Protein AF-0000000080408671 (afdb_homodimer)

Secondary structure (DSSP, 8-state):
--EEEEHHHHHHHHHHHHTTSS-EEEE-HHHHHHT-HHHHHHHHHHTT--EEEESSHHHHHHHHHHSTTSEEEE-SPP---HHHHHHT-EEEE--HHHHHHTGGG-TT-EEEEEB-SS--SSSBSSHHHHHHHHHHHHHHT-EEEEEE---SSTT-TT-HHHHHHHHHHHHHHHHHHHTTS--SEEE---HHHHHHT-GGGTT-SBEEESGGGGT--SSS--TT----EEEEEEEEEEEEE-TT-B-SSTTS-B-SS-EEEEEES--GGGT--GGGGGS-EEETTEEE-EES---SS-EEEEE-TT--TT-EEEEESSSS-THHHHHTTS--HHHHHHH--TTS-EEEES-S-------TT-/--EEEEHHHHHHHHHHHHTTSS-EEEE-HHHHHHT-HHHHHHHHHHTT--EEEESSHHHHHHHHHHSTTSEEEE-SPP---HHHHHHT-EEEE--HHHHHHTGGG-TT-EEEEEE-SS--SSSBSSHHHHHHHHHHHHHHT-EEEEEEE--SSTT-TT-HHHHHHHHHHHHHHHHHHHTTS--SEEE---HHHHHHT-GGGTT-SBEEESGGGGT--SSS--TT----EEEEEEEEEEEEE-TT-B-SSTTS-B-SS-EEEEEES--GGGT--GGGGGS-EEETTEEE-B-S---SS-EEEEE-TT--TT-EEEEESSSS-THHHHHHTS--HHHHHHH--TTS-EEEES-S-------TT-

Structure (mmCIF, N/CA/C/O backbone):
data_AF-0000000080408671-model_v1
#
loop_
_entity.id
_entity.type
_entity.pdbx_description
1 polymer 'Alanine racemase'
#
loop_
_atom_site.group_PDB
_atom_site.id
_atom_site.type_symbol
_atom_site.label_atom_id
_atom_site.label_alt_id
_atom_site.label_comp_id
_atom_site.label_asym_id
_atom_site.label_entity_id
_atom_site.label_seq_id
_atom_site.pdbx_PDB_ins_code
_atom_site.Cartn_x
_atom_site.Cartn_y
_atom_site.Cartn_z
_atom_site.occupancy
_atom_site.B_iso_or_equiv
_atom_site.auth_seq_id
_atom_site.auth_comp_id
_atom_site.auth_asym_id
_atom_site.auth_atom_id
_atom_site.pdbx_PDB_model_num
ATOM 1 N N . MET A 1 1 ? -15.477 -8.281 -8.141 1 80.38 1 MET A N 1
ATOM 2 C CA . MET A 1 1 ? -15.234 -7.973 -6.734 1 80.38 1 MET A CA 1
ATOM 3 C C . MET A 1 1 ? -14.234 -6.84 -6.59 1 80.38 1 MET A C 1
ATOM 5 O O . MET A 1 1 ? -13.328 -6.691 -7.414 1 80.38 1 MET A O 1
ATOM 9 N N . GLY A 1 2 ? -14.383 -5.938 -5.625 1 91.69 2 GLY A N 1
ATOM 10 C CA . GLY A 1 2 ? -13.656 -4.68 -5.582 1 91.69 2 GLY A CA 1
ATOM 11 C C . GLY A 1 2 ? -14.016 -3.824 -4.383 1 91.69 2 GLY A C 1
ATOM 12 O O . GLY A 1 2 ? -14.523 -4.336 -3.381 1 91.69 2 GLY A O 1
ATOM 13 N N . VAL A 1 3 ? -13.672 -2.656 -4.504 1 95.25 3 VAL A N 1
ATOM 14 C CA . VAL A 1 3 ? -13.82 -1.669 -3.439 1 95.25 3 VAL A CA 1
ATOM 15 C C . VAL A 1 3 ? -14.984 -0.736 -3.76 1 95.25 3 VAL A C 1
ATOM 17 O O . VAL A 1 3 ? -15.172 -0.336 -4.914 1 95.25 3 VAL A O 1
ATOM 20 N N . THR A 1 4 ? -15.773 -0.438 -2.746 1 95.31 4 THR A N 1
ATOM 21 C CA . THR A 1 4 ? -16.844 0.547 -2.863 1 95.31 4 THR A CA 1
ATOM 22 C C . THR A 1 4 ? -16.609 1.719 -1.914 1 95.31 4 THR A C 1
ATOM 24 O O . THR A 1 4 ? -16.344 1.52 -0.727 1 95.31 4 THR A O 1
ATOM 27 N N . ILE A 1 5 ? -16.625 2.908 -2.422 1 96.5 5 ILE A N 1
ATOM 28 C CA . ILE A 1 5 ? -16.547 4.133 -1.633 1 96.5 5 ILE A CA 1
ATOM 29 C C . ILE A 1 5 ? -17.922 4.824 -1.611 1 96.5 5 ILE A C 1
ATOM 31 O O . ILE A 1 5 ? -18.438 5.199 -2.66 1 96.5 5 ILE A O 1
ATOM 35 N N . ASP A 1 6 ? -18.469 4.977 -0.456 1 96.56 6 ASP A N 1
ATOM 36 C CA . ASP A 1 6 ? -19.781 5.578 -0.262 1 96.56 6 ASP A CA 1
ATOM 37 C C . ASP A 1 6 ? -19.672 7.082 -0.011 1 96.56 6 ASP A C 1
ATOM 39 O O . ASP A 1 6 ? -19.453 7.512 1.124 1 96.56 6 ASP A O 1
ATOM 43 N N . LEU A 1 7 ? -19.922 7.832 -1.016 1 97.62 7 LEU A N 1
ATOM 44 C CA . LEU A 1 7 ? -19.797 9.281 -0.917 1 97.62 7 LEU A CA 1
ATOM 45 C C . LEU A 1 7 ? -20.922 9.883 -0.087 1 97.62 7 LEU A C 1
ATOM 47 O O . LEU A 1 7 ? -20.797 10.984 0.44 1 97.62 7 LEU A O 1
ATOM 51 N N . ASN A 1 8 ? -22.047 9.195 0.057 1 97.06 8 ASN A N 1
ATOM 52 C CA . ASN A 1 8 ? -23.094 9.656 0.964 1 97.06 8 ASN A CA 1
ATOM 53 C C . ASN A 1 8 ? -22.641 9.586 2.422 1 97.06 8 ASN A C 1
ATOM 55 O O . ASN A 1 8 ? -23.016 10.422 3.234 1 97.06 8 ASN A O 1
ATOM 59 N N . ALA A 1 9 ? -21.891 8.555 2.725 1 96.88 9 ALA A N 1
ATOM 60 C CA . ALA A 1 9 ? -21.312 8.469 4.062 1 96.88 9 ALA A CA 1
ATOM 61 C C . ALA A 1 9 ? -20.406 9.664 4.352 1 96.88 9 ALA A C 1
ATOM 63 O O . ALA A 1 9 ? -20.453 10.242 5.438 1 96.88 9 ALA A O 1
ATOM 64 N N . VAL A 1 10 ? -19.641 10.07 3.377 1 98 10 VAL A N 1
ATOM 65 C CA . VAL A 1 10 ? -18.734 11.211 3.514 1 98 10 VAL A CA 1
ATOM 66 C C . VAL A 1 10 ? -19.547 12.477 3.777 1 98 10 VAL A C 1
ATOM 68 O O . VAL A 1 10 ? -19.234 13.258 4.676 1 98 10 VAL A O 1
ATOM 71 N N . ARG A 1 11 ? -20.672 12.664 3.061 1 97.56 11 ARG A N 1
ATOM 72 C CA . ARG A 1 11 ? -21.562 13.805 3.264 1 97.56 11 ARG A CA 1
ATOM 73 C C . ARG A 1 11 ? -22.109 13.82 4.684 1 97.56 11 ARG A C 1
ATOM 75 O O . ARG A 1 11 ? -22.094 14.852 5.355 1 97.56 11 ARG A O 1
ATOM 82 N N . GLU A 1 12 ? -22.578 12.672 5.051 1 97.25 12 GLU A N 1
ATOM 83 C CA . GLU A 1 12 ? -23.234 12.578 6.355 1 97.25 12 GLU A CA 1
ATOM 84 C C . GLU A 1 12 ? -22.234 12.805 7.488 1 97.25 12 GLU A C 1
ATOM 86 O O . GLU A 1 12 ? -22.547 13.477 8.469 1 97.25 12 GLU A O 1
ATOM 91 N N . ASN A 1 13 ? -21.078 12.195 7.371 1 97.56 13 ASN A N 1
ATOM 92 C CA . ASN A 1 13 ? -20.047 12.422 8.375 1 97.56 13 ASN A CA 1
ATOM 93 C C . ASN A 1 13 ? -19.703 13.898 8.508 1 97.56 13 ASN A C 1
ATOM 95 O O . ASN A 1 13 ? -19.594 14.422 9.617 1 97.56 13 ASN A O 1
ATOM 99 N N . LYS A 1 14 ? -19.531 14.539 7.332 1 98.19 14 LYS A N 1
ATOM 100 C CA . LYS A 1 14 ? -19.25 15.977 7.332 1 98.19 14 LYS A CA 1
ATOM 101 C C . LYS A 1 14 ? -20.344 16.75 8.07 1 98.19 14 LYS A C 1
ATOM 103 O O . LYS A 1 14 ? -20.031 17.609 8.898 1 98.19 14 LYS A O 1
ATOM 108 N N . ARG A 1 15 ? -21.578 16.469 7.859 1 97.88 15 ARG A N 1
ATOM 109 C CA . ARG A 1 15 ? -22.688 17.125 8.523 1 97.88 15 ARG A CA 1
ATOM 110 C C . ARG A 1 15 ? -22.656 16.891 10.031 1 97.88 15 ARG A C 1
ATOM 112 O O . ARG A 1 15 ? -22.844 17.828 10.812 1 97.88 15 ARG A O 1
ATOM 119 N N . ARG A 1 16 ? -22.391 15.688 10.383 1 96.62 16 ARG A N 1
ATOM 120 C CA . ARG A 1 16 ? -22.375 15.32 11.797 1 96.62 16 ARG A CA 1
ATOM 121 C C . ARG A 1 16 ? -21.219 15.984 12.523 1 96.62 16 ARG A C 1
ATOM 123 O O . ARG A 1 16 ? -21.359 16.406 13.672 1 96.62 16 ARG A O 1
ATOM 130 N N . ILE A 1 17 ? -20.109 16.047 11.883 1 96.5 17 ILE A N 1
ATOM 131 C CA . ILE A 1 17 ? -18.953 16.719 12.469 1 96.5 17 ILE A CA 1
ATOM 132 C C . ILE A 1 17 ? -19.25 18.203 12.664 1 96.5 17 ILE A C 1
ATOM 134 O O . ILE A 1 17 ? -18.969 18.75 13.727 1 96.5 17 ILE A O 1
ATOM 138 N N . GLU A 1 18 ? -19.844 18.828 11.688 1 96.81 18 GLU A N 1
ATOM 139 C CA . GLU A 1 18 ? -20.141 20.266 11.789 1 96.81 18 GLU A CA 1
ATOM 140 C C . GLU A 1 18 ? -21.219 20.531 12.828 1 96.81 18 GLU A C 1
ATOM 142 O O . GLU A 1 18 ? -21.281 21.625 13.406 1 96.81 18 GLU A O 1
ATOM 147 N N . ALA A 1 19 ? -22.047 19.562 13.07 1 95 19 ALA A N 1
ATOM 148 C CA . ALA A 1 19 ? -23.078 19.688 14.094 1 95 19 ALA A CA 1
ATOM 149 C C . ALA A 1 19 ? -22.469 19.828 15.484 1 95 19 ALA A C 1
ATOM 151 O O . ALA A 1 19 ? -23.141 20.234 16.422 1 95 19 ALA A O 1
ATOM 152 N N . LEU A 1 20 ? -21.25 19.484 15.539 1 91.5 20 LEU A N 1
ATOM 153 C CA . LEU A 1 20 ? -20.547 19.625 16.812 1 91.5 20 LEU A CA 1
ATOM 154 C C . LEU A 1 20 ? -20.188 21.078 17.078 1 91.5 20 LEU A C 1
ATOM 156 O O . LEU A 1 20 ? -19.75 21.438 18.172 1 91.5 20 LEU A O 1
ATOM 160 N N . GLY A 1 21 ? -20.234 21.984 16.031 1 89.62 21 GLY A N 1
ATOM 161 C CA . GLY A 1 21 ? -20.266 23.406 16.375 1 89.62 21 GLY A CA 1
ATOM 162 C C . GLY A 1 21 ? -19.328 24.25 15.531 1 89.62 21 GLY A C 1
ATOM 163 O O . GLY A 1 21 ? -19.25 25.453 15.703 1 89.62 21 GLY A O 1
ATOM 164 N N . ARG A 1 22 ? -18.578 23.625 14.664 1 94.5 22 ARG A N 1
ATOM 165 C CA . ARG A 1 22 ? -17.641 24.406 13.859 1 94.5 22 ARG A CA 1
ATOM 166 C C . ARG A 1 22 ? -17.562 23.859 12.438 1 94.5 22 ARG A C 1
ATOM 168 O O . ARG A 1 22 ? -17.672 22.656 12.219 1 94.5 22 ARG A O 1
ATOM 175 N N . PRO A 1 23 ? -17.266 24.75 11.492 1 96.88 23 PRO A N 1
ATOM 176 C CA . PRO A 1 23 ? -17.062 24.297 10.125 1 96.88 23 PRO A CA 1
ATOM 177 C C . PRO A 1 23 ? -15.797 23.453 9.977 1 96.88 23 PRO A C 1
ATOM 179 O O . PRO A 1 23 ? -14.867 23.578 10.773 1 96.88 23 PRO A O 1
ATOM 182 N N . VAL A 1 24 ? -15.82 22.688 8.898 1 97.75 24 VAL A N 1
ATOM 183 C CA . VAL A 1 24 ? -14.75 21.719 8.664 1 97.75 24 VAL A CA 1
ATOM 184 C C . VAL A 1 24 ? -13.703 22.312 7.727 1 97.75 24 VAL A C 1
ATOM 186 O O . VAL A 1 24 ? -14.047 22.875 6.684 1 97.75 24 VAL A O 1
ATOM 189 N N . PHE A 1 25 ? -12.469 22.344 8.164 1 98.56 25 PHE A N 1
ATOM 190 C CA . PHE A 1 25 ? -11.305 22.375 7.293 1 98.56 25 PHE A CA 1
ATOM 191 C C . PHE A 1 25 ? -10.883 20.953 6.918 1 98.56 25 PHE A C 1
ATOM 193 O O . PHE A 1 25 ? -10.289 20.234 7.73 1 98.56 25 PHE A O 1
ATOM 200 N N . ALA A 1 26 ? -11.211 20.516 5.699 1 98.75 26 ALA A N 1
ATOM 201 C CA . ALA A 1 26 ? -11.125 19.109 5.32 1 98.75 26 ALA A CA 1
ATOM 202 C C . ALA A 1 26 ? -9.695 18.719 4.98 1 98.75 26 ALA A C 1
ATOM 204 O O . ALA A 1 26 ? -9.094 19.266 4.055 1 98.75 26 ALA A O 1
ATOM 205 N N . VAL A 1 27 ? -9.195 17.812 5.719 1 98.44 27 VAL A N 1
ATOM 206 C CA . VAL A 1 27 ? -7.879 17.266 5.418 1 98.44 27 VAL A CA 1
ATOM 207 C C . VAL A 1 27 ? -8.008 16.109 4.438 1 98.44 27 VAL A C 1
ATOM 209 O O . VAL A 1 27 ? -8.562 15.055 4.777 1 98.44 27 VAL A O 1
ATOM 212 N N . VAL A 1 28 ? -7.469 16.266 3.201 1 98.5 28 VAL A N 1
ATOM 213 C CA . VAL A 1 28 ? -7.664 15.281 2.146 1 98.5 28 VAL A CA 1
ATOM 214 C C . VAL A 1 28 ? -6.316 14.859 1.574 1 98.5 28 VAL A C 1
ATOM 216 O O . VAL A 1 28 ? -6.203 14.562 0.383 1 98.5 28 VAL A O 1
ATOM 219 N N . LYS A 1 29 ? -5.332 14.867 2.443 1 97.5 29 LYS A N 1
ATOM 220 C CA . LYS A 1 29 ? -3.992 14.5 2 1 97.5 29 LYS A CA 1
ATOM 221 C C . LYS A 1 29 ? -3.939 13.039 1.565 1 97.5 29 LYS A C 1
ATOM 223 O O . LYS A 1 29 ? -4.832 12.258 1.894 1 97.5 29 LYS A O 1
ATOM 228 N N . ASN A 1 30 ? -2.896 12.688 0.735 1 96.56 30 ASN A N 1
ATOM 229 C CA . ASN A 1 30 ? -2.629 11.328 0.267 1 96.56 30 ASN A CA 1
ATOM 230 C C . ASN A 1 30 ? -3.834 10.734 -0.458 1 96.56 30 ASN A C 1
ATOM 232 O O . ASN A 1 30 ? -4.266 9.625 -0.148 1 96.56 30 ASN A O 1
ATOM 236 N N . ASN A 1 31 ? -4.41 11.531 -1.431 1 96.88 31 ASN A N 1
ATOM 237 C CA . ASN A 1 31 ? -5.531 11.109 -2.26 1 96.88 31 ASN A CA 1
ATOM 238 C C . ASN A 1 31 ? -6.789 10.883 -1.427 1 96.88 31 ASN A C 1
ATOM 240 O O . ASN A 1 31 ? -7.488 9.883 -1.607 1 96.88 31 ASN A O 1
ATOM 244 N N . ALA A 1 32 ? -6.984 11.805 -0.483 1 97.19 32 ALA A N 1
ATOM 245 C CA . ALA A 1 32 ? -8.086 11.672 0.47 1 97.19 32 ALA A CA 1
ATOM 246 C C . ALA A 1 32 ? -8.023 10.328 1.193 1 97.19 32 ALA A C 1
ATOM 248 O O . ALA A 1 32 ? -9.008 9.586 1.214 1 97.19 32 ALA A O 1
ATOM 249 N N . TYR A 1 33 ? -6.855 10.078 1.785 1 96.38 33 TYR A N 1
ATOM 250 C CA . TYR A 1 33 ? -6.59 8.828 2.484 1 96.38 33 TYR A CA 1
ATOM 251 C C . TYR A 1 33 ? -6.797 7.633 1.562 1 96.38 33 TYR A C 1
ATOM 253 O O . TYR A 1 33 ? -7.301 6.59 1.989 1 96.38 33 TYR A O 1
ATOM 261 N N . ASN A 1 34 ? -6.574 7.84 0.307 1 96 34 ASN A N 1
ATOM 262 C CA . ASN A 1 34 ? -6.602 6.867 -0.779 1 96 34 ASN A CA 1
ATOM 263 C C . ASN A 1 34 ? -8.031 6.492 -1.158 1 96 34 ASN A C 1
ATOM 265 O O . ASN A 1 34 ? -8.258 5.441 -1.766 1 96 34 ASN A O 1
ATOM 269 N N . LEU A 1 35 ? -9.016 7.32 -0.804 1 96.25 35 LEU A N 1
ATOM 270 C CA . LEU A 1 35 ? -10.406 7.07 -1.175 1 96.25 35 LEU A CA 1
ATOM 271 C C . LEU A 1 35 ? -10.742 7.75 -2.498 1 96.25 35 LEU A C 1
ATOM 273 O O . LEU A 1 35 ? -11.836 7.543 -3.043 1 96.25 35 LEU A O 1
ATOM 277 N N . GLY A 1 36 ? -9.797 8.523 -3.027 1 95.75 36 GLY A N 1
ATOM 278 C CA . GLY A 1 36 ? -10 9.227 -4.285 1 95.75 36 GLY A CA 1
ATOM 279 C C . GLY A 1 36 ? -10.172 10.719 -4.113 1 95.75 36 GLY A C 1
ATOM 280 O O . GLY A 1 36 ? -11.195 11.18 -3.6 1 95.75 36 GLY A O 1
ATOM 281 N N . MET A 1 37 ? -9.25 11.492 -4.633 1 96.56 37 MET A N 1
ATOM 282 C CA . MET A 1 37 ? -9.211 12.93 -4.422 1 96.56 37 MET A CA 1
ATOM 283 C C . MET A 1 37 ? -10.406 13.609 -5.082 1 96.56 37 MET A C 1
ATOM 285 O O . MET A 1 37 ? -11.211 14.25 -4.406 1 96.56 37 MET A O 1
ATOM 289 N N . GLU A 1 38 ? -10.602 13.367 -6.312 1 96.44 38 GLU A N 1
ATOM 290 C CA . GLU A 1 38 ? -11.609 14.094 -7.082 1 96.44 38 GLU A CA 1
ATOM 291 C C . GLU A 1 38 ? -13.016 13.82 -6.555 1 96.44 38 GLU A C 1
ATOM 293 O O . GLU A 1 38 ? -13.742 14.742 -6.191 1 96.44 38 GLU A O 1
ATOM 298 N N . PRO A 1 39 ? -13.422 12.516 -6.41 1 96.69 39 PRO A N 1
ATOM 299 C CA . PRO A 1 39 ? -14.789 12.289 -5.938 1 96.69 39 PRO A CA 1
ATOM 300 C C . PRO A 1 39 ? -15.008 12.781 -4.508 1 96.69 39 PRO A C 1
ATOM 302 O O . PRO A 1 39 ? -16.078 13.312 -4.191 1 96.69 39 PRO A O 1
ATOM 305 N N . VAL A 1 40 ? -14.031 12.664 -3.65 1 97.69 40 VAL A N 1
ATOM 306 C CA . VAL A 1 40 ? -14.18 13.055 -2.254 1 97.69 40 VAL A CA 1
ATOM 307 C C . VAL A 1 40 ? -14.234 14.578 -2.148 1 97.69 40 VAL A C 1
ATOM 309 O O . VAL A 1 40 ? -15.125 15.133 -1.503 1 97.69 40 VAL A O 1
ATOM 312 N N . VAL A 1 41 ? -13.312 15.258 -2.812 1 98.38 41 VAL A N 1
ATOM 313 C CA . VAL A 1 41 ? -13.234 16.719 -2.738 1 98.38 41 VAL A CA 1
ATOM 314 C C . VAL A 1 41 ? -14.484 17.328 -3.371 1 98.38 41 VAL A C 1
ATOM 316 O O . VAL A 1 41 ? -15.07 18.266 -2.816 1 98.38 41 VAL A O 1
ATOM 319 N N . THR A 1 42 ? -14.859 16.797 -4.527 1 97.81 42 THR A N 1
ATOM 320 C CA . THR A 1 42 ? -16.078 17.297 -5.176 1 97.81 42 THR A CA 1
ATOM 321 C C . THR A 1 42 ? -17.281 17.141 -4.246 1 97.81 42 THR A C 1
ATOM 323 O O . THR A 1 42 ? -18.062 18.078 -4.094 1 97.81 42 THR A O 1
ATOM 326 N N . THR A 1 43 ? -17.375 16.031 -3.617 1 97.69 43 THR A N 1
ATOM 327 C CA . THR A 1 43 ? -18.484 15.75 -2.711 1 97.69 43 THR A CA 1
ATOM 328 C C . THR A 1 43 ? -18.484 16.719 -1.535 1 97.69 43 THR A C 1
ATOM 330 O O . THR A 1 43 ? -19.516 17.312 -1.211 1 97.69 43 THR A O 1
ATOM 333 N N . LEU A 1 44 ? -17.359 16.891 -0.923 1 98.44 44 LEU A N 1
ATOM 334 C CA . LEU A 1 44 ? -17.234 17.781 0.228 1 98.44 44 LEU A CA 1
ATOM 335 C C . LEU A 1 44 ? -17.5 19.234 -0.173 1 98.44 44 LEU A C 1
ATOM 337 O O . LEU A 1 44 ? -18.156 19.969 0.567 1 98.44 44 LEU A O 1
ATOM 341 N N . TYR A 1 45 ? -17 19.594 -1.316 1 98.44 45 TYR A N 1
ATOM 342 C CA . TYR A 1 45 ? -17.219 20.938 -1.829 1 98.44 45 TYR A CA 1
ATOM 343 C C . TYR A 1 45 ? -18.703 21.203 -2.076 1 98.44 45 TYR A C 1
ATOM 345 O O . TYR A 1 45 ? -19.219 22.25 -1.681 1 98.44 45 TYR A O 1
ATOM 353 N N . GLU A 1 46 ? -19.344 20.297 -2.668 1 97 46 GLU A N 1
ATOM 354 C CA . GLU A 1 46 ? -20.781 20.406 -2.912 1 97 46 GLU A CA 1
ATOM 355 C C . GLU A 1 46 ? -21.562 20.484 -1.603 1 97 46 GLU A C 1
ATOM 357 O O . GLU A 1 46 ? -22.625 21.109 -1.541 1 97 46 GLU A O 1
ATOM 362 N N . GLU A 1 47 ? -20.984 19.875 -0.605 1 96.75 47 GLU A N 1
ATOM 363 C CA . GLU A 1 47 ? -21.641 19.875 0.704 1 96.75 47 GLU A CA 1
ATOM 364 C C . GLU A 1 47 ? -21.312 21.141 1.485 1 96.75 47 GLU A C 1
ATOM 366 O O . GLU A 1 47 ? -21.703 21.281 2.646 1 96.75 47 GLU A O 1
ATOM 371 N N . GLY A 1 48 ? -20.516 22.031 0.915 1 97.56 48 GLY A N 1
ATOM 372 C CA . GLY A 1 48 ? -20.359 23.344 1.507 1 97.56 48 GLY A CA 1
ATOM 373 C C . GLY A 1 48 ? -18.969 23.578 2.096 1 97.56 48 GLY A C 1
ATOM 374 O O . GLY A 1 48 ? -18.688 24.641 2.633 1 97.56 48 GLY A O 1
ATOM 375 N N . VAL A 1 49 ? -18.109 22.609 2.016 1 98.44 49 VAL A N 1
ATOM 376 C CA . VAL A 1 49 ? -16.75 22.797 2.494 1 98.44 49 VAL A CA 1
ATOM 377 C C . VAL A 1 49 ? -16.016 23.797 1.601 1 98.44 49 VAL A C 1
ATOM 379 O O . VAL A 1 49 ? -16.078 23.703 0.373 1 98.44 49 VAL A O 1
ATOM 382 N N . ARG A 1 50 ? -15.32 24.703 2.229 1 98.31 50 ARG A N 1
ATOM 383 C CA . ARG A 1 50 ? -14.656 25.734 1.447 1 98.31 50 ARG A CA 1
ATOM 384 C C . ARG A 1 50 ? -13.172 25.812 1.788 1 98.31 50 ARG A C 1
ATOM 386 O O . ARG A 1 50 ? -12.438 26.609 1.217 1 98.31 50 ARG A O 1
ATOM 393 N N . HIS A 1 51 ? -12.742 25.016 2.715 1 98.69 51 HIS A N 1
ATOM 394 C CA . HIS A 1 51 ? -11.336 24.922 3.109 1 98.69 51 HIS A CA 1
ATOM 395 C C . HIS A 1 51 ? -10.828 23.484 3.041 1 98.69 51 HIS A C 1
ATOM 397 O O . HIS A 1 51 ? -11.422 22.594 3.645 1 98.69 51 HIS A O 1
ATOM 403 N N . PHE A 1 52 ? -9.789 23.281 2.273 1 98.88 52 PHE A N 1
ATOM 404 C CA . PHE A 1 52 ? -9.148 21.969 2.143 1 98.88 52 PHE A CA 1
ATOM 405 C C . PHE A 1 52 ? -7.672 22.047 2.504 1 98.88 52 PHE A C 1
ATOM 407 O O . PHE A 1 52 ? -7.043 23.094 2.33 1 98.88 52 PHE A O 1
ATOM 414 N N . MET A 1 53 ? -7.188 21 3.006 1 98.5 53 MET A N 1
ATOM 415 C CA . MET A 1 53 ? -5.789 20.922 3.414 1 98.5 53 MET A CA 1
ATOM 416 C C . MET A 1 53 ? -5.109 19.688 2.824 1 98.5 53 MET A C 1
ATOM 418 O O . MET A 1 53 ? -5.699 18.609 2.791 1 98.5 53 MET A O 1
ATOM 422 N N . VAL A 1 54 ? -3.934 19.859 2.299 1 98.19 54 VAL A N 1
ATOM 423 C CA . VAL A 1 54 ? -3.104 18.797 1.743 1 98.19 54 VAL A CA 1
ATOM 424 C C . VAL A 1 54 ? -1.656 18.984 2.197 1 98.19 54 VAL A C 1
ATOM 426 O O . VAL A 1 54 ? -1.347 19.922 2.947 1 98.19 54 VAL A O 1
ATOM 429 N N . THR A 1 55 ? -0.819 18.047 1.798 1 96 55 THR A N 1
ATOM 430 C CA . THR A 1 55 ? 0.576 18.125 2.215 1 96 55 THR A CA 1
ATOM 431 C C . THR A 1 55 ? 1.454 18.625 1.076 1 96 55 THR A C 1
ATOM 433 O O . THR A 1 55 ? 2.482 19.266 1.316 1 96 55 THR A O 1
ATOM 436 N N . THR A 1 56 ? 1.035 18.375 -0.186 1 94.25 56 THR A N 1
ATOM 437 C CA . THR A 1 56 ? 1.933 18.672 -1.3 1 94.25 56 THR A CA 1
ATOM 438 C C . THR A 1 56 ? 1.26 19.594 -2.311 1 94.25 56 THR A C 1
ATOM 440 O O . THR A 1 56 ? 0.033 19.703 -2.334 1 94.25 56 THR A O 1
ATOM 443 N N . LEU A 1 57 ? 2.074 20.203 -3.141 1 96.19 57 LEU A N 1
ATOM 444 C CA . LEU A 1 57 ? 1.589 21.109 -4.184 1 96.19 57 LEU A CA 1
ATOM 445 C C . LEU A 1 57 ? 0.798 20.328 -5.234 1 96.19 57 LEU A C 1
ATOM 447 O O . LEU A 1 57 ? -0.215 20.828 -5.738 1 96.19 57 LEU A O 1
ATOM 451 N N . ASP A 1 58 ? 1.192 19.125 -5.543 1 93.94 58 ASP A N 1
ATOM 452 C CA . ASP A 1 58 ? 0.48 18.312 -6.527 1 93.94 58 ASP A CA 1
ATOM 453 C C . ASP A 1 58 ? -0.944 18.016 -6.066 1 93.94 58 ASP A C 1
ATOM 455 O O . ASP A 1 58 ? -1.893 18.141 -6.844 1 93.94 58 ASP A O 1
ATOM 459 N N . GLU A 1 59 ? -1.048 17.656 -4.867 1 96.31 59 GLU A N 1
ATOM 460 C CA . GLU A 1 59 ? -2.375 17.406 -4.312 1 96.31 59 GLU A CA 1
ATOM 461 C C . GLU A 1 59 ? -3.217 18.688 -4.305 1 96.31 59 GLU A C 1
ATOM 463 O O . GLU A 1 59 ? -4.426 18.641 -4.547 1 96.31 59 GLU A O 1
ATOM 468 N N . ALA A 1 60 ? -2.549 19.781 -3.988 1 98.19 60 ALA A N 1
ATOM 469 C CA . ALA A 1 60 ? -3.266 21.047 -3.938 1 98.19 60 ALA A CA 1
ATOM 470 C C . ALA A 1 60 ? -3.865 21.406 -5.297 1 98.19 60 ALA A C 1
ATOM 472 O O . ALA A 1 60 ? -5.012 21.844 -5.379 1 98.19 60 ALA A O 1
ATOM 473 N N . SER A 1 61 ? -3.104 21.172 -6.285 1 96.75 61 SER A N 1
ATOM 474 C CA . SER A 1 61 ? -3.586 21.438 -7.637 1 96.75 61 SER A CA 1
ATOM 475 C C . SER A 1 61 ? -4.766 20.531 -7.988 1 96.75 61 SER A C 1
ATOM 477 O O . SER A 1 61 ? -5.699 20.953 -8.672 1 96.75 61 SER A O 1
ATOM 479 N N . GLU A 1 62 ? -4.719 19.297 -7.535 1 96.19 62 GLU A N 1
ATOM 480 C CA . GLU A 1 62 ? -5.84 18.375 -7.742 1 96.19 62 GLU A CA 1
ATOM 481 C C . GLU A 1 62 ? -7.098 18.891 -7.043 1 96.19 62 GLU A C 1
ATOM 483 O O . GLU A 1 62 ? -8.188 18.844 -7.617 1 96.19 62 GLU A O 1
ATOM 488 N N . VAL A 1 63 ? -6.898 19.328 -5.816 1 98.5 63 VAL A N 1
ATOM 489 C CA . VAL A 1 63 ? -8.031 19.859 -5.062 1 98.5 63 VAL A CA 1
ATOM 490 C C . VAL A 1 63 ? -8.625 21.062 -5.789 1 98.5 63 VAL A C 1
ATOM 492 O O . VAL A 1 63 ? -9.844 21.172 -5.941 1 98.5 63 VAL A O 1
ATOM 495 N N . ARG A 1 64 ? -7.766 21.953 -6.246 1 98.25 64 ARG A N 1
ATOM 496 C CA . ARG A 1 64 ? -8.195 23.156 -6.949 1 98.25 64 ARG A CA 1
ATOM 497 C C . ARG A 1 64 ? -9.062 22.812 -8.156 1 98.25 64 ARG A C 1
ATOM 499 O O . ARG A 1 64 ? -10.078 23.469 -8.406 1 98.25 64 ARG A O 1
ATOM 506 N N . ALA A 1 65 ? -8.695 21.812 -8.844 1 96.75 65 ALA A N 1
ATOM 507 C CA . ALA A 1 65 ? -9.422 21.391 -10.039 1 96.75 65 ALA A CA 1
ATOM 508 C C . ALA A 1 65 ? -10.836 20.938 -9.68 1 96.75 65 ALA A C 1
ATOM 510 O O . ALA A 1 65 ? -11.773 21.141 -10.453 1 96.75 65 ALA A O 1
ATOM 511 N N . SER A 1 66 ? -10.992 20.375 -8.508 1 96.56 66 SER A N 1
ATOM 512 C CA . SER A 1 66 ? -12.266 19.781 -8.094 1 96.56 66 SER A CA 1
ATOM 513 C C . SER A 1 66 ? -13.078 20.766 -7.258 1 96.56 66 SER A C 1
ATOM 515 O O . SER A 1 66 ? -14.289 20.594 -7.086 1 96.56 66 SER A O 1
ATOM 517 N N . ALA A 1 67 ? -12.406 21.75 -6.711 1 97.94 67 ALA A N 1
ATOM 518 C CA . ALA A 1 67 ? -13.016 22.781 -5.871 1 97.94 67 ALA A CA 1
ATOM 519 C C . ALA A 1 67 ? -12.5 24.172 -6.242 1 97.94 67 ALA A C 1
ATOM 521 O O . ALA A 1 67 ? -11.719 24.766 -5.496 1 97.94 67 ALA A O 1
ATOM 522 N N . PRO A 1 68 ? -12.945 24.766 -7.277 1 96.31 68 PRO A N 1
ATOM 523 C CA . PRO A 1 68 ? -12.305 25.906 -7.922 1 96.31 68 PRO A CA 1
ATOM 524 C C . PRO A 1 68 ? -12.281 27.141 -7.031 1 96.31 68 PRO A C 1
ATOM 526 O O . PRO A 1 68 ? -11.391 27.984 -7.16 1 96.31 68 PRO A O 1
ATOM 529 N N . GLU A 1 69 ? -13.148 27.281 -6.086 1 96.88 69 GLU A N 1
ATOM 530 C CA . GLU A 1 69 ? -13.188 28.516 -5.301 1 96.88 69 GLU A CA 1
ATOM 531 C C . GLU A 1 69 ? -12.781 28.25 -3.852 1 96.88 69 GLU A C 1
ATOM 533 O O . GLU A 1 69 ? -12.859 29.156 -3.012 1 96.88 69 GLU A O 1
ATOM 538 N N . ALA A 1 70 ? -12.398 27.047 -3.598 1 98.12 70 ALA A N 1
ATOM 539 C CA . ALA A 1 70 ? -12.039 26.719 -2.221 1 98.12 70 ALA A CA 1
ATOM 540 C C . ALA A 1 70 ? -10.641 27.234 -1.88 1 98.12 70 ALA A C 1
ATOM 542 O O . ALA A 1 70 ? -9.812 27.438 -2.771 1 98.12 70 ALA A O 1
ATOM 543 N N . ARG A 1 71 ? -10.469 27.516 -0.64 1 98.5 71 ARG A N 1
ATOM 544 C CA . ARG A 1 71 ? -9.117 27.734 -0.137 1 98.5 71 ARG A CA 1
ATOM 545 C C . ARG A 1 71 ? -8.398 26.406 0.078 1 98.5 71 ARG A C 1
ATOM 547 O O . ARG A 1 71 ? -8.961 25.469 0.66 1 98.5 71 ARG A O 1
ATOM 554 N N . VAL A 1 72 ? -7.219 26.328 -0.454 1 98.81 72 VAL A N 1
ATOM 555 C CA . VAL A 1 72 ? -6.426 25.109 -0.323 1 98.81 72 VAL A CA 1
ATOM 556 C C . VAL A 1 72 ? -5.109 25.422 0.385 1 98.81 72 VAL A C 1
ATOM 558 O O . VAL A 1 72 ? -4.297 26.203 -0.119 1 98.81 72 VAL A O 1
ATOM 561 N N . LEU A 1 73 ? -4.906 24.844 1.528 1 98.81 73 LEU A N 1
ATOM 562 C CA . LEU A 1 73 ? -3.701 25.062 2.326 1 98.81 73 LEU A CA 1
ATOM 563 C C . LEU A 1 73 ? -2.713 23.906 2.137 1 98.81 73 LEU A C 1
ATOM 565 O O . LEU A 1 73 ? -3.068 22.75 2.305 1 98.81 73 LEU A O 1
ATOM 569 N N . VAL A 1 74 ? -1.533 24.234 1.778 1 98.5 74 VAL A N 1
ATOM 570 C CA . VAL A 1 74 ? -0.433 23.281 1.745 1 98.5 74 VAL A CA 1
ATOM 571 C C . VAL A 1 74 ? 0.331 23.328 3.066 1 98.5 74 VAL A C 1
ATOM 573 O O . VAL A 1 74 ? 0.885 24.359 3.438 1 98.5 74 VAL A O 1
ATOM 576 N N . MET A 1 75 ? 0.447 22.203 3.646 1 96.56 75 MET A N 1
ATOM 577 C CA . MET A 1 75 ? 0.958 22.156 5.012 1 96.56 75 MET A CA 1
ATOM 578 C C . MET A 1 75 ? 2.479 22.031 5.023 1 96.56 75 MET A C 1
ATOM 580 O O . MET A 1 75 ? 3.135 22.5 5.961 1 96.56 75 MET A O 1
ATOM 584 N N . ASN A 1 76 ? 3.037 21.359 4.062 1 95.75 76 ASN A N 1
ATOM 585 C CA . ASN A 1 76 ? 4.492 21.266 3.998 1 95.75 76 ASN A CA 1
ATOM 586 C C . ASN A 1 76 ? 5.133 22.594 3.633 1 95.75 76 ASN A C 1
ATOM 588 O O . ASN A 1 76 ? 4.551 23.391 2.893 1 95.75 76 ASN A O 1
ATOM 592 N N . PRO A 1 77 ? 6.367 22.828 4.148 1 96.19 77 PRO A N 1
ATOM 593 C CA . PRO A 1 77 ? 7.109 23.984 3.615 1 96.19 77 PRO A CA 1
ATOM 594 C C . PRO A 1 77 ? 7.297 23.906 2.102 1 96.19 77 PRO A C 1
ATOM 596 O O . PRO A 1 77 ? 7.684 22.859 1.573 1 96.19 77 PRO A O 1
ATOM 599 N N . VAL A 1 78 ? 7 25.031 1.465 1 96.44 78 VAL A N 1
ATOM 600 C CA . VAL A 1 78 ? 7.031 25.109 0.008 1 96.44 78 VAL A CA 1
ATOM 601 C C . VAL A 1 78 ? 8.344 25.75 -0.445 1 96.44 78 VAL A C 1
ATOM 603 O O . VAL A 1 78 ? 8.812 26.719 0.163 1 96.44 78 VAL A O 1
ATOM 606 N N . TYR A 1 79 ? 8.891 25.203 -1.514 1 95.81 79 TYR A N 1
ATOM 607 C CA . TYR A 1 79 ? 10.125 25.766 -2.055 1 95.81 79 TYR A CA 1
ATOM 608 C C . TYR A 1 79 ? 9.992 26.016 -3.553 1 95.81 79 TYR A C 1
ATOM 610 O O . TYR A 1 79 ? 10.906 26.578 -4.176 1 95.81 79 TYR A O 1
ATOM 618 N N . GLU A 1 80 ? 8.93 25.547 -4.16 1 95.25 80 GLU A N 1
ATOM 619 C CA . GLU A 1 80 ? 8.539 25.844 -5.535 1 95.25 80 GLU A CA 1
ATOM 620 C C . GLU A 1 80 ? 7.238 26.625 -5.586 1 95.25 80 GLU A C 1
ATOM 622 O O . GLU A 1 80 ? 6.258 26.266 -4.926 1 95.25 80 GLU A O 1
ATOM 627 N N . TRP A 1 81 ? 7.168 27.656 -6.391 1 97.81 81 TRP A N 1
ATOM 628 C CA . TRP A 1 81 ? 6.133 28.641 -6.109 1 97.81 81 TRP A CA 1
ATOM 629 C C . TRP A 1 81 ? 5.207 28.828 -7.309 1 97.81 81 TRP A C 1
ATOM 631 O O . TRP A 1 81 ? 4.145 29.438 -7.199 1 97.81 81 TRP A O 1
ATOM 641 N N . THR A 1 82 ? 5.512 28.172 -8.453 1 97.75 82 THR A N 1
ATOM 642 C CA . THR A 1 82 ? 4.727 28.359 -9.664 1 97.75 82 THR A CA 1
ATOM 643 C C . THR A 1 82 ? 3.271 27.969 -9.438 1 97.75 82 THR A C 1
ATOM 645 O O . THR A 1 82 ? 2.361 28.75 -9.688 1 97.75 82 THR A O 1
ATOM 648 N N . SER A 1 83 ? 3.076 26.797 -8.93 1 97.62 83 SER A N 1
ATOM 649 C CA . SER A 1 83 ? 1.709 26.312 -8.727 1 97.62 83 SER A CA 1
ATOM 650 C C . SER A 1 83 ? 1.013 27.094 -7.621 1 97.62 83 SER A C 1
ATOM 652 O O . SER A 1 83 ? -0.209 27.266 -7.641 1 97.62 83 SER A O 1
ATOM 654 N N . VAL A 1 84 ? 1.742 27.594 -6.629 1 98.44 84 VAL A N 1
ATOM 655 C CA . VAL A 1 84 ? 1.169 28.375 -5.531 1 98.44 84 VAL A CA 1
ATOM 656 C C . VAL A 1 84 ? 0.507 29.641 -6.082 1 98.44 84 VAL A C 1
ATOM 658 O O . VAL A 1 84 ? -0.646 29.938 -5.762 1 98.44 84 VAL A O 1
ATOM 661 N N . HIS A 1 85 ? 1.249 30.312 -6.949 1 98.31 85 HIS A N 1
ATOM 662 C CA . HIS A 1 85 ? 0.738 31.562 -7.527 1 98.31 85 HIS A CA 1
ATOM 663 C C . HIS A 1 85 ? -0.37 31.281 -8.539 1 98.31 85 HIS A C 1
ATOM 665 O O . HIS A 1 85 ? -1.409 31.938 -8.523 1 98.31 85 HIS A O 1
ATOM 671 N N . ARG A 1 86 ? -0.144 30.25 -9.367 1 97.56 86 ARG A N 1
ATOM 672 C CA . ARG A 1 86 ? -1.11 29.906 -10.406 1 97.56 86 ARG A CA 1
ATOM 673 C C . ARG A 1 86 ? -2.457 29.531 -9.797 1 97.56 86 ARG A C 1
ATOM 675 O O . ARG A 1 86 ? -3.504 30 -10.258 1 97.56 86 ARG A O 1
ATOM 682 N N . ASP A 1 87 ? -2.379 28.766 -8.766 1 97.81 87 ASP A N 1
ATOM 683 C CA . ASP A 1 87 ? -3.598 28.172 -8.211 1 97.81 87 ASP A CA 1
ATOM 684 C C . ASP A 1 87 ? -4.062 28.953 -6.977 1 97.81 87 ASP A C 1
ATOM 686 O O . ASP A 1 87 ? -5.035 28.562 -6.324 1 97.81 87 ASP A O 1
ATOM 690 N N . GLN A 1 88 ? -3.354 30 -6.605 1 98.06 88 GLN A N 1
ATOM 691 C CA . GLN A 1 88 ? -3.689 30.844 -5.457 1 98.06 88 GLN A CA 1
ATOM 692 C C . GLN A 1 88 ? -3.824 30.016 -4.188 1 98.06 88 GLN A C 1
ATOM 694 O O . GLN A 1 88 ? -4.84 30.078 -3.494 1 98.06 88 GLN A O 1
ATOM 699 N N . LEU A 1 89 ? -2.814 29.266 -3.914 1 98.62 89 LEU A N 1
ATOM 700 C CA . LEU A 1 89 ? -2.801 28.359 -2.766 1 98.62 89 LEU A CA 1
ATOM 701 C C . LEU A 1 89 ? -2.391 29.109 -1.498 1 98.62 89 LEU A C 1
ATOM 703 O O . LEU A 1 89 ? -1.647 30.094 -1.562 1 98.62 89 LEU A O 1
ATOM 707 N N . ASP A 1 90 ? -2.953 28.688 -0.362 1 98.75 90 ASP A N 1
ATOM 708 C CA . ASP A 1 90 ? -2.441 29.094 0.943 1 98.75 90 ASP A CA 1
ATOM 709 C C . ASP A 1 90 ? -1.232 28.266 1.346 1 98.75 90 ASP A C 1
ATOM 711 O O . ASP A 1 90 ? -1.111 27.109 0.939 1 98.75 90 ASP A O 1
ATOM 715 N N . VAL A 1 91 ? -0.368 28.875 2.127 1 98.69 91 VAL A N 1
ATOM 716 C CA . VAL A 1 91 ? 0.859 28.188 2.504 1 98.69 91 VAL A CA 1
ATOM 717 C C . VAL A 1 91 ? 1.083 28.312 4.008 1 98.69 91 VAL A C 1
ATOM 719 O O . VAL A 1 91 ? 0.917 29.391 4.578 1 98.69 91 VAL A O 1
ATOM 722 N N . ALA A 1 92 ? 1.432 27.25 4.605 1 98.38 92 ALA A N 1
ATOM 723 C CA . ALA A 1 92 ? 1.813 27.266 6.016 1 98.38 92 ALA A CA 1
ATOM 724 C C . ALA A 1 92 ? 3.271 27.688 6.18 1 98.38 92 ALA A C 1
ATOM 726 O O . ALA A 1 92 ? 4.137 27.266 5.41 1 98.38 92 ALA A O 1
ATOM 727 N N . ILE A 1 93 ? 3.504 28.453 7.16 1 98.31 93 ILE A N 1
ATOM 728 C CA . ILE A 1 93 ? 4.863 28.906 7.449 1 98.31 93 ILE A CA 1
ATOM 729 C C . ILE A 1 93 ? 5.645 27.781 8.133 1 98.31 93 ILE A C 1
ATOM 731 O O . ILE A 1 93 ? 5.258 27.312 9.203 1 98.31 93 ILE A O 1
ATOM 735 N N . GLY A 1 94 ? 6.766 27.438 7.543 1 95.75 94 GLY A N 1
ATOM 736 C CA . GLY A 1 94 ? 7.559 26.344 8.055 1 95.75 94 GLY A CA 1
ATOM 737 C C . GLY A 1 94 ? 8.344 26.688 9.305 1 95.75 94 GLY A C 1
ATOM 738 O O . GLY A 1 94 ? 8.531 25.859 10.18 1 95.75 94 GLY A O 1
ATOM 739 N N . SER A 1 95 ? 8.891 27.812 9.336 1 97.25 95 SER A N 1
ATOM 740 C CA . SER A 1 95 ? 9.703 28.391 10.398 1 97.25 95 SER A CA 1
ATOM 741 C C . SER A 1 95 ? 10.023 29.859 10.117 1 97.25 95 SER A C 1
ATOM 743 O O . SER A 1 95 ? 9.711 30.359 9.031 1 97.25 95 SER A O 1
ATOM 745 N N . TYR A 1 96 ? 10.531 30.453 11.18 1 98.19 96 TYR A N 1
ATOM 746 C CA . TYR A 1 96 ? 10.977 31.812 10.945 1 98.19 96 TYR A CA 1
ATOM 747 C C . TYR A 1 96 ? 12.031 31.859 9.852 1 98.19 96 TYR A C 1
ATOM 749 O O . TYR A 1 96 ? 11.969 32.719 8.953 1 98.19 96 TYR A O 1
ATOM 757 N N . ASP A 1 97 ? 13.031 30.969 9.906 1 97.06 97 ASP A N 1
ATOM 758 C CA . ASP A 1 97 ? 14.102 30.922 8.914 1 97.06 97 ASP A CA 1
ATOM 759 C C . ASP A 1 97 ? 13.547 30.672 7.516 1 97.06 97 ASP A C 1
ATOM 761 O O . ASP A 1 97 ? 13.984 31.297 6.543 1 97.06 97 ASP A O 1
ATOM 765 N N . TRP A 1 98 ? 12.609 29.781 7.391 1 97.69 98 TRP A N 1
ATOM 766 C CA . TRP A 1 98 ? 11.953 29.516 6.117 1 97.69 98 TRP A CA 1
ATOM 767 C C . TRP A 1 98 ? 11.273 30.781 5.582 1 97.69 98 TRP A C 1
ATOM 769 O O . TRP A 1 98 ? 11.43 31.125 4.41 1 97.69 98 TRP A O 1
ATOM 779 N N . LEU A 1 99 ? 10.539 31.484 6.469 1 98.62 99 LEU A N 1
ATOM 780 C CA . LEU A 1 99 ? 9.812 32.688 6.109 1 98.62 99 LEU A CA 1
ATOM 781 C C . LEU A 1 99 ? 10.758 33.75 5.523 1 98.62 99 LEU A C 1
ATOM 783 O O . LEU A 1 99 ? 10.492 34.281 4.453 1 98.62 99 LEU A O 1
ATOM 787 N N . VAL A 1 100 ? 11.852 33.938 6.258 1 98.5 100 VAL A N 1
ATOM 788 C CA . VAL A 1 100 ? 12.82 34.938 5.84 1 98.5 100 VAL A CA 1
ATOM 789 C C . VAL A 1 100 ? 13.453 34.5 4.508 1 98.5 100 VAL A C 1
ATOM 791 O O . VAL A 1 100 ? 13.578 35.344 3.596 1 98.5 100 VAL A O 1
ATOM 794 N N . SER A 1 101 ? 13.773 33.25 4.395 1 97.56 101 SER A N 1
ATOM 795 C CA . SER A 1 101 ? 14.461 32.75 3.205 1 97.56 101 SER A CA 1
ATOM 796 C C . SER A 1 101 ? 13.555 32.812 1.981 1 97.56 101 SER A C 1
ATOM 798 O O . SER A 1 101 ? 14.031 32.938 0.853 1 97.56 101 SER A O 1
ATOM 800 N N . GLN A 1 102 ? 12.234 32.75 2.186 1 98 102 GLN A N 1
ATOM 801 C CA . GLN A 1 102 ? 11.289 32.688 1.071 1 98 102 GLN A CA 1
ATOM 802 C C . GLN A 1 102 ? 10.633 34.031 0.828 1 98 102 GLN A C 1
ATOM 804 O O . GLN A 1 102 ? 9.711 34.156 0.018 1 98 102 GLN A O 1
ATOM 809 N N . ARG A 1 103 ? 11.062 35.062 1.4 1 98.31 103 ARG A N 1
ATOM 810 C CA . ARG A 1 103 ? 10.391 36.375 1.438 1 98.31 103 ARG A CA 1
ATOM 811 C C . ARG A 1 103 ? 10.023 36.844 0.032 1 98.31 103 ARG A C 1
ATOM 813 O O . ARG A 1 103 ? 8.922 37.312 -0.196 1 98.31 103 ARG A O 1
ATOM 820 N N . ASP A 1 104 ? 10.898 36.625 -0.921 1 98 104 ASP A N 1
ATOM 821 C CA . ASP A 1 104 ? 10.742 37.188 -2.26 1 98 104 ASP A CA 1
ATOM 822 C C . ASP A 1 104 ? 9.562 36.562 -2.99 1 98 104 ASP A C 1
ATOM 824 O O . ASP A 1 104 ? 9.094 37.094 -4.004 1 98 104 ASP A O 1
ATOM 828 N N . GLN A 1 105 ? 9.086 35.438 -2.512 1 98.25 105 GLN A N 1
ATOM 829 C CA . GLN A 1 105 ? 8.023 34.719 -3.193 1 98.25 105 GLN A CA 1
ATOM 830 C C . GLN A 1 105 ? 6.68 34.906 -2.502 1 98.25 105 GLN A C 1
ATOM 832 O O . GLN A 1 105 ? 5.648 34.438 -2.986 1 98.25 105 GLN A O 1
ATOM 837 N N . LEU A 1 106 ? 6.605 35.688 -1.482 1 98.56 106 LEU A N 1
ATOM 838 C CA . LEU A 1 106 ? 5.477 35.594 -0.565 1 98.56 106 LEU A CA 1
ATOM 839 C C . LEU A 1 106 ? 4.465 36.688 -0.825 1 98.56 106 LEU A C 1
ATOM 841 O O . LEU A 1 106 ? 3.377 36.688 -0.242 1 98.56 106 LEU A O 1
ATOM 845 N N . ASP A 1 107 ? 4.809 37.656 -1.681 1 97.81 107 ASP A N 1
ATOM 846 C CA . ASP A 1 107 ? 3.861 38.719 -1.977 1 97.81 107 ASP A CA 1
ATOM 847 C C . ASP A 1 107 ? 2.557 38.156 -2.541 1 97.81 107 ASP A C 1
ATOM 849 O O . ASP A 1 107 ? 2.572 37.406 -3.516 1 97.81 107 ASP A O 1
ATOM 853 N N . GLY A 1 108 ? 1.512 38.469 -1.906 1 97.19 108 GLY A N 1
ATOM 854 C CA . GLY A 1 108 ? 0.202 38.062 -2.383 1 97.19 108 GLY A CA 1
ATOM 855 C C . GLY A 1 108 ? -0.171 36.656 -1.952 1 97.19 108 GLY A C 1
ATOM 856 O O . GLY A 1 108 ? -1.27 36.188 -2.25 1 97.19 108 GLY A O 1
ATOM 857 N N . VAL A 1 109 ? 0.67 35.969 -1.323 1 98.56 109 VAL A N 1
ATOM 858 C CA . VAL A 1 109 ? 0.4 34.625 -0.867 1 98.56 109 VAL A CA 1
ATOM 859 C C . VAL A 1 109 ? -0.241 34.656 0.519 1 98.56 109 VAL A C 1
ATOM 861 O O . VAL A 1 109 ? 0.242 35.344 1.414 1 98.56 109 VAL A O 1
ATOM 864 N N . ARG A 1 110 ? -1.328 33.969 0.674 1 98.69 110 ARG A N 1
ATOM 865 C CA . ARG A 1 110 ? -1.96 33.812 1.981 1 98.69 110 ARG A CA 1
ATOM 866 C C . ARG A 1 110 ? -1.191 32.844 2.859 1 98.69 110 ARG A C 1
ATOM 868 O O . ARG A 1 110 ? -0.972 31.688 2.469 1 98.69 110 ARG A O 1
ATOM 875 N N . LEU A 1 111 ? -0.833 33.312 4.035 1 98.88 111 LEU A N 1
ATOM 876 C CA . LEU A 1 111 ? 0.049 32.531 4.898 1 98.88 111 LEU A CA 1
ATOM 877 C C . LEU A 1 111 ? -0.67 32.094 6.176 1 98.88 111 LEU A C 1
ATOM 879 O O . LEU A 1 111 ? -1.515 32.844 6.688 1 98.88 111 LEU A O 1
ATOM 883 N N . HIS A 1 112 ? -0.385 30.953 6.684 1 98.88 112 HIS A N 1
ATOM 884 C CA . HIS A 1 112 ? -0.85 30.453 7.973 1 98.88 112 HIS A CA 1
ATOM 885 C C . HIS A 1 112 ? 0.316 30.234 8.93 1 98.88 112 HIS A C 1
ATOM 887 O O . HIS A 1 112 ? 1.255 29.5 8.617 1 98.88 112 HIS A O 1
ATOM 893 N N . LEU A 1 113 ? 0.255 30.812 10.086 1 98.88 113 LEU A N 1
ATOM 894 C CA . LEU A 1 113 ? 1.238 30.578 11.141 1 98.88 113 LEU A CA 1
ATOM 895 C C . LEU A 1 113 ? 0.914 29.312 11.914 1 98.88 113 LEU A C 1
ATOM 897 O O . LEU A 1 113 ? -0.146 29.203 12.539 1 98.88 113 LEU A O 1
ATOM 901 N N . LYS A 1 114 ? 1.778 28.391 11.812 1 98.62 114 LYS A N 1
ATOM 902 C CA . LYS A 1 114 ? 1.649 27.156 12.578 1 98.62 114 LYS A CA 1
ATOM 903 C C . LYS A 1 114 ? 2.447 27.234 13.875 1 98.62 114 LYS A C 1
ATOM 905 O O . LYS A 1 114 ? 3.619 27.609 13.867 1 98.62 114 LYS A O 1
ATOM 910 N N . LEU A 1 115 ? 1.818 26.922 14.969 1 98.5 115 LEU A N 1
ATOM 911 C CA . LEU A 1 115 ? 2.473 26.797 16.266 1 98.5 115 LEU A CA 1
ATOM 912 C C . LEU A 1 115 ? 2.781 25.344 16.594 1 98.5 115 LEU A C 1
ATOM 914 O O . LEU A 1 115 ? 1.876 24.516 16.641 1 98.5 115 LEU A O 1
ATOM 918 N N . ASP A 1 116 ? 4.02 25.047 16.734 1 97.25 116 ASP A N 1
ATOM 919 C CA . ASP A 1 116 ? 4.398 23.703 17.156 1 97.25 116 ASP A CA 1
ATOM 920 C C . ASP A 1 116 ? 4.281 23.531 18.672 1 97.25 116 ASP A C 1
ATOM 922 O O . ASP A 1 116 ? 5.156 23.984 19.422 1 97.25 116 ASP A O 1
ATOM 926 N N . VAL A 1 117 ? 3.326 22.812 19.047 1 95.62 117 VAL A N 1
ATOM 927 C CA . VAL A 1 117 ? 3.074 22.719 20.484 1 95.62 117 VAL A CA 1
ATOM 928 C C . VAL A 1 117 ? 3.547 21.375 21.016 1 95.62 117 VAL A C 1
ATOM 930 O O . VAL A 1 117 ? 3.371 21.062 22.188 1 95.62 117 VAL A O 1
ATOM 933 N N . GLY A 1 118 ? 4.148 20.578 20.062 1 92.62 118 GLY A N 1
ATOM 934 C CA . GLY A 1 118 ? 4.645 19.312 20.578 1 92.62 118 GLY A CA 1
ATOM 935 C C . GLY A 1 118 ? 4.914 18.281 19.5 1 92.62 118 GLY A C 1
ATOM 936 O O . GLY A 1 118 ? 5.582 17.281 19.75 1 92.62 118 GLY A O 1
ATOM 937 N N . MET A 1 119 ? 4.422 18.438 18.312 1 92.44 119 MET A N 1
ATOM 938 C CA . MET A 1 119 ? 4.609 17.484 17.203 1 92.44 119 MET A CA 1
ATOM 939 C C . MET A 1 119 ? 6.062 17.469 16.766 1 92.44 119 MET A C 1
ATOM 941 O O . MET A 1 119 ? 6.559 16.438 16.297 1 92.44 119 MET A O 1
ATOM 945 N N . ASN A 1 120 ? 6.715 18.625 16.844 1 94.06 120 ASN A N 1
ATOM 946 C CA . ASN A 1 120 ? 8.094 18.828 16.422 1 94.06 120 ASN A CA 1
ATOM 947 C C . ASN A 1 120 ? 8.289 18.469 14.945 1 94.06 120 ASN A C 1
ATOM 949 O O . ASN A 1 120 ? 9.203 17.719 14.594 1 94.06 120 ASN A O 1
ATOM 953 N N . ARG A 1 121 ? 7.449 18.953 14.102 1 94.81 121 ARG A N 1
ATOM 954 C CA . ARG A 1 121 ? 7.504 18.766 12.656 1 94.81 121 ARG A CA 1
ATOM 955 C C . ARG A 1 121 ? 7.75 20.094 11.938 1 94.81 121 ARG A C 1
ATOM 957 O O . ARG A 1 121 ? 8.859 20.344 11.461 1 94.81 121 ARG A O 1
ATOM 964 N N . PHE A 1 122 ? 6.773 20.984 11.969 1 96.31 122 PHE A N 1
ATOM 965 C CA . PHE A 1 122 ? 6.891 22.312 11.367 1 96.31 122 PHE A CA 1
ATOM 966 C C . PHE A 1 122 ? 6.363 23.391 12.312 1 96.31 122 PHE A C 1
ATOM 968 O O . PHE A 1 122 ? 5.766 23.078 13.344 1 96.31 122 PHE A O 1
ATOM 975 N N . GLY A 1 123 ? 6.688 24.688 11.961 1 97.12 123 GLY A N 1
ATOM 976 C CA . GLY A 1 123 ? 6.078 25.812 12.656 1 97.12 123 GLY A CA 1
ATOM 977 C C . GLY A 1 123 ? 6.984 26.422 13.703 1 97.12 123 GLY A C 1
ATOM 978 O O . GLY A 1 123 ? 8.117 25.969 13.898 1 97.12 123 GLY A O 1
ATOM 979 N N . ALA A 1 124 ? 6.453 27.453 14.383 1 98.12 124 ALA A N 1
ATOM 980 C CA . ALA A 1 124 ? 7.188 28.141 15.438 1 98.12 124 ALA A CA 1
ATOM 981 C C . ALA A 1 124 ? 7.355 27.25 16.672 1 98.12 124 ALA A C 1
ATOM 983 O O . ALA A 1 124 ? 6.371 26.797 17.25 1 98.12 124 ALA A O 1
ATOM 984 N N . LYS A 1 125 ? 8.57 27.125 17.078 1 96 125 LYS A N 1
ATOM 985 C CA . LYS A 1 125 ? 8.891 26.219 18.172 1 96 125 LYS A CA 1
ATOM 986 C C . LYS A 1 125 ? 8.734 26.891 19.531 1 96 125 LYS A C 1
ATOM 988 O O . LYS A 1 125 ? 8.609 26.219 20.547 1 96 125 LYS A O 1
ATOM 993 N N . THR A 1 126 ? 8.852 28.188 19.531 1 97 126 THR A N 1
ATOM 994 C CA . THR A 1 126 ? 8.711 28.969 20.75 1 97 126 THR A CA 1
ATOM 995 C C . THR A 1 126 ? 7.758 30.141 20.531 1 97 126 THR A C 1
ATOM 997 O O . THR A 1 126 ? 7.492 30.531 19.375 1 97 126 THR A O 1
ATOM 1000 N N . PHE A 1 127 ? 7.258 30.609 21.641 1 98.19 127 PHE A N 1
ATOM 1001 C CA . PHE A 1 127 ? 6.406 31.781 21.547 1 98.19 127 PHE A CA 1
ATOM 1002 C C . PHE A 1 127 ? 7.184 32.969 20.953 1 98.19 127 PHE A C 1
ATOM 1004 O O . PHE A 1 127 ? 6.637 33.75 20.172 1 98.19 127 PHE A O 1
ATOM 1011 N N . GLN A 1 128 ? 8.43 33.031 21.281 1 98.31 128 GLN A N 1
ATOM 1012 C CA . GLN A 1 128 ? 9.281 34.125 20.766 1 98.31 128 GLN A CA 1
ATOM 1013 C C . GLN A 1 128 ? 9.414 34.031 19.25 1 98.31 128 GLN A C 1
ATOM 1015 O O . GLN A 1 128 ? 9.383 35.062 18.562 1 98.31 128 GLN A O 1
ATOM 1020 N N . GLU A 1 129 ? 9.57 32.875 18.797 1 98.38 129 GLU A N 1
ATOM 1021 C CA . GLU A 1 129 ? 9.633 32.688 17.344 1 98.38 129 GLU A CA 1
ATOM 1022 C C . GLU A 1 129 ? 8.312 33.094 16.672 1 98.38 129 GLU A C 1
ATOM 1024 O O . GLU A 1 129 ? 8.312 33.719 15.609 1 98.38 129 GLU A O 1
ATOM 1029 N N . ALA A 1 130 ? 7.223 32.719 17.312 1 98.81 130 ALA A N 1
ATOM 1030 C CA . ALA A 1 130 ? 5.91 33.094 16.781 1 98.81 130 ALA A CA 1
ATOM 1031 C C . ALA A 1 130 ? 5.754 34.594 16.703 1 98.81 130 ALA A C 1
ATOM 1033 O O . ALA A 1 130 ? 5.27 35.125 15.695 1 98.81 130 ALA A O 1
ATOM 1034 N N . LEU A 1 131 ? 6.211 35.25 17.75 1 98.69 131 LEU A N 1
ATOM 1035 C CA . LEU A 1 131 ? 6.168 36.688 17.766 1 98.69 131 LEU A CA 1
ATOM 1036 C C . LEU A 1 131 ? 7.008 37.281 16.641 1 98.69 131 LEU A C 1
ATOM 1038 O O . LEU A 1 131 ? 6.598 38.25 15.984 1 98.69 131 LEU A O 1
ATOM 1042 N N . ALA A 1 132 ? 8.125 36.719 16.453 1 98.75 132 ALA A N 1
ATOM 1043 C CA . ALA A 1 132 ? 9.016 37.188 15.391 1 98.75 132 ALA A CA 1
ATOM 1044 C C . ALA A 1 132 ? 8.367 37 14.016 1 98.75 132 ALA A C 1
ATOM 1046 O O . ALA A 1 132 ? 8.516 37.875 13.141 1 98.75 132 ALA A O 1
ATOM 1047 N N . ILE A 1 133 ? 7.691 35.938 13.812 1 98.81 133 ILE A N 1
ATOM 1048 C CA . ILE A 1 133 ? 7.027 35.656 12.547 1 98.81 133 ILE A CA 1
ATOM 1049 C C . ILE A 1 133 ? 5.926 36.688 12.305 1 98.81 133 ILE A C 1
ATOM 1051 O O . ILE A 1 133 ? 5.828 37.281 11.211 1 98.81 133 ILE A O 1
ATOM 1055 N N . VAL A 1 134 ? 5.102 36.969 13.32 1 98.81 134 VAL A N 1
ATOM 1056 C CA . VAL A 1 134 ? 4.031 37.938 13.203 1 98.81 134 VAL A CA 1
ATOM 1057 C C . VAL A 1 134 ? 4.617 39.312 12.867 1 98.81 134 VAL A C 1
ATOM 1059 O O . VAL A 1 134 ? 4.152 39.969 11.953 1 98.81 134 VAL A O 1
ATOM 1062 N N . ALA A 1 135 ? 5.656 39.656 13.625 1 98.69 135 ALA A N 1
ATOM 1063 C CA . ALA A 1 135 ? 6.301 40.938 13.414 1 98.69 135 ALA A CA 1
ATOM 1064 C C . ALA A 1 135 ? 6.855 41.062 11.992 1 98.69 135 ALA A C 1
ATOM 1066 O O . ALA A 1 135 ? 6.684 42.094 11.328 1 98.69 135 ALA A O 1
ATOM 1067 N N . PHE A 1 136 ? 7.508 40.062 11.578 1 98.75 136 PHE A N 1
ATOM 1068 C CA . PHE A 1 136 ? 8.086 40.062 10.242 1 98.75 136 PHE A CA 1
ATOM 1069 C C . PHE A 1 136 ? 7.004 40.219 9.18 1 98.75 136 PHE A C 1
ATOM 1071 O O . PHE A 1 136 ? 7.168 41 8.234 1 98.75 136 PHE A O 1
ATOM 1078 N N . CYS A 1 137 ? 5.934 39.5 9.281 1 98.75 137 CYS A N 1
ATOM 1079 C CA . CYS A 1 137 ? 4.832 39.594 8.328 1 98.75 137 CYS A CA 1
ATOM 1080 C C . CYS A 1 137 ? 4.254 41 8.289 1 98.75 137 CYS A C 1
ATOM 1082 O O . CYS A 1 137 ? 3.949 41.5 7.219 1 98.75 137 CYS A O 1
ATOM 1084 N N . GLN A 1 138 ? 4.074 41.594 9.469 1 98.5 138 GLN A N 1
ATOM 1085 C CA . GLN A 1 138 ? 3.562 42.969 9.555 1 98.5 138 GLN A CA 1
ATOM 1086 C C . GLN A 1 138 ? 4.527 43.938 8.906 1 98.5 138 GLN A C 1
ATOM 1088 O O . GLN A 1 138 ? 4.117 44.781 8.094 1 98.5 138 GLN A O 1
ATOM 1093 N N . ASP A 1 139 ? 5.758 43.812 9.242 1 98.5 139 ASP A N 1
ATOM 1094 C CA . ASP A 1 139 ? 6.777 44.75 8.734 1 98.5 139 ASP A CA 1
ATOM 1095 C C . ASP A 1 139 ? 6.887 44.656 7.211 1 98.5 139 ASP A C 1
ATOM 1097 O O . ASP A 1 139 ? 7.074 45.656 6.535 1 98.5 139 ASP A O 1
ATOM 1101 N N . GLU A 1 140 ? 6.762 43.469 6.703 1 98.5 140 GLU A N 1
ATOM 1102 C CA . GLU A 1 140 ? 6.969 43.25 5.277 1 98.5 140 GLU A CA 1
ATOM 1103 C C . GLU A 1 140 ? 5.656 43.344 4.508 1 98.5 140 GLU A C 1
ATOM 1105 O O . GLU A 1 140 ? 5.633 43.156 3.285 1 98.5 140 GLU A O 1
ATOM 1110 N N . GLY A 1 141 ? 4.555 43.5 5.168 1 98.31 141 GLY A N 1
ATOM 1111 C CA . GLY A 1 141 ? 3.254 43.625 4.527 1 98.31 141 GLY A CA 1
ATOM 1112 C C . GLY A 1 141 ? 2.754 42.312 3.941 1 98.31 141 GLY A C 1
ATOM 1113 O O . GLY A 1 141 ? 2.158 42.312 2.863 1 98.31 141 GLY A O 1
ATOM 1114 N N . LEU A 1 142 ? 3.1 41.219 4.531 1 98.69 142 LEU A N 1
ATOM 1115 C CA . LEU A 1 142 ? 2.676 39.906 4.062 1 98.69 142 LEU A CA 1
ATOM 1116 C C . LEU A 1 142 ? 1.262 39.594 4.535 1 98.69 142 LEU A C 1
ATOM 1118 O O . LEU A 1 142 ? 0.795 40.125 5.527 1 98.69 142 LEU A O 1
ATOM 1122 N N . ASP A 1 143 ? 0.561 38.719 3.789 1 98.62 143 ASP A N 1
ATOM 1123 C CA . ASP A 1 143 ? -0.832 38.375 4.059 1 98.62 143 ASP A CA 1
ATOM 1124 C C . ASP A 1 143 ? -0.928 37.188 5.016 1 98.62 143 ASP A C 1
ATOM 1126 O O . ASP A 1 143 ? -1.229 36.062 4.602 1 98.62 143 ASP A O 1
ATOM 1130 N N . LEU A 1 144 ? -0.733 37.438 6.277 1 98.81 144 LEU A N 1
ATOM 1131 C CA . LEU A 1 144 ? -0.879 36.438 7.336 1 98.81 144 LEU A CA 1
ATOM 1132 C C . LEU A 1 144 ? -2.34 36.312 7.746 1 98.81 144 LEU A C 1
ATOM 1134 O O . LEU A 1 144 ? -2.881 37.156 8.445 1 98.81 144 LEU A O 1
ATOM 1138 N N . VAL A 1 145 ? -2.951 35.156 7.348 1 98.69 145 VAL A N 1
ATOM 1139 C CA . VAL A 1 145 ? -4.402 35.094 7.465 1 98.69 145 VAL A CA 1
ATOM 1140 C C . VAL A 1 145 ? -4.793 34 8.453 1 98.69 145 VAL A C 1
ATOM 1142 O O . VAL A 1 145 ? -5.902 34 8.992 1 98.69 145 VAL A O 1
ATOM 1145 N N . GLY A 1 146 ? -3.922 33.062 8.641 1 98.75 146 GLY A N 1
ATOM 1146 C CA . GLY A 1 146 ? -4.312 31.906 9.422 1 98.75 146 GLY A CA 1
ATOM 1147 C C . GLY A 1 146 ? -3.396 31.641 10.602 1 98.75 146 GLY A C 1
ATOM 1148 O O . GLY A 1 146 ? -2.223 32 10.578 1 98.75 146 GLY A O 1
ATOM 1149 N N . LEU A 1 147 ? -3.938 30.984 11.648 1 98.75 147 LEU A N 1
ATOM 1150 C CA . LEU A 1 147 ? -3.254 30.484 12.844 1 98.75 147 LEU A CA 1
ATOM 1151 C C . LEU A 1 147 ? -3.658 29.047 13.148 1 98.75 147 LEU A C 1
ATOM 1153 O O . LEU A 1 147 ? -4.848 28.719 13.141 1 98.75 147 LEU A O 1
ATOM 1157 N N . CYS A 1 148 ? -2.617 28.234 13.344 1 98.5 148 CYS A N 1
ATOM 1158 C CA . CYS A 1 148 ? -3.014 26.828 13.484 1 98.5 148 CYS A CA 1
ATOM 1159 C C . CYS A 1 148 ? -1.988 26.062 14.305 1 98.5 148 CYS A C 1
ATOM 1161 O O . CYS A 1 148 ? -0.93 26.578 14.648 1 98.5 148 CYS A O 1
ATOM 1163 N N . THR A 1 149 ? -2.35 24.875 14.688 1 97.94 149 THR A N 1
ATOM 1164 C CA . THR A 1 149 ? -1.483 23.859 15.289 1 97.94 149 THR A CA 1
ATOM 1165 C C . THR A 1 149 ? -1.956 22.453 14.93 1 97.94 149 THR A C 1
ATOM 1167 O O . THR A 1 149 ? -2.855 22.297 14.102 1 97.94 149 THR A O 1
ATOM 1170 N N . HIS A 1 150 ? -1.233 21.484 15.344 1 94.69 150 HIS A N 1
ATOM 1171 C CA . HIS A 1 150 ? -1.602 20.078 15.273 1 94.69 150 HIS A CA 1
ATOM 1172 C C . HIS A 1 150 ? -1.262 19.359 16.562 1 94.69 150 HIS A C 1
ATOM 1174 O O . HIS A 1 150 ? -0.11 19.359 17.016 1 94.69 150 HIS A O 1
ATOM 1180 N N . PHE A 1 151 ? -2.254 18.766 17.141 1 93.94 151 PHE A N 1
ATOM 1181 C CA . PHE A 1 151 ? -2.053 18.078 18.406 1 93.94 151 PHE A CA 1
ATOM 1182 C C . PHE A 1 151 ? -1.551 16.656 18.156 1 93.94 151 PHE A C 1
ATOM 1184 O O . PHE A 1 151 ? -2.246 15.836 17.547 1 93.94 151 PHE A O 1
ATOM 1191 N N . PRO A 1 152 ? -0.431 16.297 18.719 1 89.62 152 PRO A N 1
ATOM 1192 C CA . PRO A 1 152 ? 0.14 14.969 18.453 1 89.62 152 PRO A CA 1
ATOM 1193 C C . PRO A 1 152 ? -0.45 13.883 19.359 1 89.62 152 PRO A C 1
ATOM 1195 O O . PRO A 1 152 ? -0.328 12.688 19.047 1 89.62 152 PRO A O 1
ATOM 1198 N N . LEU A 1 153 ? -1.126 14.227 20.422 1 86.25 153 LEU A N 1
ATOM 1199 C CA . LEU A 1 153 ? -1.41 13.219 21.438 1 86.25 153 LEU A CA 1
ATOM 1200 C C . LEU A 1 153 ? -2.912 13.07 21.641 1 86.25 153 LEU A C 1
ATOM 1202 O O . LEU A 1 153 ? -3.35 12.391 22.578 1 86.25 153 LEU A O 1
ATOM 1206 N N . ALA A 1 154 ? -3.637 13.719 20.781 1 85.12 154 ALA A N 1
ATOM 1207 C CA . ALA A 1 154 ? -5.086 13.68 20.953 1 85.12 154 ALA A CA 1
ATOM 1208 C C . ALA A 1 154 ? -5.617 12.258 20.859 1 85.12 154 ALA A C 1
ATOM 1210 O O . ALA A 1 154 ? -6.625 11.914 21.484 1 85.12 154 ALA A O 1
ATOM 1211 N N . ASP A 1 155 ? -4.934 11.414 20.062 1 80.75 155 ASP A N 1
ATOM 1212 C CA . ASP A 1 155 ? -5.402 10.047 19.844 1 80.75 155 ASP A CA 1
ATOM 1213 C C . ASP A 1 155 ? -4.516 9.039 20.578 1 80.75 155 ASP A C 1
ATOM 1215 O O . ASP A 1 155 ? -4.625 7.836 20.344 1 80.75 155 ASP A O 1
ATOM 1219 N N . ALA A 1 156 ? -3.654 9.516 21.344 1 82.31 156 ALA A N 1
ATOM 1220 C CA . ALA A 1 156 ? -2.721 8.625 22.031 1 82.31 156 ALA A CA 1
ATOM 1221 C C . ALA A 1 156 ? -3.33 8.07 23.312 1 82.31 156 ALA A C 1
ATOM 1223 O O . ALA A 1 156 ? -3.969 8.805 24.062 1 82.31 156 ALA A O 1
ATOM 1224 N N . ASP A 1 157 ? -3.051 6.84 23.484 1 78.5 157 ASP A N 1
ATOM 1225 C CA . ASP A 1 157 ? -3.525 6.215 24.719 1 78.5 157 ASP A CA 1
ATOM 1226 C C . ASP A 1 157 ? -2.746 6.723 25.938 1 78.5 157 ASP A C 1
ATOM 1228 O O . ASP A 1 157 ? -1.524 6.883 25.875 1 78.5 157 ASP A O 1
ATOM 1232 N N . ASN A 1 158 ? -3.434 7.008 27 1 80.31 158 ASN A N 1
ATOM 1233 C CA . ASN A 1 158 ? -2.854 7.344 28.281 1 80.31 158 ASN A CA 1
ATOM 1234 C C . ASN A 1 158 ? -1.981 8.594 28.203 1 80.31 158 ASN A C 1
ATOM 1236 O O . ASN A 1 158 ? -0.904 8.648 28.797 1 80.31 158 ASN A O 1
ATOM 1240 N N . ALA A 1 159 ? -2.375 9.516 27.375 1 85.62 159 ALA A N 1
ATOM 1241 C CA . ALA A 1 159 ? -1.603 10.75 27.219 1 85.62 159 ALA A CA 1
ATOM 1242 C C . ALA A 1 159 ? -2.482 11.977 27.422 1 85.62 159 ALA A C 1
ATOM 1244 O O . ALA A 1 159 ? -2.242 13.031 26.828 1 85.62 159 ALA A O 1
ATOM 1245 N N . GLU A 1 160 ? -3.475 11.797 28.25 1 87.94 160 GLU A N 1
ATOM 1246 C CA . GLU A 1 160 ? -4.453 12.859 28.438 1 87.94 160 GLU A CA 1
ATOM 1247 C C . GLU A 1 160 ? -3.812 14.094 29.062 1 87.94 160 GLU A C 1
ATOM 1249 O O . GLU A 1 160 ? -4.141 15.219 28.703 1 87.94 160 GLU A O 1
ATOM 1254 N N . ILE A 1 161 ? -2.959 13.852 30.016 1 89.81 161 ILE A N 1
ATOM 1255 C CA . ILE A 1 161 ? -2.307 14.961 30.703 1 89.81 161 ILE A CA 1
ATOM 1256 C C . ILE A 1 161 ? -1.401 15.711 29.734 1 89.81 161 ILE A C 1
ATOM 1258 O O . ILE A 1 161 ? -1.459 16.938 29.641 1 89.81 161 ILE A O 1
ATOM 1262 N N . GLU A 1 162 ? -0.625 15 29 1 90.06 162 GLU A N 1
ATOM 1263 C CA . GLU A 1 162 ? 0.279 15.609 28.031 1 90.06 162 GLU A CA 1
ATOM 1264 C C . GLU A 1 162 ? -0.495 16.344 26.953 1 90.06 162 GLU A C 1
ATOM 1266 O O . GLU A 1 162 ? -0.096 17.438 26.531 1 90.06 162 GLU A O 1
ATOM 1271 N N . HIS A 1 163 ? -1.566 15.766 26.516 1 93.44 163 HIS A N 1
ATOM 1272 C CA . HIS A 1 163 ? -2.42 16.438 25.547 1 93.44 163 HIS A CA 1
ATOM 1273 C C . HIS A 1 163 ? -2.975 17.734 26.094 1 93.44 163 HIS A C 1
ATOM 1275 O O . HIS A 1 163 ? -2.982 18.75 25.406 1 93.44 163 HIS A O 1
ATOM 1281 N N . SER A 1 164 ? -3.389 17.703 27.312 1 95.56 164 SER A N 1
ATOM 1282 C CA . SER A 1 164 ? -3.922 18.906 27.953 1 95.56 164 SER A CA 1
ATOM 1283 C C . SER A 1 164 ? -2.883 20.016 27.984 1 95.56 164 SER A C 1
ATOM 1285 O O . SER A 1 164 ? -3.217 21.188 27.781 1 95.56 164 SER A O 1
ATOM 1287 N N . VAL A 1 165 ? -1.692 19.656 28.188 1 94.88 165 VAL A N 1
ATOM 1288 C CA . VAL A 1 165 ? -0.601 20.625 28.219 1 94.88 165 VAL A CA 1
ATOM 1289 C C . VAL A 1 165 ? -0.423 21.25 26.844 1 94.88 165 VAL A C 1
ATOM 1291 O O . VAL A 1 165 ? -0.205 22.453 26.719 1 94.88 165 VAL A O 1
ATOM 1294 N N . HIS A 1 166 ? -0.526 20.469 25.828 1 95.56 166 HIS A N 1
ATOM 1295 C CA . HIS A 1 166 ? -0.417 20.969 24.469 1 95.56 166 HIS A CA 1
ATOM 1296 C C . HIS A 1 166 ? -1.558 21.938 24.141 1 95.56 166 HIS A C 1
ATOM 1298 O O . HIS A 1 166 ? -1.343 22.969 23.5 1 95.56 166 HIS A O 1
ATOM 1304 N N . VAL A 1 167 ? -2.75 21.578 24.578 1 97.31 167 VAL A N 1
ATOM 1305 C CA . VAL A 1 167 ? -3.918 22.422 24.344 1 97.31 167 VAL A CA 1
ATOM 1306 C C . VAL A 1 167 ? -3.74 23.75 25.062 1 97.31 167 VAL A C 1
ATOM 1308 O O . VAL A 1 167 ? -4.008 24.812 24.5 1 97.31 167 VAL A O 1
ATOM 1311 N N . GLU A 1 168 ? -3.271 23.688 26.25 1 97.75 168 GLU A N 1
ATOM 1312 C CA . GLU A 1 168 ? -3.031 24.906 27.031 1 97.75 168 GLU A CA 1
ATOM 1313 C C . GLU A 1 168 ? -1.993 25.797 26.359 1 97.75 168 GLU A C 1
ATOM 1315 O O . GLU A 1 168 ? -2.154 27.016 26.297 1 97.75 168 GLU A O 1
ATOM 1320 N N . ARG A 1 169 ? -0.992 25.203 25.906 1 97.5 169 ARG A N 1
ATOM 1321 C CA . ARG A 1 169 ? 0.072 25.938 25.234 1 97.5 169 ARG A CA 1
ATOM 1322 C C . ARG A 1 169 ? -0.457 26.656 23.984 1 97.5 169 ARG A C 1
ATOM 1324 O O . ARG A 1 169 ? -0.172 27.828 23.766 1 97.5 169 ARG A O 1
ATOM 1331 N N . PHE A 1 170 ? -1.229 25.953 23.219 1 98.38 170 PHE A N 1
ATOM 1332 C CA . PHE A 1 170 ? -1.799 26.562 22.031 1 98.38 170 PHE A CA 1
ATOM 1333 C C . PHE A 1 170 ? -2.732 27.703 22.406 1 98.38 170 PHE A C 1
ATOM 1335 O O . PHE A 1 170 ? -2.686 28.781 21.781 1 98.38 170 PHE A O 1
ATOM 1342 N N . ALA A 1 171 ? -3.588 27.406 23.359 1 98.19 171 ALA A N 1
ATOM 1343 C CA . ALA A 1 171 ? -4.543 28.422 23.797 1 98.19 171 ALA A CA 1
ATOM 1344 C C . ALA A 1 171 ? -3.828 29.688 24.266 1 98.19 171 ALA A C 1
ATOM 1346 O O . ALA A 1 171 ? -4.184 30.797 23.875 1 98.19 171 ALA A O 1
ATOM 1347 N N . ASP A 1 172 ? -2.838 29.484 25.031 1 98.38 172 ASP A N 1
ATOM 1348 C CA . ASP A 1 172 ? -2.08 30.609 25.562 1 98.38 172 ASP A CA 1
ATOM 1349 C C . ASP A 1 172 ? -1.394 31.391 24.453 1 98.38 172 ASP A C 1
ATOM 1351 O O . ASP A 1 172 ? -1.603 32.594 24.312 1 98.38 172 ASP A O 1
ATOM 1355 N N . TRP A 1 173 ? -0.614 30.688 23.594 1 98.62 173 TRP A N 1
ATOM 1356 C CA . TRP A 1 173 ? 0.123 31.344 22.516 1 98.62 173 TRP A CA 1
ATOM 1357 C C . TRP A 1 173 ? -0.83 32.031 21.547 1 98.62 173 TRP A C 1
ATOM 1359 O O . TRP A 1 173 ? -0.613 33.188 21.172 1 98.62 173 TRP A O 1
ATOM 1369 N N . SER A 1 174 ? -1.865 31.328 21.156 1 98.5 174 SER A N 1
ATOM 1370 C CA . SER A 1 174 ? -2.779 31.875 20.156 1 98.5 174 SER A CA 1
ATOM 1371 C C . SER A 1 174 ? -3.5 33.125 20.672 1 98.5 174 SER A C 1
ATOM 1373 O O . SER A 1 174 ? -3.623 34.094 19.953 1 98.5 174 SER A O 1
ATOM 1375 N N . ASN A 1 175 ? -3.979 33.062 21.922 1 97.81 175 ASN A N 1
ATOM 1376 C CA . ASN A 1 175 ? -4.664 34.219 22.5 1 97.81 175 ASN A CA 1
ATOM 1377 C C . ASN A 1 175 ? -3.758 35.469 22.547 1 97.81 175 ASN A C 1
ATOM 1379 O O . ASN A 1 175 ? -4.18 36.562 22.188 1 97.81 175 ASN A O 1
ATOM 1383 N N . ARG A 1 176 ? -2.576 35.25 22.922 1 98.38 176 ARG A N 1
ATOM 1384 C CA . ARG A 1 176 ? -1.624 36.344 23 1 98.38 176 ARG A CA 1
ATOM 1385 C C . ARG A 1 176 ? -1.283 36.875 21.609 1 98.38 176 ARG A C 1
ATOM 1387 O O . ARG A 1 176 ? -1.124 38.094 21.438 1 98.38 176 ARG A O 1
ATOM 1394 N N . LEU A 1 177 ? -1.152 36.031 20.672 1 98.75 177 LEU A N 1
ATOM 1395 C CA . LEU A 1 177 ? -0.85 36.469 19.312 1 98.75 177 LEU A CA 1
ATOM 1396 C C . LEU A 1 177 ? -2.025 37.219 18.703 1 98.75 177 LEU A C 1
ATOM 1398 O O . LEU A 1 177 ? -1.83 38.156 17.938 1 98.75 177 LEU A O 1
ATOM 1402 N N . MET A 1 178 ? -3.203 36.781 19.016 1 98.25 178 MET A N 1
ATOM 1403 C CA . MET A 1 178 ? -4.41 37.375 18.453 1 98.25 178 MET A CA 1
ATOM 1404 C C . MET A 1 178 ? -4.602 38.812 18.984 1 98.25 178 MET A C 1
ATOM 1406 O O . MET A 1 178 ? -5.344 39.594 18.406 1 98.25 178 MET A O 1
ATOM 1410 N N . GLU A 1 179 ? -3.961 39.125 20.062 1 97.88 179 GLU A N 1
ATOM 1411 C CA . GLU A 1 179 ? -3.945 40.5 20.562 1 97.88 179 GLU A CA 1
ATOM 1412 C C . GLU A 1 179 ? -3.068 41.406 19.672 1 97.88 179 GLU A C 1
ATOM 1414 O O . GLU A 1 179 ? -3.211 42.625 19.688 1 97.88 179 GLU A O 1
ATOM 1419 N N . ARG A 1 180 ? -2.217 40.75 18.938 1 97.62 180 ARG A N 1
ATOM 1420 C CA . ARG A 1 180 ? -1.221 41.5 18.172 1 97.62 180 ARG A CA 1
ATOM 1421 C C . ARG A 1 180 ? -1.546 41.5 16.688 1 97.62 180 ARG A C 1
ATOM 1423 O O . ARG A 1 180 ? -1.028 42.312 15.922 1 97.62 180 ARG A O 1
ATOM 1430 N N . HIS A 1 181 ? -2.299 40.625 16.281 1 98.31 181 HIS A N 1
ATOM 1431 C CA . HIS A 1 181 ? -2.631 40.406 14.867 1 98.31 181 HIS A CA 1
ATOM 1432 C C . HIS A 1 181 ? -4.004 39.781 14.711 1 98.31 181 HIS A C 1
ATOM 1434 O O . HIS A 1 181 ? -4.371 38.906 15.492 1 98.31 181 HIS A O 1
ATOM 1440 N N . THR A 1 182 ? -4.758 40.25 13.727 1 98.06 182 THR A N 1
ATOM 1441 C CA . THR A 1 182 ? -6.047 39.656 13.43 1 98.06 182 THR A CA 1
ATOM 1442 C C . THR A 1 182 ? -5.883 38.5 12.453 1 98.06 182 THR A C 1
ATOM 1444 O O . THR A 1 182 ? -5.32 38.656 11.367 1 98.06 182 THR A O 1
ATOM 1447 N N . PHE A 1 183 ? -6.316 37.344 12.836 1 98.5 183 PHE A N 1
ATOM 1448 C CA . PHE A 1 183 ? -6.336 36.188 11.977 1 98.5 183 PHE A CA 1
ATOM 1449 C C . PHE A 1 183 ? -7.75 35.906 11.477 1 98.5 183 PHE A C 1
ATOM 1451 O O . PHE A 1 183 ? -8.703 35.906 12.258 1 98.5 183 PHE A O 1
ATOM 1458 N N . ASP A 1 184 ? -7.918 35.625 10.211 1 97.75 184 ASP A N 1
ATOM 1459 C CA . ASP A 1 184 ? -9.219 35.312 9.625 1 97.75 184 ASP A CA 1
ATOM 1460 C C . ASP A 1 184 ? -9.648 33.906 9.992 1 97.75 184 ASP A C 1
ATOM 1462 O O . ASP A 1 184 ? -10.844 33.625 10.094 1 97.75 184 ASP A O 1
ATOM 1466 N N . ILE A 1 185 ? -8.711 33.031 10.102 1 97.75 185 ILE A N 1
ATOM 1467 C CA . ILE A 1 185 ? -9 31.609 10.328 1 97.75 185 ILE A CA 1
ATOM 1468 C C . ILE A 1 185 ? -8.07 31.062 11.398 1 97.75 185 ILE A C 1
ATOM 1470 O O . ILE A 1 185 ? -6.855 31.297 11.352 1 97.75 185 ILE A O 1
ATOM 1474 N N . VAL A 1 186 ? -8.633 30.375 12.391 1 98.38 186 VAL A N 1
ATOM 1475 C CA . VAL A 1 186 ? -7.898 29.672 13.438 1 98.38 186 VAL A CA 1
ATOM 1476 C C . VAL A 1 186 ? -8.359 28.219 13.5 1 98.38 186 VAL A C 1
ATOM 1478 O O . VAL A 1 186 ? -9.547 27.938 13.68 1 98.38 186 VAL A O 1
ATOM 1481 N N . HIS A 1 187 ? -7.438 27.297 13.242 1 98 187 HIS A N 1
ATOM 1482 C CA . HIS A 1 187 ? -7.809 25.891 13.164 1 98 187 HIS A CA 1
ATOM 1483 C C . HIS A 1 187 ? -6.809 25.016 13.906 1 98 187 HIS A C 1
ATOM 1485 O O . HIS A 1 187 ? -5.602 25.266 13.859 1 98 187 HIS A O 1
ATOM 1491 N N . ALA A 1 188 ? -7.289 23.984 14.641 1 95.69 188 ALA A N 1
ATOM 1492 C CA . ALA A 1 188 ? -6.395 23.188 15.477 1 95.69 188 ALA A CA 1
ATOM 1493 C C . ALA A 1 188 ? -6.906 21.75 15.617 1 95.69 188 ALA A C 1
ATOM 1495 O O . ALA A 1 188 ? -6.203 20.797 15.273 1 95.69 188 ALA A O 1
ATOM 1496 N N . ALA A 1 189 ? -8.164 21.562 16.078 1 91.5 189 ALA A N 1
ATOM 1497 C CA . ALA A 1 189 ? -8.703 20.266 16.484 1 91.5 189 ALA A CA 1
ATOM 1498 C C . ALA A 1 189 ? -8.719 19.281 15.32 1 91.5 189 ALA A C 1
ATOM 1500 O O . ALA A 1 189 ? -9.492 19.453 14.375 1 91.5 189 ALA A O 1
ATOM 1501 N N . ASN A 1 190 ? -7.824 18.312 15.438 1 92 190 ASN A N 1
ATOM 1502 C CA . ASN A 1 190 ? -7.949 17.188 14.523 1 92 190 ASN A CA 1
ATOM 1503 C C . ASN A 1 190 ? -9.141 16.297 14.891 1 92 190 ASN A C 1
ATOM 1505 O O . ASN A 1 190 ? -9.938 16.656 15.758 1 92 190 ASN A O 1
ATOM 1509 N N . SER A 1 191 ? -9.281 15.188 14.203 1 91.56 191 SER A N 1
ATOM 1510 C CA . SER A 1 191 ? -10.453 14.336 14.383 1 91.56 191 SER A CA 1
ATOM 1511 C C . SER A 1 191 ? -10.641 13.969 15.852 1 91.56 191 SER A C 1
ATOM 1513 O O . SER A 1 191 ? -11.695 14.234 16.438 1 91.56 191 SER A O 1
ATOM 1515 N N . ALA A 1 192 ? -9.617 13.469 16.5 1 88.31 192 ALA A N 1
ATOM 1516 C CA . ALA A 1 192 ? -9.711 13.039 17.891 1 88.31 192 ALA A CA 1
ATOM 1517 C C . ALA A 1 192 ? -9.977 14.219 18.812 1 88.31 192 ALA A C 1
ATOM 1519 O O . ALA A 1 192 ? -10.805 14.133 19.734 1 88.31 192 ALA A O 1
ATOM 1520 N N . ALA A 1 193 ? -9.352 15.352 18.578 1 90.38 193 ALA A N 1
ATOM 1521 C CA . ALA A 1 193 ? -9.508 16.531 19.422 1 90.38 193 ALA A CA 1
ATOM 1522 C C . ALA A 1 193 ? -10.898 17.141 19.266 1 90.38 193 ALA A C 1
ATOM 1524 O O . ALA A 1 193 ? -11.422 17.75 20.203 1 90.38 193 ALA A O 1
ATOM 1525 N N . THR A 1 194 ? -11.438 16.984 18.125 1 91.56 194 THR A N 1
ATOM 1526 C CA . THR A 1 194 ? -12.789 17.484 17.875 1 91.56 194 THR A CA 1
ATOM 1527 C C . THR A 1 194 ? -13.797 16.812 18.812 1 91.56 194 THR A C 1
ATOM 1529 O O . THR A 1 194 ? -14.711 17.469 19.312 1 91.56 194 THR A O 1
ATOM 1532 N N . LEU A 1 195 ? -13.594 15.586 19.078 1 87.94 195 LEU A N 1
ATOM 1533 C CA . LEU A 1 195 ? -14.492 14.828 19.938 1 87.94 195 LEU A CA 1
ATOM 1534 C C . LEU A 1 195 ? -14.375 15.297 21.391 1 87.94 195 LEU A C 1
ATOM 1536 O O . LEU A 1 195 ? -15.352 15.234 22.141 1 87.94 195 LEU A O 1
ATOM 1540 N N . GLN A 1 196 ? -13.25 15.742 21.766 1 86.94 196 GLN A N 1
ATOM 1541 C CA . GLN A 1 196 ? -13 16.141 23.141 1 86.94 196 GLN A CA 1
ATOM 1542 C C . GLN A 1 196 ? -13.656 17.484 23.469 1 86.94 196 GLN A C 1
ATOM 1544 O O . GLN A 1 196 ? -13.914 17.797 24.625 1 86.94 196 GLN A O 1
ATOM 1549 N N . ALA A 1 197 ? -13.953 18.312 22.531 1 87.75 197 ALA A N 1
ATOM 1550 C CA . ALA A 1 197 ? -14.641 19.594 22.688 1 87.75 197 ALA A CA 1
ATOM 1551 C C . ALA A 1 197 ? -14.023 20.422 23.797 1 87.75 197 ALA A C 1
ATOM 1553 O O . ALA A 1 197 ? -14.727 20.891 24.703 1 87.75 197 ALA A O 1
ATOM 1554 N N . ASP A 1 198 ? -12.742 20.578 23.844 1 93.69 198 ASP A N 1
ATOM 1555 C CA . ASP A 1 198 ? -12.039 21.344 24.859 1 93.69 198 ASP A CA 1
ATOM 1556 C C . ASP A 1 198 ? -12.398 22.828 24.781 1 93.69 198 ASP A C 1
ATOM 1558 O O . ASP A 1 198 ? -12.18 23.469 23.75 1 93.69 198 ASP A O 1
ATOM 1562 N N . PRO A 1 199 ? -12.883 23.391 25.828 1 95.31 199 PRO A N 1
ATOM 1563 C CA . PRO A 1 199 ? -13.32 24.781 25.797 1 95.31 199 PRO A CA 1
ATOM 1564 C C . PRO A 1 199 ? -12.172 25.766 25.547 1 95.31 199 PRO A C 1
ATOM 1566 O O . PRO A 1 199 ? -12.398 26.875 25.062 1 95.31 199 PRO A O 1
ATOM 1569 N N . ARG A 1 200 ? -10.945 25.359 25.797 1 96.5 200 ARG A N 1
ATOM 1570 C CA . ARG A 1 200 ? -9.789 26.219 25.594 1 96.5 200 ARG A CA 1
ATOM 1571 C C . ARG A 1 200 ? -9.57 26.484 24.109 1 96.5 200 ARG A C 1
ATOM 1573 O O . ARG A 1 200 ? -8.836 27.406 23.734 1 96.5 200 ARG A O 1
ATOM 1580 N N . LEU A 1 201 ? -10.297 25.719 23.25 1 96.62 201 LEU A N 1
ATOM 1581 C CA . LEU A 1 201 ? -10.172 25.875 21.812 1 96.62 201 LEU A CA 1
ATOM 1582 C C . LEU A 1 201 ? -11.383 26.609 21.234 1 96.62 201 LEU A C 1
ATOM 1584 O O . LEU A 1 201 ? -11.625 26.578 20.031 1 96.62 201 LEU A O 1
ATOM 1588 N N . GLY A 1 202 ? -12.148 27.266 22.078 1 95.31 202 GLY A N 1
ATOM 1589 C CA . GLY A 1 202 ? -13.367 27.953 21.688 1 95.31 202 GLY A CA 1
ATOM 1590 C C . GLY A 1 202 ? -13.133 29.062 20.688 1 95.31 202 GLY A C 1
ATOM 1591 O O . GLY A 1 202 ? -14.047 29.453 19.953 1 95.31 202 GLY A O 1
ATOM 1592 N N . HIS A 1 203 ? -11.969 29.594 20.656 1 96.19 203 HIS A N 1
ATOM 1593 C CA . HIS A 1 203 ? -11.641 30.719 19.766 1 96.19 203 HIS A CA 1
ATOM 1594 C C . HIS A 1 203 ? -11.328 30.234 18.359 1 96.19 203 HIS A C 1
ATOM 1596 O O . HIS A 1 203 ? -11.227 31.031 17.422 1 96.19 203 HIS A O 1
ATOM 1602 N N . CYS A 1 204 ? -11.156 28.938 18.141 1 97.56 204 CYS A N 1
ATOM 1603 C CA . CYS A 1 204 ? -10.891 28.375 16.828 1 97.56 204 CYS A CA 1
ATOM 1604 C C . CYS A 1 204 ? -12.102 28.531 15.914 1 97.56 204 CYS A C 1
ATOM 1606 O O . CYS A 1 204 ? -13.242 28.344 16.344 1 97.56 204 CYS A O 1
ATOM 1608 N N . THR A 1 205 ? -11.852 28.844 14.672 1 97.75 205 THR A N 1
ATOM 1609 C CA . THR A 1 205 ? -12.93 29.078 13.719 1 97.75 205 THR A CA 1
ATOM 1610 C C . THR A 1 205 ? -13.312 27.781 13 1 97.75 205 THR A C 1
ATOM 1612 O O . THR A 1 205 ? -14.438 27.656 12.508 1 97.75 205 THR A O 1
ATOM 1615 N N . HIS A 1 206 ? -12.398 26.859 12.914 1 97.75 206 HIS A N 1
ATOM 1616 C CA . HIS A 1 206 ? -12.594 25.625 12.172 1 97.75 206 HIS A CA 1
ATOM 1617 C C . HIS A 1 206 ? -12.008 24.438 12.93 1 97.75 206 HIS A C 1
ATOM 1619 O O . HIS A 1 206 ? -11.094 24.594 13.742 1 97.75 206 HIS A O 1
ATOM 1625 N N . VAL A 1 207 ? -12.586 23.266 12.688 1 97 207 VAL A N 1
ATOM 1626 C CA . VAL A 1 207 ? -11.93 22 13.055 1 97 207 VAL A CA 1
ATOM 1627 C C . VAL A 1 207 ? -11.211 21.438 11.836 1 97 207 VAL A C 1
ATOM 1629 O O . VAL A 1 207 ? -11.633 21.641 10.703 1 97 207 VAL A O 1
ATOM 1632 N N . ARG A 1 208 ? -10.148 20.734 12.094 1 96.62 208 ARG A N 1
ATOM 1633 C CA . ARG A 1 208 ? -9.336 20.141 11.039 1 96.62 208 ARG A CA 1
ATOM 1634 C C . ARG A 1 208 ? -9.477 18.625 11.031 1 96.62 208 ARG A C 1
ATOM 1636 O O . ARG A 1 208 ? -8.625 17.906 11.578 1 96.62 208 ARG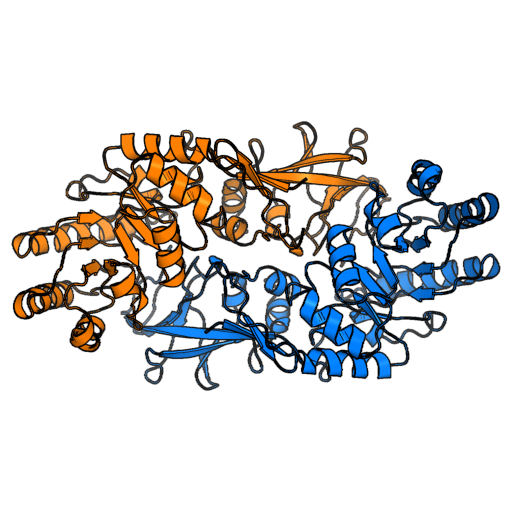 A O 1
ATOM 1643 N N . VAL A 1 209 ? -10.391 18.156 10.266 1 96.31 209 VAL A N 1
ATOM 1644 C CA . VAL A 1 209 ? -10.734 16.75 10.367 1 96.31 209 VAL A CA 1
ATOM 1645 C C . VAL A 1 209 ? -10.367 16.031 9.078 1 96.31 209 VAL A C 1
ATOM 1647 O O . VAL A 1 209 ? -10.547 16.562 7.98 1 96.31 209 VAL A O 1
ATOM 1650 N N . GLY A 1 210 ? -9.797 14.844 9.219 1 96.06 210 GLY A N 1
ATOM 1651 C CA . GLY A 1 210 ? -9.477 13.961 8.109 1 96.06 210 GLY A CA 1
ATOM 1652 C C . GLY A 1 210 ? -10.211 12.633 8.18 1 96.06 210 GLY A C 1
ATOM 1653 O O . GLY A 1 210 ? -11.312 12.492 7.645 1 96.06 210 GLY A O 1
ATOM 1654 N N . ILE A 1 211 ? -9.797 11.711 9.023 1 95.38 211 ILE A N 1
ATOM 1655 C CA . ILE A 1 211 ? -10.219 10.32 9.062 1 95.38 211 ILE A CA 1
ATOM 1656 C C . ILE A 1 211 ? -11.703 10.242 9.445 1 95.38 211 ILE A C 1
ATOM 1658 O O . ILE A 1 211 ? -12.414 9.336 9.008 1 95.38 211 ILE A O 1
ATOM 1662 N N . PHE A 1 212 ? -12.219 11.219 10.211 1 96.06 212 PHE A N 1
ATOM 1663 C CA . PHE A 1 212 ? -13.625 11.227 10.602 1 96.06 212 PHE A CA 1
ATOM 1664 C C . PHE A 1 212 ? -14.523 11.438 9.391 1 96.06 212 PHE A C 1
ATOM 1666 O O . PHE A 1 212 ? -15.641 10.922 9.336 1 96.06 212 PHE A O 1
ATOM 1673 N N . LEU A 1 213 ? -14.023 12.203 8.445 1 97.5 213 LEU A N 1
ATOM 1674 C CA . LEU A 1 213 ? -14.812 12.445 7.246 1 97.5 213 LEU A CA 1
ATOM 1675 C C . LEU A 1 213 ? -15.141 11.133 6.539 1 97.5 213 LEU A C 1
ATOM 1677 O O . LEU A 1 213 ? -16.141 11.039 5.816 1 97.5 213 LEU A O 1
ATOM 1681 N N . TYR A 1 214 ? -14.328 10.125 6.809 1 96.12 214 TYR A N 1
ATOM 1682 C CA . TYR A 1 214 ? -14.453 8.859 6.094 1 96.12 214 TYR A CA 1
ATOM 1683 C C . TYR A 1 214 ? -15.078 7.789 6.977 1 96.12 214 TYR A C 1
ATOM 1685 O O . TYR A 1 214 ? -15.18 6.625 6.582 1 96.12 214 TYR A O 1
ATOM 1693 N N . GLY A 1 215 ? -15.43 8.188 8.219 1 95.06 215 GLY A N 1
ATOM 1694 C CA . GLY A 1 215 ? -16.234 7.324 9.078 1 95.06 215 GLY A CA 1
ATOM 1695 C C . GLY A 1 215 ? -15.391 6.473 10.008 1 95.06 215 GLY A C 1
ATOM 1696 O O . GLY A 1 215 ? -15.852 5.438 10.492 1 95.06 215 GLY A O 1
ATOM 1697 N N . TYR A 1 216 ? -14.141 6.953 10.266 1 93.06 216 TYR A N 1
ATOM 1698 C CA . TYR A 1 216 ? -13.273 6.082 11.047 1 93.06 216 TYR A CA 1
ATOM 1699 C C . TYR A 1 216 ? -12.609 6.855 12.18 1 93.06 216 TYR A C 1
ATOM 1701 O O . TYR A 1 216 ? -12.5 8.078 12.125 1 93.06 216 TYR A O 1
ATOM 1709 N N . SER A 1 217 ? -12.25 6.113 13.172 1 89.25 217 SER A N 1
ATOM 1710 C CA . SER A 1 217 ? -11.609 6.668 14.359 1 89.25 217 SER A CA 1
ATOM 1711 C C . SER A 1 217 ? -10.43 5.812 14.797 1 89.25 217 SER A C 1
ATOM 1713 O O . SER A 1 217 ? -10.555 4.594 14.93 1 89.25 217 SER A O 1
ATOM 1715 N N . SER A 1 218 ? -9.297 6.426 14.93 1 76.75 218 SER A N 1
ATOM 1716 C CA . SER A 1 218 ? -8.125 5.707 15.422 1 76.75 218 SER A CA 1
ATOM 1717 C C . SER A 1 218 ? -8.188 5.52 16.938 1 76.75 218 SER A C 1
ATOM 1719 O O . SER A 1 218 ? -7.344 4.832 17.516 1 76.75 218 SER A O 1
ATOM 1721 N N . VAL A 1 219 ? -9.094 6.203 17.547 1 77.62 219 VAL A N 1
ATOM 1722 C CA . VAL A 1 219 ? -9.297 6.117 19 1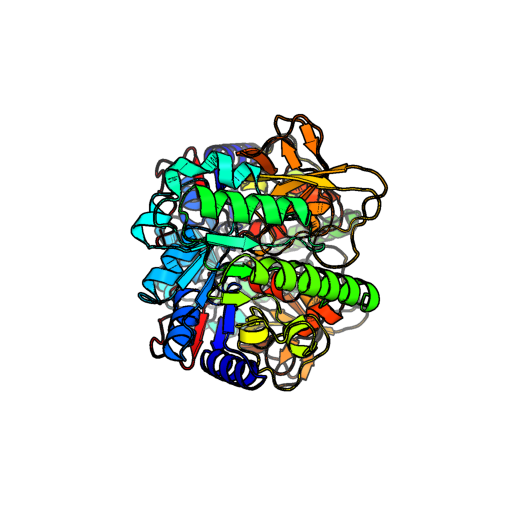 77.62 219 VAL A CA 1
ATOM 1723 C C . VAL A 1 219 ? -10.453 5.18 19.297 1 77.62 219 VAL A C 1
ATOM 1725 O O . VAL A 1 219 ? -10.734 4.258 18.531 1 77.62 219 VAL A O 1
ATOM 1728 N N . GLU A 1 220 ? -11.195 5.477 20.375 1 79.5 220 GLU A N 1
ATOM 1729 C CA . GLU A 1 220 ? -12.367 4.688 20.734 1 79.5 220 GLU A CA 1
ATOM 1730 C C . GLU A 1 220 ? -13.445 4.785 19.656 1 79.5 220 GLU A C 1
ATOM 1732 O O . GLU A 1 220 ? -13.508 5.77 18.922 1 79.5 220 GLU A O 1
ATOM 1737 N N . PRO A 1 221 ? -14.148 3.734 19.562 1 84.88 221 PRO A N 1
ATOM 1738 C CA . PRO A 1 221 ? -15.234 3.75 18.578 1 84.88 221 PRO A CA 1
ATOM 1739 C C . PRO A 1 221 ? -16.172 4.945 18.75 1 84.88 221 PRO A C 1
ATOM 1741 O O . PRO A 1 221 ? -16.469 5.34 19.875 1 84.88 221 PRO A O 1
ATOM 1744 N N . VAL A 1 222 ? -16.406 5.59 17.672 1 88.88 222 VAL A N 1
ATOM 1745 C CA . VAL A 1 222 ? -17.375 6.672 17.609 1 88.88 222 VAL A CA 1
ATOM 1746 C C . VAL A 1 222 ? -18.625 6.199 16.859 1 88.88 222 VAL A C 1
ATOM 1748 O O . VAL A 1 222 ? -18.594 6.051 15.641 1 88.88 222 VAL A O 1
ATOM 1751 N N . ASP A 1 223 ? -19.703 5.996 17.5 1 88.75 223 ASP A N 1
ATOM 1752 C CA . ASP A 1 223 ? -20.875 5.273 17.016 1 88.75 223 ASP A CA 1
ATOM 1753 C C . ASP A 1 223 ? -21.562 6.02 15.883 1 88.75 223 ASP A C 1
ATOM 1755 O O . ASP A 1 223 ? -22.188 5.406 15.016 1 88.75 223 ASP A O 1
ATOM 1759 N N . TRP A 1 224 ? -21.406 7.324 15.906 1 92.44 224 TRP A N 1
ATOM 1760 C CA . TRP A 1 224 ? -22.188 8.078 14.93 1 92.44 224 TRP A CA 1
ATOM 1761 C C . TRP A 1 224 ? -21.422 8.227 13.617 1 92.44 224 TRP A C 1
ATOM 1763 O O . TRP A 1 224 ? -21.953 8.742 12.633 1 92.44 224 TRP A O 1
ATOM 1773 N N . LEU A 1 225 ? -20.234 7.82 13.539 1 94.31 225 LEU A N 1
ATOM 1774 C CA . LEU A 1 225 ? -19.484 7.836 12.297 1 94.31 225 LEU A CA 1
ATOM 1775 C C . LEU A 1 225 ? -19.969 6.738 11.352 1 94.31 225 LEU A C 1
ATOM 1777 O O . LEU A 1 225 ? -20.219 5.609 11.781 1 94.31 225 LEU A O 1
ATOM 1781 N N . ILE A 1 226 ? -20.094 7.07 10.102 1 94.94 226 ILE A N 1
ATOM 1782 C CA . ILE A 1 226 ? -20.547 6.133 9.078 1 94.94 226 ILE A CA 1
ATOM 1783 C C . ILE A 1 226 ? -19.375 5.73 8.188 1 94.94 226 ILE A C 1
ATOM 1785 O O . ILE A 1 226 ? -18.844 6.555 7.441 1 94.94 226 ILE A O 1
ATOM 1789 N N . PRO A 1 227 ? -19.031 4.441 8.211 1 94.88 227 PRO A N 1
ATOM 1790 C CA . PRO A 1 227 ? -17.906 3.99 7.383 1 94.88 227 PRO A CA 1
ATOM 1791 C C . PRO A 1 227 ? -18.156 4.18 5.887 1 94.88 227 PRO A C 1
ATOM 1793 O O . PRO A 1 227 ? -19.203 3.748 5.375 1 94.88 227 PRO A O 1
ATOM 1796 N N . ALA A 1 228 ? -17.188 4.742 5.156 1 96.06 228 ALA A N 1
ATOM 1797 C CA . ALA A 1 228 ? -17.359 5.074 3.746 1 96.06 228 ALA A CA 1
ATOM 1798 C C . ALA A 1 228 ? -16.703 4.027 2.852 1 96.06 228 ALA A C 1
ATOM 1800 O O . ALA A 1 228 ? -16.875 4.047 1.631 1 96.06 228 ALA A O 1
ATOM 1801 N N . PHE A 1 229 ? -16.031 3.094 3.404 1 95.62 229 PHE A N 1
ATOM 1802 C CA . PHE A 1 229 ? -15.188 2.172 2.65 1 95.62 229 PHE A CA 1
ATOM 1803 C C . PHE A 1 229 ? -15.641 0.732 2.857 1 95.62 229 PHE A C 1
ATOM 1805 O O . PHE A 1 229 ? -15.836 0.296 3.994 1 95.62 229 PHE A O 1
ATOM 1812 N N . ARG A 1 230 ? -15.852 0.03 1.751 1 95.88 230 ARG A N 1
ATOM 1813 C CA . ARG A 1 230 ? -16.125 -1.403 1.754 1 95.88 230 ARG A CA 1
ATOM 1814 C C . ARG A 1 230 ? -15.242 -2.135 0.751 1 95.88 230 ARG A C 1
ATOM 1816 O O . ARG A 1 230 ? -15 -1.634 -0.348 1 95.88 230 ARG A O 1
ATOM 1823 N N . TRP A 1 231 ? -14.82 -3.342 1.13 1 97.25 231 TRP A N 1
ATOM 1824 C CA . TRP A 1 231 ? -13.969 -4.16 0.271 1 97.25 231 TRP A CA 1
ATOM 1825 C C . TRP A 1 231 ? -14.438 -5.613 0.268 1 97.25 231 TRP A C 1
ATOM 1827 O O . TRP A 1 231 ? -14.547 -6.238 1.325 1 97.25 231 TRP A O 1
ATOM 1837 N N . GLU A 1 232 ? -14.711 -6.07 -0.914 1 96.88 232 GLU A N 1
ATOM 1838 C CA . GLU A 1 232 ? -15.172 -7.449 -1.076 1 96.88 232 GLU A CA 1
ATOM 1839 C C . GLU A 1 232 ? -14.328 -8.195 -2.111 1 96.88 232 GLU A C 1
ATOM 1841 O O . GLU A 1 232 ? -13.758 -7.574 -3.012 1 96.88 232 GLU A O 1
ATOM 1846 N N . THR A 1 233 ? -14.188 -9.438 -1.9 1 96.81 233 THR A N 1
ATOM 1847 C CA . THR A 1 233 ? -13.594 -10.359 -2.863 1 96.81 233 THR A CA 1
ATOM 1848 C C . THR A 1 233 ? -14.453 -11.609 -3.012 1 96.81 233 THR A C 1
ATOM 1850 O O . THR A 1 233 ? -15.648 -11.594 -2.711 1 96.81 233 THR A O 1
ATOM 1853 N N . GLU A 1 234 ? -13.828 -12.672 -3.566 1 96.06 234 GLU A N 1
ATOM 1854 C CA . GLU A 1 234 ? -14.609 -13.883 -3.781 1 96.06 234 GLU A CA 1
ATOM 1855 C C . GLU A 1 234 ? -13.773 -15.133 -3.506 1 96.06 234 GLU A C 1
ATOM 1857 O O . GLU A 1 234 ? -12.539 -15.086 -3.57 1 96.06 234 GLU A O 1
ATOM 1862 N N . VAL A 1 235 ? -14.508 -16.203 -3.189 1 97.81 235 VAL A N 1
ATOM 1863 C CA . VAL A 1 235 ? -13.883 -17.516 -3.076 1 97.81 235 VAL A CA 1
ATOM 1864 C C . VAL A 1 235 ? -13.617 -18.078 -4.469 1 97.81 235 VAL A C 1
ATOM 1866 O O . VAL A 1 235 ? -14.531 -18.188 -5.293 1 97.81 235 VAL A O 1
ATOM 1869 N N . VAL A 1 236 ? -12.352 -18.516 -4.684 1 96.31 236 VAL A N 1
ATOM 1870 C CA . VAL A 1 236 ? -12.039 -18.969 -6.031 1 96.31 236 VAL A CA 1
ATOM 1871 C C . VAL A 1 236 ? -11.727 -20.469 -6.016 1 96.31 236 VAL A C 1
ATOM 1873 O O . VAL A 1 236 ? -11.688 -21.109 -7.066 1 96.31 236 VAL A O 1
ATOM 1876 N N . ALA A 1 237 ? -11.555 -21.031 -4.855 1 96.75 237 ALA A N 1
ATOM 1877 C CA . ALA A 1 237 ? -11.367 -22.469 -4.68 1 96.75 237 ALA A CA 1
ATOM 1878 C C . ALA A 1 237 ? -11.711 -22.906 -3.256 1 96.75 237 ALA A C 1
ATOM 1880 O O . ALA A 1 237 ? -11.594 -22.109 -2.318 1 96.75 237 ALA A O 1
ATOM 1881 N N . VAL A 1 238 ? -12.188 -24.062 -3.139 1 97.06 238 VAL A N 1
ATOM 1882 C CA . VAL A 1 238 ? -12.422 -24.703 -1.847 1 97.06 238 VAL A CA 1
ATOM 1883 C C . VAL A 1 238 ? -11.93 -26.141 -1.883 1 97.06 238 VAL A C 1
ATOM 1885 O O . VAL A 1 238 ? -12.117 -26.844 -2.881 1 97.06 238 VAL A O 1
ATOM 1888 N N . HIS A 1 239 ? -11.289 -26.609 -0.87 1 94.56 239 HIS A N 1
ATOM 1889 C CA . HIS A 1 239 ? -10.906 -28 -0.792 1 94.56 239 HIS A CA 1
ATOM 1890 C C . HIS A 1 239 ? -10.594 -28.406 0.645 1 94.56 239 HIS A C 1
ATOM 1892 O O . HIS A 1 239 ? -10.43 -27.562 1.516 1 94.56 239 HIS A O 1
ATOM 1898 N N . ASP A 1 240 ? -10.539 -29.656 0.88 1 95.88 240 ASP A N 1
ATOM 1899 C CA . ASP A 1 240 ? -10.203 -30.219 2.184 1 95.88 240 ASP A CA 1
ATOM 1900 C C . ASP A 1 240 ? -8.711 -30.516 2.293 1 95.88 240 ASP A C 1
ATOM 1902 O O . ASP A 1 240 ? -8.062 -30.859 1.301 1 95.88 240 ASP A O 1
ATOM 1906 N N . ILE A 1 241 ? -8.234 -30.297 3.5 1 95.5 241 ILE A N 1
ATOM 1907 C 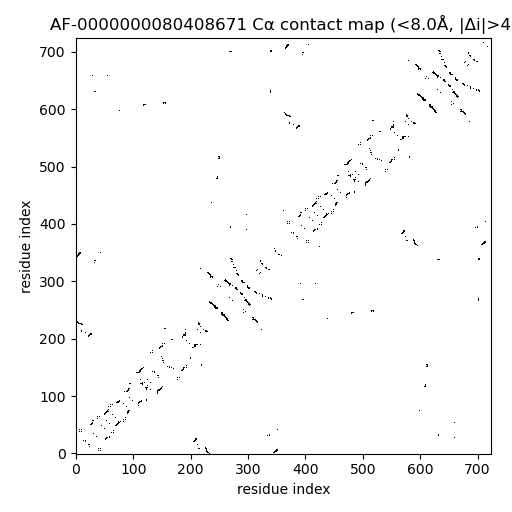CA . ILE A 1 241 ? -6.848 -30.672 3.773 1 95.5 241 ILE A CA 1
ATOM 1908 C C . ILE A 1 241 ? -6.797 -31.594 4.988 1 95.5 241 ILE A C 1
ATOM 1910 O O . ILE A 1 241 ? -7.629 -31.5 5.891 1 95.5 241 ILE A O 1
ATOM 1914 N N . GLU A 1 242 ? -5.852 -32.469 4.965 1 95 242 GLU A N 1
ATOM 1915 C CA . GLU A 1 242 ? -5.703 -33.469 6.043 1 95 242 GLU A CA 1
ATOM 1916 C C . GLU A 1 242 ? -4.844 -32.906 7.176 1 95 242 GLU A C 1
ATOM 1918 O O . GLU A 1 242 ? -4.137 -31.906 6.992 1 95 242 GLU A O 1
ATOM 1923 N N . ALA A 1 243 ? -4.949 -33.562 8.312 1 95.94 243 ALA A N 1
ATOM 1924 C CA . ALA A 1 243 ? -4.066 -33.219 9.422 1 95.94 243 ALA A CA 1
ATOM 1925 C C . ALA A 1 243 ? -2.6 -33.312 9 1 95.94 243 ALA A C 1
ATOM 1927 O O . ALA A 1 243 ? -2.203 -34.25 8.297 1 95.94 243 ALA A O 1
ATOM 1928 N N . GLY A 1 244 ? -1.879 -32.219 9.367 1 92.31 244 GLY A N 1
ATOM 1929 C CA . GLY A 1 244 ? -0.46 -32.188 9.055 1 92.31 244 GLY A CA 1
ATOM 1930 C C . GLY A 1 244 ? -0.14 -31.406 7.797 1 92.31 244 GLY A C 1
ATOM 1931 O O . GLY A 1 244 ? 1.018 -31.062 7.551 1 92.31 244 GLY A O 1
ATOM 1932 N N . ALA A 1 245 ? -1.138 -31.125 7.035 1 91.38 245 ALA A N 1
ATOM 1933 C CA . ALA A 1 245 ? -0.916 -30.391 5.793 1 91.38 245 ALA A CA 1
ATOM 1934 C C . ALA A 1 245 ? -0.563 -28.938 6.078 1 91.38 245 ALA A C 1
ATOM 1936 O O . ALA A 1 245 ? -1.156 -28.297 6.961 1 91.38 245 ALA A O 1
ATOM 1937 N N . HIS A 1 246 ? 0.417 -28.406 5.332 1 89.81 246 HIS A N 1
ATOM 1938 C CA . HIS A 1 246 ? 0.741 -26.984 5.344 1 89.81 246 HIS A CA 1
ATOM 1939 C C . HIS A 1 246 ? -0.11 -26.219 4.34 1 89.81 246 HIS A C 1
ATOM 1941 O O . HIS A 1 246 ? -0.606 -26.797 3.369 1 89.81 246 HIS A O 1
ATOM 1947 N N . VAL A 1 247 ? -0.329 -24.938 4.641 1 92.31 247 VAL A N 1
ATOM 1948 C CA . VAL A 1 247 ? -1.07 -24.078 3.717 1 92.31 247 VAL A CA 1
ATOM 1949 C C . VAL A 1 247 ? -0.253 -22.828 3.396 1 92.31 247 VAL A C 1
ATOM 1951 O O . VAL A 1 247 ? 0.126 -22.078 4.301 1 92.31 247 VAL A O 1
ATOM 1954 N N . GLY A 1 248 ? -0.023 -22.656 2.088 1 89.75 248 GLY A N 1
ATOM 1955 C CA . GLY A 1 248 ? 0.687 -21.453 1.666 1 89.75 248 GLY A CA 1
ATOM 1956 C C . GLY A 1 248 ? 2.189 -21.562 1.847 1 89.75 248 GLY A C 1
ATOM 1957 O O . GLY A 1 248 ? 2.738 -22.656 1.911 1 89.75 248 GLY A O 1
ATOM 1958 N N . TYR A 1 249 ? 2.799 -20.406 1.784 1 84.44 249 TYR A N 1
ATOM 1959 C CA . TYR A 1 249 ? 4.25 -20.328 1.901 1 84.44 249 TYR A CA 1
ATOM 1960 C C . TYR A 1 249 ? 4.691 -20.562 3.342 1 84.44 249 TYR A C 1
ATOM 1962 O O . TYR A 1 249 ? 4.023 -20.125 4.281 1 84.44 249 TYR A O 1
ATOM 1970 N N . GLY A 1 250 ? 5.805 -21.203 3.465 1 80.44 250 GLY A N 1
ATOM 1971 C CA . GLY A 1 250 ? 6.426 -21.344 4.773 1 80.44 250 GLY A CA 1
ATOM 1972 C C . GLY A 1 250 ? 5.699 -22.328 5.672 1 80.44 250 GLY A C 1
ATOM 1973 O O . GLY A 1 250 ? 4.82 -23.062 5.219 1 80.44 250 GLY A O 1
ATOM 1974 N N . THR A 1 251 ? 6.137 -22.312 6.887 1 74.94 251 THR A N 1
ATOM 1975 C CA . THR A 1 251 ? 5.609 -23.297 7.824 1 74.94 251 THR A CA 1
ATOM 1976 C C . THR A 1 251 ? 4.715 -22.641 8.867 1 74.94 251 THR A C 1
ATOM 1978 O O . THR A 1 251 ? 4.535 -23.156 9.969 1 74.94 251 THR A O 1
ATOM 1981 N N . GLY A 1 252 ? 4.188 -21.516 8.484 1 81.5 252 GLY A N 1
ATOM 1982 C CA . GLY A 1 252 ? 3.457 -20.719 9.469 1 81.5 252 GLY A CA 1
ATOM 1983 C C . GLY A 1 252 ? 2.105 -21.312 9.82 1 81.5 252 GLY A C 1
ATOM 1984 O O . GLY A 1 252 ? 1.5 -20.938 10.828 1 81.5 252 GLY A O 1
ATOM 1985 N N . TYR A 1 253 ? 1.633 -22.234 8.992 1 91.06 253 TYR A N 1
ATOM 1986 C CA . TYR A 1 253 ? 0.359 -22.875 9.305 1 91.06 253 TYR A CA 1
ATOM 1987 C C . TYR A 1 253 ? 0.395 -24.359 8.961 1 91.06 253 TYR A C 1
ATOM 1989 O O . TYR A 1 253 ? 0.724 -24.734 7.832 1 91.06 253 TYR A O 1
ATOM 1997 N N . THR A 1 254 ? 0.021 -25.125 9.859 1 91.75 254 THR A N 1
ATOM 1998 C CA . THR A 1 254 ? -0.16 -26.562 9.711 1 91.75 254 THR A CA 1
ATOM 1999 C C . THR A 1 254 ? -1.491 -27.016 10.305 1 91.75 254 THR A C 1
ATOM 2001 O O . THR A 1 254 ? -1.781 -26.719 11.469 1 91.75 254 THR A O 1
ATOM 2004 N N . ALA A 1 255 ? -2.219 -27.75 9.484 1 94.94 255 ALA A N 1
ATOM 2005 C CA . ALA A 1 255 ? -3.529 -28.188 9.945 1 94.94 255 ALA A CA 1
ATOM 2006 C C . ALA A 1 255 ? -3.395 -29.234 11.047 1 94.94 255 ALA A C 1
ATOM 2008 O O . ALA A 1 255 ? -2.693 -30.234 10.875 1 94.94 255 ALA A O 1
ATOM 2009 N N . GLU A 1 256 ? -4.102 -29 12.133 1 94.38 256 GLU A N 1
ATOM 2010 C CA . GLU A 1 256 ? -4.062 -29.969 13.234 1 94.38 256 GLU A CA 1
ATOM 2011 C C . GLU A 1 256 ? -5.043 -31.109 13 1 94.38 256 GLU A C 1
ATOM 2013 O O . GLU A 1 256 ? -4.832 -32.219 13.492 1 94.38 256 GLU A O 1
ATOM 2018 N N . THR A 1 257 ? -6.098 -30.828 12.398 1 96 257 THR A N 1
ATOM 2019 C CA . THR A 1 257 ? -7.141 -31.781 12.031 1 96 257 THR A CA 1
ATOM 2020 C C . THR A 1 257 ? -7.523 -31.625 10.562 1 96 257 THR A C 1
ATOM 2022 O O . THR A 1 257 ? -6.957 -30.781 9.852 1 96 257 THR A O 1
ATOM 2025 N N . LYS A 1 258 ? -8.391 -32.5 10.219 1 96.69 258 LYS A N 1
ATOM 2026 C CA . LYS A 1 258 ? -8.977 -32.281 8.898 1 96.69 258 LYS A CA 1
ATOM 2027 C C . LYS A 1 258 ? -9.781 -30.984 8.859 1 96.69 258 LYS A C 1
ATOM 2029 O O . LYS A 1 258 ? -10.57 -30.719 9.758 1 96.69 258 LYS A O 1
ATOM 2034 N N . GLU A 1 259 ? -9.453 -30.172 7.824 1 96.75 259 GLU A N 1
ATOM 2035 C CA . GLU A 1 259 ? -10.117 -28.875 7.703 1 96.75 259 GLU A CA 1
ATOM 2036 C C . GLU A 1 259 ? -10.5 -28.578 6.254 1 96.75 259 GLU A C 1
ATOM 2038 O O . GLU A 1 259 ? -9.945 -29.172 5.328 1 96.75 259 GLU A O 1
ATOM 2043 N N . ARG A 1 260 ? -11.562 -27.766 6.176 1 97.69 260 ARG A N 1
ATOM 2044 C CA . ARG A 1 260 ? -11.922 -27.203 4.879 1 97.69 260 ARG A CA 1
ATOM 2045 C C 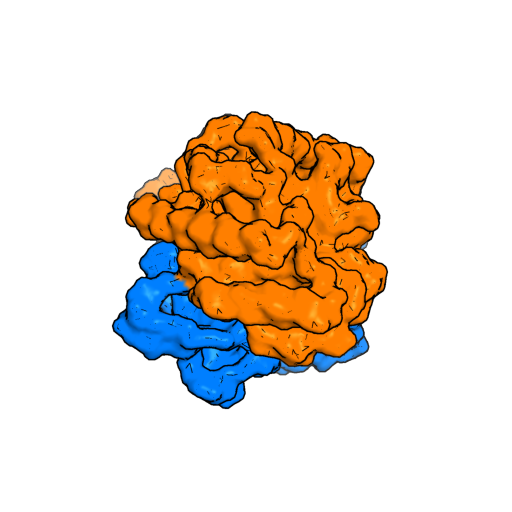. ARG A 1 260 ? -11.398 -25.781 4.742 1 97.69 260 ARG A C 1
ATOM 2047 O O . ARG A 1 260 ? -11.516 -24.984 5.672 1 97.69 260 ARG A O 1
ATOM 2054 N N . ILE A 1 261 ? -10.773 -25.484 3.535 1 97.69 261 ILE A N 1
ATOM 2055 C CA . ILE A 1 261 ? -10.195 -24.156 3.369 1 97.69 261 ILE A CA 1
ATOM 2056 C C . ILE A 1 261 ? -10.734 -23.5 2.094 1 97.69 261 ILE A C 1
ATOM 2058 O O . ILE A 1 261 ? -11.117 -24.203 1.152 1 97.69 261 ILE A O 1
ATOM 2062 N N . ALA A 1 262 ? -10.844 -22.234 2.123 1 98.38 262 ALA A N 1
ATOM 2063 C CA . ALA A 1 262 ? -11.188 -21.422 0.958 1 98.38 262 ALA A CA 1
ATOM 2064 C C . ALA A 1 262 ? -10.008 -20.562 0.52 1 98.38 262 ALA A C 1
ATOM 2066 O O . ALA A 1 262 ? -9.281 -20.016 1.355 1 98.38 262 ALA A O 1
ATOM 2067 N N . VAL A 1 263 ? -9.82 -20.484 -0.782 1 97.75 263 VAL A N 1
ATOM 2068 C CA . VAL A 1 263 ? -8.812 -19.609 -1.37 1 97.75 263 VAL A CA 1
ATOM 2069 C C . VAL A 1 263 ? -9.477 -18.328 -1.886 1 97.75 263 VAL A C 1
ATOM 2071 O O . VAL A 1 263 ? -10.461 -18.391 -2.629 1 97.75 263 VAL A O 1
ATOM 2074 N N . LEU A 1 264 ? -8.969 -17.234 -1.416 1 97.88 264 LEU A N 1
ATOM 2075 C CA . LEU A 1 264 ? -9.461 -15.93 -1.874 1 97.88 264 LEU A CA 1
ATOM 2076 C C . LEU A 1 264 ? -8.516 -15.328 -2.902 1 97.88 264 LEU A C 1
ATOM 2078 O O . LEU A 1 264 ? -7.293 -15.445 -2.777 1 97.88 264 LEU A O 1
ATOM 2082 N N . SER A 1 265 ? -9.117 -14.648 -3.828 1 95.31 265 SER A N 1
ATOM 2083 C CA . SER A 1 265 ? -8.336 -13.961 -4.855 1 95.31 265 SER A CA 1
ATOM 2084 C C . SER A 1 265 ? -7.984 -12.547 -4.426 1 95.31 265 SER A C 1
ATOM 2086 O O . SER A 1 265 ? -8.422 -11.578 -5.051 1 95.31 265 SER A O 1
ATOM 2088 N N . VAL A 1 266 ? -7.23 -12.398 -3.396 1 96.94 266 VAL A N 1
ATOM 2089 C CA . VAL A 1 266 ? -6.789 -11.109 -2.869 1 96.94 266 VAL A CA 1
ATOM 2090 C C . VAL A 1 266 ? -5.566 -11.305 -1.979 1 96.94 266 VAL A C 1
ATOM 2092 O O . VAL A 1 266 ? -5.469 -12.305 -1.26 1 96.94 266 VAL A O 1
ATOM 2095 N N . GLY A 1 267 ? -4.668 -10.414 -2.039 1 96.94 267 GLY A N 1
ATOM 2096 C CA . GLY A 1 267 ? -3.477 -10.438 -1.202 1 96.94 267 GLY A CA 1
ATOM 2097 C C . GLY A 1 267 ? -2.85 -9.07 -1.017 1 96.94 267 GLY A C 1
ATOM 2098 O O . GLY A 1 267 ? -3.475 -8.047 -1.312 1 96.94 267 GLY A O 1
ATOM 2099 N N . TYR A 1 268 ? -1.62 -9.102 -0.479 1 96.62 268 TYR A N 1
ATOM 2100 C CA . TYR A 1 268 ? -1 -7.824 -0.161 1 96.62 268 TYR A CA 1
ATOM 2101 C C . TYR A 1 268 ? -0.625 -7.07 -1.431 1 96.62 268 TYR A C 1
ATOM 2103 O O . TYR A 1 268 ? -0.406 -5.855 -1.397 1 96.62 268 TYR A O 1
ATOM 2111 N N . GLY A 1 269 ? -0.532 -7.711 -2.553 1 96.81 269 GLY A N 1
ATOM 2112 C CA . GLY A 1 269 ? -0.335 -7.031 -3.822 1 96.81 269 GLY A CA 1
ATOM 2113 C C . GLY A 1 269 ? -1.51 -6.16 -4.223 1 96.81 269 GLY A C 1
ATOM 2114 O O . GLY A 1 269 ? -1.37 -5.266 -5.059 1 96.81 269 GLY A O 1
ATOM 2115 N N . ASP A 1 270 ? -2.623 -6.473 -3.625 1 96.19 270 ASP A N 1
ATOM 2116 C CA . ASP A 1 270 ? -3.832 -5.688 -3.848 1 96.19 270 ASP A CA 1
ATOM 2117 C C . ASP A 1 270 ? -4 -4.621 -2.766 1 96.19 270 ASP A C 1
ATOM 2119 O O . ASP A 1 270 ? -4.891 -3.773 -2.855 1 96.19 270 ASP A O 1
ATOM 2123 N N . GLY A 1 271 ? -3.162 -4.723 -1.797 1 95.62 271 GLY A N 1
ATOM 2124 C CA . GLY A 1 271 ? -3.236 -3.766 -0.703 1 95.62 271 GLY A CA 1
ATOM 2125 C C . GLY A 1 271 ? -3.797 -4.363 0.574 1 95.62 271 GLY A C 1
ATOM 2126 O O . GLY A 1 271 ? -3.9 -3.676 1.593 1 95.62 271 GLY A O 1
ATOM 2127 N N . LEU A 1 272 ? -4.258 -5.629 0.576 1 96.44 272 LEU A N 1
ATOM 2128 C CA . LEU A 1 272 ? -4.637 -6.312 1.808 1 96.44 272 LEU A CA 1
ATOM 2129 C C . LEU A 1 272 ? -3.404 -6.723 2.605 1 96.44 272 LEU A C 1
ATOM 2131 O O . LEU A 1 272 ? -2.932 -7.855 2.492 1 96.44 272 LEU A O 1
ATOM 2135 N N . MET A 1 273 ? -3.018 -5.879 3.482 1 94.62 273 MET A N 1
ATOM 2136 C CA . MET A 1 273 ? -1.742 -6.07 4.172 1 94.62 273 MET A CA 1
ATOM 2137 C C . MET A 1 273 ? -1.827 -7.223 5.164 1 94.62 273 MET A C 1
ATOM 2139 O O . MET A 1 273 ? -2.916 -7.57 5.625 1 94.62 273 MET A O 1
ATOM 2143 N N . ARG A 1 274 ? -0.755 -7.773 5.551 1 93.81 274 ARG A N 1
ATOM 2144 C CA . ARG A 1 274 ? -0.653 -9.023 6.289 1 93.81 274 ARG A CA 1
ATOM 2145 C C . ARG A 1 274 ? -1.338 -8.922 7.648 1 93.81 274 ARG A C 1
ATOM 2147 O O . ARG A 1 274 ? -1.897 -9.898 8.148 1 93.81 274 ARG A O 1
ATOM 2154 N N . ALA A 1 275 ? -1.35 -7.73 8.25 1 93.06 275 ALA A N 1
ATOM 2155 C CA . ALA A 1 275 ? -1.954 -7.559 9.562 1 93.06 275 ALA A CA 1
ATOM 2156 C C . ALA A 1 275 ? -3.459 -7.812 9.516 1 93.06 275 ALA A C 1
ATOM 2158 O O . ALA A 1 275 ? -4.09 -8.031 10.555 1 93.06 275 ALA A O 1
ATOM 2159 N N . ARG A 1 276 ? -4.059 -7.781 8.375 1 96.12 276 ARG A N 1
ATOM 2160 C CA . ARG A 1 276 ? -5.492 -8.023 8.242 1 96.12 276 ARG A CA 1
ATOM 2161 C C . ARG A 1 276 ? -5.852 -9.445 8.656 1 96.12 276 ARG A C 1
ATOM 2163 O O . ARG A 1 276 ? -6.996 -9.719 9.023 1 96.12 276 ARG A O 1
ATOM 2170 N N . ARG A 1 277 ? -4.887 -10.312 8.695 1 95.81 277 ARG A N 1
ATOM 2171 C CA . ARG A 1 277 ? -5.129 -11.727 8.984 1 95.81 277 ARG A CA 1
ATOM 2172 C C . ARG A 1 277 ? -5.617 -11.914 10.414 1 95.81 277 ARG A C 1
ATOM 2174 O O . ARG A 1 277 ? -6.121 -12.984 10.766 1 95.81 277 ARG A O 1
ATOM 2181 N N . PHE A 1 278 ? -5.5 -10.906 11.281 1 96.69 278 PHE A N 1
ATOM 2182 C CA . PHE A 1 278 ? -5.828 -11.047 12.695 1 96.69 278 PHE A CA 1
ATOM 2183 C C . PHE A 1 278 ? -7.309 -10.766 12.93 1 96.69 278 PHE A C 1
ATOM 2185 O O . PHE A 1 278 ? -7.777 -10.812 14.07 1 96.69 278 PHE A O 1
ATOM 2192 N N . LEU A 1 279 ? -8.07 -10.414 11.938 1 97.38 279 LEU A N 1
ATOM 2193 C CA . LEU A 1 279 ? -9.516 -10.242 11.969 1 97.38 279 LEU A CA 1
ATOM 2194 C C . LEU A 1 279 ? -10.195 -11.219 11.016 1 97.38 279 LEU A C 1
ATOM 2196 O O . LEU A 1 279 ? -9.633 -11.586 9.984 1 97.38 279 LEU A O 1
ATOM 2200 N N . PRO A 1 280 ? -11.383 -11.602 11.281 1 98.12 280 PRO A N 1
ATOM 2201 C CA . PRO A 1 280 ? -12.062 -12.539 10.383 1 98.12 280 PRO A CA 1
ATOM 2202 C C . PRO A 1 280 ? -12.578 -11.867 9.109 1 98.12 280 PRO A C 1
ATOM 2204 O O . PRO A 1 280 ? -12.703 -10.641 9.062 1 98.12 280 PRO A O 1
ATOM 2207 N N . ALA A 1 281 ? -12.758 -12.641 8.102 1 98.31 281 ALA A N 1
ATOM 2208 C CA . ALA A 1 281 ? -13.578 -12.266 6.949 1 98.31 281 ALA A CA 1
ATOM 2209 C C . ALA A 1 281 ? -14.984 -12.844 7.062 1 98.31 281 ALA A C 1
ATOM 2211 O O . ALA A 1 281 ? -15.234 -13.734 7.883 1 98.31 281 ALA A O 1
ATOM 2212 N N . HIS A 1 282 ? -15.875 -12.312 6.277 1 98.62 282 HIS A N 1
ATOM 2213 C CA . HIS A 1 282 ? -17.266 -12.742 6.445 1 98.62 282 HIS A CA 1
ATOM 2214 C C . HIS A 1 282 ? -17.844 -13.234 5.129 1 98.62 282 HIS A C 1
ATOM 2216 O O . HIS A 1 282 ? -17.656 -12.602 4.086 1 98.62 282 HIS A O 1
ATOM 2222 N N . ILE A 1 283 ? -18.484 -14.344 5.164 1 98.44 283 ILE A N 1
ATOM 2223 C CA . ILE A 1 283 ? -19.266 -14.914 4.078 1 98.44 283 ILE A CA 1
ATOM 2224 C C . ILE A 1 283 ? -20.703 -15.133 4.543 1 98.44 283 ILE A C 1
ATOM 2226 O O . ILE A 1 283 ? -20.938 -15.875 5.5 1 98.44 283 ILE A O 1
ATOM 2230 N N . GLU A 1 284 ? -21.594 -14.469 3.936 1 96.94 284 GLU A N 1
ATOM 2231 C CA . GLU A 1 284 ? -23 -14.523 4.324 1 96.94 284 GLU A CA 1
ATOM 2232 C C . GLU A 1 284 ? -23.188 -14.188 5.805 1 96.94 284 GLU A C 1
ATOM 2234 O O . GLU A 1 284 ? -23.891 -14.898 6.523 1 96.94 284 GLU A O 1
ATOM 2239 N N . GLY A 1 285 ? -22.438 -13.258 6.207 1 96.75 285 GLY A N 1
ATOM 2240 C CA . GLY A 1 285 ? -22.578 -12.727 7.555 1 96.75 285 GLY A CA 1
ATOM 2241 C C . GLY A 1 285 ? -21.859 -13.547 8.602 1 96.75 285 GLY A C 1
ATOM 2242 O O . GLY A 1 285 ? -21.797 -13.164 9.773 1 96.75 285 GLY A O 1
ATOM 2243 N N . ARG A 1 286 ? -21.312 -14.695 8.234 1 98 286 ARG A N 1
ATOM 2244 C CA . ARG A 1 286 ? -20.594 -15.555 9.172 1 98 286 ARG A CA 1
ATOM 2245 C C . ARG A 1 286 ? -19.094 -15.281 9.133 1 98 286 ARG A C 1
ATOM 2247 O O . ARG A 1 286 ? -18.516 -15.102 8.062 1 98 286 ARG A O 1
ATOM 2254 N N . ALA A 1 287 ? -18.484 -15.273 10.32 1 98.5 287 ALA A N 1
ATOM 2255 C CA . ALA A 1 287 ? -17.062 -14.961 10.453 1 98.5 287 ALA A CA 1
ATOM 2256 C C . ALA A 1 287 ? -16.203 -16.188 10.195 1 98.5 287 ALA A C 1
ATOM 2258 O O . ALA A 1 287 ? -16.469 -17.266 10.734 1 98.5 287 ALA A O 1
ATOM 2259 N N . TYR A 1 288 ? -15.211 -16.078 9.375 1 98.69 288 TYR A N 1
ATOM 2260 C CA . TYR A 1 288 ? -14.227 -17.125 9.109 1 98.69 288 TYR A CA 1
ATOM 2261 C C . TYR A 1 288 ? -12.805 -16.594 9.297 1 98.69 288 TYR A C 1
ATOM 2263 O O . TYR A 1 288 ? -12.469 -15.516 8.797 1 98.69 288 TYR A O 1
ATOM 2271 N N . PRO A 1 289 ? -11.945 -17.297 9.961 1 98.06 289 PRO A N 1
ATOM 2272 C CA . PRO A 1 289 ? -10.586 -16.812 10.227 1 98.06 289 PRO A CA 1
ATOM 2273 C C . PRO A 1 289 ? -9.648 -17.031 9.039 1 98.06 289 PRO A C 1
ATOM 2275 O O . PRO A 1 289 ? -9.758 -18.031 8.328 1 98.06 289 PRO A O 1
ATOM 2278 N N . PHE A 1 290 ? -8.812 -16.062 8.852 1 97.81 290 PHE A N 1
ATOM 2279 C CA . PHE A 1 290 ? -7.66 -16.312 7.984 1 97.81 290 PHE A CA 1
ATOM 2280 C C . PHE A 1 290 ? -6.75 -17.375 8.586 1 97.81 290 PHE A C 1
ATOM 2282 O O . PHE A 1 290 ? -6.582 -17.453 9.805 1 97.81 290 PHE A O 1
ATOM 2289 N N . ILE A 1 291 ? -6.281 -18.156 7.609 1 94.19 291 ILE A N 1
ATOM 2290 C CA . ILE A 1 291 ? -5.293 -19.141 8.039 1 94.19 291 ILE A CA 1
ATOM 2291 C C . ILE A 1 291 ? -3.99 -18.922 7.27 1 94.19 291 ILE A C 1
ATOM 2293 O O . ILE A 1 291 ? -4.008 -18.469 6.121 1 94.19 291 ILE A O 1
ATOM 2297 N N . SER A 1 292 ? -2.893 -18.922 7.793 1 89.5 292 SER A N 1
ATOM 2298 C CA . SER A 1 292 ? -1.582 -18.625 7.223 1 89.5 292 SER A CA 1
ATOM 2299 C C . SER A 1 292 ? -1.388 -17.125 7.023 1 89.5 292 SER A C 1
ATOM 2301 O O . SER A 1 292 ? -2.166 -16.328 7.539 1 89.5 292 SER A O 1
ATOM 2303 N N . ASN A 1 293 ? -0.364 -16.766 6.387 1 89.94 293 ASN A N 1
ATOM 2304 C CA . ASN A 1 293 ? -0.087 -15.375 6.055 1 89.94 293 ASN A CA 1
ATOM 2305 C C . ASN A 1 293 ? -0.847 -14.93 4.809 1 89.94 293 ASN A C 1
ATOM 2307 O O . ASN A 1 293 ? -1.322 -15.766 4.039 1 89.94 293 ASN A O 1
ATOM 2311 N N . ILE A 1 294 ? -1.104 -13.719 4.738 1 94.56 294 ILE A N 1
ATOM 2312 C CA . ILE A 1 294 ? -1.599 -13.148 3.49 1 94.56 294 ILE A CA 1
ATOM 2313 C C . ILE A 1 294 ? -0.464 -13.078 2.473 1 94.56 294 ILE A C 1
ATOM 2315 O O . ILE A 1 294 ? 0.612 -12.547 2.77 1 94.56 294 ILE A O 1
ATOM 2319 N N . PHE A 1 295 ? -0.701 -13.633 1.32 1 94.12 295 PHE A N 1
ATOM 2320 C CA . PHE A 1 295 ? 0.309 -13.648 0.269 1 94.12 295 PHE A CA 1
ATOM 2321 C C . PHE A 1 295 ? 0.063 -12.539 -0.742 1 94.12 295 PHE A C 1
ATOM 2323 O O . PHE A 1 295 ? -0.753 -11.648 -0.503 1 94.12 295 PHE A O 1
ATOM 2330 N N . MET A 1 296 ? 0.836 -12.57 -1.8 1 95.56 296 MET A N 1
ATOM 2331 C CA . MET A 1 296 ? 0.812 -11.438 -2.723 1 95.56 296 MET A CA 1
ATOM 2332 C C . MET A 1 296 ? -0.539 -11.336 -3.426 1 95.56 296 MET A C 1
ATOM 2334 O O . MET A 1 296 ? -1.124 -10.258 -3.506 1 95.56 296 MET A O 1
ATOM 2338 N N . SER A 1 297 ? -1.034 -12.562 -3.824 1 96.25 297 SER A N 1
ATOM 2339 C CA . SER A 1 297 ? -2.232 -12.5 -4.652 1 96.25 297 SER A CA 1
ATOM 2340 C C . SER A 1 297 ? -3.371 -13.312 -4.047 1 96.25 297 SER A C 1
ATOM 2342 O O . SER A 1 297 ? -4.492 -13.297 -4.559 1 96.25 297 SER A O 1
ATOM 2344 N N . HIS A 1 298 ? -3.092 -14.008 -2.955 1 96.69 298 HIS A N 1
ATOM 2345 C CA . HIS A 1 298 ? -4.098 -14.914 -2.414 1 96.69 298 HIS A CA 1
ATOM 2346 C C . HIS A 1 298 ? -4.094 -14.891 -0.889 1 96.69 298 HIS A C 1
ATOM 2348 O O . HIS A 1 298 ? -3.078 -14.57 -0.271 1 96.69 298 HIS A O 1
ATOM 2354 N N . SER A 1 299 ? -5.191 -15.203 -0.378 1 97.12 299 SER A N 1
ATOM 2355 C CA . SER A 1 299 ? -5.379 -15.453 1.047 1 97.12 299 SER A CA 1
ATOM 2356 C C . SER A 1 299 ? -6.211 -16.719 1.284 1 97.12 299 SER A C 1
ATOM 2358 O O . SER A 1 299 ? -6.867 -17.203 0.368 1 97.12 299 SER A O 1
ATOM 2360 N N . PHE A 1 300 ? -6.141 -17.203 2.518 1 97.94 300 PHE A N 1
ATOM 2361 C CA . PHE A 1 300 ? -6.789 -18.469 2.84 1 97.94 300 PHE A CA 1
ATOM 2362 C C . PHE A 1 300 ? -7.672 -18.328 4.074 1 97.94 300 PHE A C 1
ATOM 2364 O O . PHE A 1 300 ? -7.281 -17.688 5.051 1 97.94 300 PHE A O 1
ATOM 2371 N N . LEU A 1 301 ? -8.828 -18.906 4.023 1 98.5 301 LEU A N 1
ATOM 2372 C CA . LEU A 1 301 ? -9.727 -19 5.168 1 98.5 301 LEU A CA 1
ATOM 2373 C C . LEU A 1 301 ? -9.961 -20.453 5.559 1 98.5 301 LEU A C 1
ATOM 2375 O O . LEU A 1 301 ? -10.031 -21.328 4.695 1 98.5 301 LEU A O 1
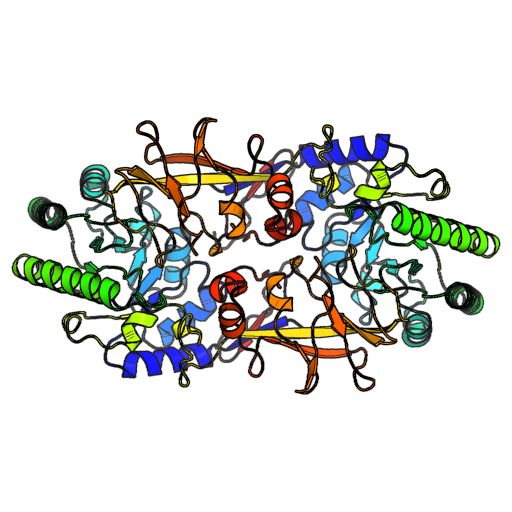ATOM 2379 N N . ARG A 1 302 ? -10.023 -20.719 6.867 1 98.44 302 ARG A N 1
ATOM 2380 C CA . ARG A 1 302 ? -10.656 -21.953 7.324 1 98.44 302 ARG A CA 1
ATOM 2381 C C . ARG A 1 302 ? -12.172 -21.812 7.344 1 98.44 302 ARG A C 1
ATOM 2383 O O . ARG A 1 302 ? -12.719 -20.938 8.016 1 98.44 302 ARG A O 1
ATOM 2390 N N . VAL A 1 303 ? -12.836 -22.734 6.641 1 98.56 303 VAL A N 1
ATOM 2391 C CA . VAL A 1 303 ? -14.266 -22.531 6.43 1 98.56 303 VAL A CA 1
ATOM 2392 C C . VAL A 1 303 ? -15.016 -23.828 6.738 1 98.56 303 VAL A C 1
ATOM 2394 O O . VAL A 1 303 ? -14.406 -24.828 7.133 1 98.56 303 VAL A O 1
ATOM 2397 N N . ASP A 1 304 ? -16.344 -23.734 6.695 1 98.25 304 ASP A N 1
ATOM 2398 C CA . ASP A 1 304 ? -17.172 -24.922 6.867 1 98.25 304 ASP A CA 1
ATOM 2399 C C . ASP A 1 304 ? -17.797 -25.359 5.539 1 98.25 304 ASP A C 1
ATOM 2401 O O . ASP A 1 304 ? -17.406 -24.875 4.477 1 98.25 304 ASP A O 1
ATOM 2405 N N . ASP A 1 305 ? -18.703 -26.297 5.57 1 97.06 305 ASP A N 1
ATOM 2406 C CA . ASP A 1 305 ? -19.188 -26.969 4.375 1 97.06 305 ASP A CA 1
ATOM 2407 C C . ASP A 1 305 ? -20.188 -26.109 3.621 1 97.06 305 ASP A C 1
ATOM 2409 O O . ASP A 1 305 ? -20.609 -26.453 2.512 1 97.06 305 ASP A O 1
ATOM 2413 N N . THR A 1 306 ? -20.5 -24.969 4.152 1 98 306 THR A N 1
ATOM 2414 C CA . THR A 1 306 ? -21.5 -24.125 3.498 1 98 306 THR A CA 1
ATOM 2415 C C . THR A 1 306 ? -20.828 -23.219 2.469 1 98 306 THR A C 1
ATOM 2417 O O . THR A 1 306 ? -21.516 -22.641 1.615 1 98 306 THR A O 1
ATOM 2420 N N . VAL A 1 307 ? -19.578 -23 2.594 1 98.56 307 VAL A N 1
ATOM 2421 C CA . VAL A 1 307 ? -18.859 -22.078 1.73 1 98.56 307 VAL A CA 1
ATOM 2422 C C . VAL A 1 307 ? -18.578 -22.75 0.385 1 98.56 307 VAL A C 1
ATOM 2424 O O . VAL A 1 307 ? -18.172 -23.906 0.331 1 98.56 307 VAL A O 1
ATOM 2427 N N . GLN A 1 308 ? -18.812 -22.016 -0.693 1 97.25 308 GLN A N 1
ATOM 2428 C CA . GLN A 1 308 ? -18.625 -22.516 -2.047 1 97.25 308 GLN A CA 1
ATOM 2429 C C . GLN A 1 308 ? -17.875 -21.516 -2.912 1 97.25 308 GLN A C 1
ATOM 2431 O O . GLN A 1 308 ? -17.781 -20.328 -2.566 1 97.25 308 GLN A O 1
ATOM 2436 N N . VAL A 1 309 ? -17.344 -22.047 -4 1 96.69 309 VAL A N 1
ATOM 2437 C CA . VAL A 1 309 ? -16.703 -21.188 -4.996 1 96.69 309 VAL A CA 1
ATOM 2438 C C . VAL A 1 309 ? -17.703 -20.141 -5.504 1 96.69 309 VAL A C 1
ATOM 2440 O O . VAL A 1 309 ? -18.875 -20.469 -5.766 1 96.69 309 VAL A O 1
ATOM 2443 N N . GLY A 1 310 ? -17.266 -18.922 -5.586 1 96 310 GLY A N 1
ATOM 2444 C CA . GLY A 1 310 ? -18.125 -17.844 -6.062 1 96 310 GLY A CA 1
ATOM 2445 C C . GLY A 1 310 ? -18.75 -17.047 -4.938 1 96 310 GLY A C 1
ATOM 2446 O O . GLY A 1 310 ? -19.266 -15.945 -5.168 1 96 310 GLY A O 1
ATOM 2447 N N . ASP A 1 311 ? -18.641 -17.562 -3.729 1 97.81 311 ASP A N 1
ATOM 2448 C CA . ASP A 1 311 ? -19.188 -16.828 -2.594 1 97.81 311 ASP A CA 1
ATOM 2449 C C . ASP A 1 311 ? -18.484 -15.484 -2.428 1 97.81 311 ASP A C 1
ATOM 2451 O O . ASP A 1 311 ? -17.266 -15.391 -2.582 1 97.81 311 ASP A O 1
ATOM 2455 N N . ARG A 1 312 ? -19.328 -14.5 -2.125 1 97.06 312 ARG A N 1
ATOM 2456 C CA . ARG A 1 312 ? -18.812 -13.164 -1.828 1 97.06 312 ARG A CA 1
ATOM 2457 C C . ARG A 1 312 ? -18.219 -13.109 -0.424 1 97.06 312 ARG A C 1
ATOM 2459 O O . ARG A 1 312 ? -18.812 -13.617 0.528 1 97.06 312 ARG A O 1
ATOM 2466 N N . VAL A 1 313 ? -17.078 -12.516 -0.319 1 98.25 313 VAL A N 1
ATOM 2467 C CA . VAL A 1 313 ? -16.375 -12.391 0.958 1 98.25 313 VAL A CA 1
ATOM 2468 C C . VAL A 1 313 ? -16.219 -10.914 1.318 1 98.25 313 VAL A C 1
ATOM 2470 O O . VAL A 1 313 ? -15.641 -10.141 0.555 1 98.25 313 VAL A O 1
ATOM 2473 N N . GLU A 1 314 ? -16.719 -10.523 2.439 1 97.81 314 GLU A N 1
ATOM 2474 C CA . GLU A 1 314 ? -16.5 -9.172 2.953 1 97.81 314 GLU A CA 1
ATOM 2475 C C . GLU A 1 314 ? -15.195 -9.102 3.75 1 97.81 314 GLU A C 1
ATOM 2477 O O . GLU A 1 314 ? -15.055 -9.758 4.781 1 97.81 314 GLU A O 1
ATOM 2482 N N . LEU A 1 315 ? -14.305 -8.367 3.246 1 98.06 315 LEU A N 1
ATOM 2483 C CA . LEU A 1 315 ? -13.039 -8.141 3.939 1 98.06 315 LEU A CA 1
ATOM 2484 C C . LEU A 1 315 ? -13.156 -6.984 4.922 1 98.06 315 LEU A C 1
ATOM 2486 O O . LEU A 1 315 ? -12.734 -7.098 6.074 1 98.06 315 LEU A O 1
ATOM 2490 N N . TYR A 1 316 ? -13.656 -5.855 4.477 1 96.5 316 TYR A N 1
ATOM 2491 C CA . TYR A 1 316 ? -14.008 -4.684 5.27 1 96.5 316 TYR A CA 1
ATOM 2492 C C . TYR A 1 316 ? -15.422 -4.207 4.945 1 96.5 316 TYR A C 1
ATOM 2494 O O . TYR A 1 316 ? -15.836 -4.219 3.785 1 96.5 316 TYR A O 1
ATOM 2502 N N . GLY A 1 317 ? -16.125 -3.867 5.887 1 93.19 317 GLY A N 1
ATOM 2503 C CA . GLY A 1 317 ? -17.484 -3.359 5.727 1 93.19 317 GLY A CA 1
ATOM 2504 C C . GLY A 1 317 ? -18.172 -3.082 7.043 1 93.19 317 GLY A C 1
ATOM 2505 O O . GLY A 1 317 ? -17.625 -2.418 7.918 1 93.19 317 GLY A O 1
ATOM 2506 N N . HIS A 1 318 ? -19.406 -3.604 7.125 1 87.19 318 HIS A N 1
ATOM 2507 C CA . HIS A 1 318 ? -20.203 -3.324 8.312 1 87.19 318 HIS A CA 1
ATOM 2508 C C . HIS A 1 318 ? -19.859 -4.285 9.445 1 87.19 318 HIS A C 1
ATOM 2510 O O . HIS A 1 318 ? -19.984 -3.934 10.625 1 87.19 318 HIS A O 1
ATOM 2516 N N . LEU A 1 319 ? -19.406 -5.449 9.086 1 93.06 319 LEU A N 1
ATOM 2517 C CA . LEU A 1 319 ? -19.141 -6.465 10.102 1 93.06 319 LEU A CA 1
ATOM 2518 C C . LEU A 1 319 ? -17.719 -6.328 10.633 1 93.06 319 LEU A C 1
ATOM 2520 O O . LEU A 1 319 ? -17.484 -6.414 11.844 1 93.06 319 LEU A O 1
ATOM 2524 N N . THR A 1 320 ? -16.781 -6.172 9.781 1 94.31 320 THR A N 1
ATOM 2525 C CA . THR A 1 320 ? -15.422 -5.797 10.133 1 94.31 320 THR A CA 1
ATOM 2526 C C . THR A 1 320 ? -15.07 -4.43 9.547 1 94.31 320 THR A C 1
ATOM 2528 O O . THR A 1 320 ? -14.992 -4.277 8.328 1 94.31 320 THR A O 1
ATOM 2531 N N . LYS A 1 321 ? -14.891 -3.447 10.453 1 92.56 321 LYS A N 1
ATOM 2532 C CA . LYS A 1 321 ? -14.477 -2.117 10.023 1 92.56 321 LYS A CA 1
ATOM 2533 C C . LYS A 1 321 ? -12.953 -2.018 9.945 1 92.56 321 LYS A C 1
ATOM 2535 O O . LYS A 1 321 ? -12.242 -2.754 10.633 1 92.56 321 LYS A O 1
ATOM 2540 N N . ILE A 1 322 ? -12.516 -1.158 9.172 1 93.62 322 ILE A N 1
ATOM 2541 C CA . ILE A 1 322 ? -11.07 -1.013 9.023 1 93.62 322 ILE A CA 1
ATOM 2542 C C . ILE A 1 322 ? -10.461 -0.535 10.336 1 93.62 322 ILE A C 1
ATOM 2544 O O . ILE A 1 322 ? -9.305 -0.845 10.641 1 93.62 322 ILE A O 1
ATOM 2548 N N . ASP A 1 323 ? -11.227 0.12 11.234 1 92.81 323 ASP A N 1
ATOM 2549 C CA . ASP A 1 323 ? -10.773 0.542 12.555 1 92.81 323 ASP A CA 1
ATOM 2550 C C . ASP A 1 323 ? -10.352 -0.658 13.398 1 92.81 323 ASP A C 1
ATOM 2552 O O . ASP A 1 323 ? -9.492 -0.538 14.273 1 92.81 323 ASP A O 1
ATOM 2556 N N . ASP A 1 324 ? -11 -1.751 13.156 1 93.12 324 ASP A N 1
ATOM 2557 C CA . ASP A 1 324 ? -10.773 -2.936 13.977 1 93.12 324 ASP A CA 1
ATOM 2558 C C . ASP A 1 324 ? -9.328 -3.406 13.883 1 93.12 324 ASP A C 1
ATOM 2560 O O . ASP A 1 324 ? -8.797 -4 14.828 1 93.12 324 ASP A O 1
ATOM 2564 N N . VAL A 1 325 ? -8.688 -3.137 12.781 1 92.75 325 VAL A N 1
ATOM 2565 C CA . VAL A 1 325 ? -7.305 -3.559 12.617 1 92.75 325 VAL A CA 1
ATOM 2566 C C . VAL A 1 325 ? -6.422 -2.834 13.625 1 92.75 325 VAL A C 1
ATOM 2568 O O . VAL A 1 325 ? -5.469 -3.412 14.156 1 92.75 325 VAL A O 1
ATOM 2571 N N . THR A 1 326 ? -6.738 -1.552 13.859 1 90.56 326 THR A N 1
ATOM 2572 C CA . THR A 1 326 ? -5.973 -0.774 14.828 1 90.56 326 THR A CA 1
ATOM 2573 C C . THR A 1 326 ? -6.09 -1.386 16.219 1 90.56 326 THR A C 1
ATOM 2575 O O . THR A 1 326 ? -5.109 -1.434 16.969 1 90.56 326 THR A O 1
ATOM 2578 N N . ARG A 1 327 ? -7.203 -1.881 16.516 1 89.88 327 ARG A N 1
ATOM 2579 C CA . ARG A 1 327 ? -7.488 -2.422 17.844 1 89.88 327 ARG A CA 1
ATOM 2580 C C . ARG A 1 327 ? -6.77 -3.75 18.062 1 89.88 327 ARG A C 1
ATOM 2582 O O . ARG A 1 327 ? -6.621 -4.203 19.203 1 89.88 327 ARG A O 1
ATOM 2589 N N . THR A 1 328 ? -6.348 -4.438 16.969 1 90.06 328 THR A N 1
ATOM 2590 C CA . THR A 1 328 ? -5.562 -5.66 17.094 1 90.06 328 THR A CA 1
ATOM 2591 C C . THR A 1 328 ? -4.156 -5.352 17.609 1 90.06 328 THR A C 1
ATOM 2593 O O . THR A 1 328 ? -3.457 -6.238 18.094 1 90.06 328 THR A O 1
ATOM 2596 N N . GLY A 1 329 ? -3.68 -4.074 17.375 1 86.81 329 GLY A N 1
ATOM 2597 C CA . GLY A 1 329 ? -2.34 -3.676 17.766 1 86.81 329 GLY A CA 1
ATOM 2598 C C . GLY A 1 329 ? -1.289 -3.996 16.719 1 86.81 329 GLY A C 1
ATOM 2599 O O . GLY A 1 329 ? -0.11 -3.684 16.906 1 86.81 329 GLY A O 1
ATOM 2600 N N . HIS A 1 330 ? -1.698 -4.516 15.547 1 87.62 330 HIS A N 1
ATOM 2601 C CA . HIS A 1 330 ? -0.728 -4.98 14.562 1 87.62 330 HIS A CA 1
ATOM 2602 C C . HIS A 1 330 ? -0.57 -3.979 13.422 1 87.62 330 HIS A C 1
ATOM 2604 O O . HIS A 1 330 ? 0.391 -4.051 12.656 1 87.62 330 HIS A O 1
ATOM 2610 N N . ALA A 1 331 ? -1.53 -3.092 13.312 1 88.25 331 ALA A N 1
ATOM 2611 C CA . ALA A 1 331 ? -1.494 -2.074 12.266 1 88.25 331 ALA A CA 1
ATOM 2612 C C . ALA A 1 331 ? -2.449 -0.928 12.578 1 88.25 331 ALA A C 1
ATOM 2614 O O . ALA A 1 331 ? -3.164 -0.966 13.586 1 88.25 331 ALA A O 1
ATOM 2615 N N . ASN A 1 332 ? -2.342 0.074 11.711 1 89.44 332 ASN A N 1
ATOM 2616 C CA . ASN A 1 332 ? -3.244 1.213 11.836 1 89.44 332 ASN A CA 1
ATOM 2617 C C . ASN A 1 332 ? -4.195 1.306 10.648 1 89.44 332 ASN A C 1
ATOM 2619 O O . ASN A 1 332 ? -3.83 0.956 9.523 1 89.44 332 ASN A O 1
ATOM 2623 N N . ASN A 1 333 ? -5.414 1.817 10.938 1 93.12 333 ASN A N 1
ATOM 2624 C CA . ASN A 1 333 ? -6.457 1.867 9.922 1 93.12 333 ASN A CA 1
ATOM 2625 C C . ASN A 1 333 ? -6.031 2.707 8.719 1 93.12 333 ASN A C 1
ATOM 2627 O O . ASN A 1 333 ? -6.207 2.293 7.574 1 93.12 333 ASN A O 1
ATOM 2631 N N . SER A 1 334 ? -5.379 3.844 8.961 1 93.5 334 SER A N 1
ATOM 2632 C CA . SER A 1 334 ? -4.988 4.715 7.859 1 93.5 334 SER A CA 1
ATOM 2633 C C . SER A 1 334 ? -3.92 4.059 6.992 1 93.5 334 SER A C 1
ATOM 2635 O O . SER A 1 334 ? -3.924 4.223 5.77 1 93.5 334 SER A O 1
ATOM 2637 N N . GLU A 1 335 ? -3.047 3.359 7.645 1 93.44 335 GLU A N 1
ATOM 2638 C CA . GLU A 1 335 ? -2.012 2.65 6.898 1 93.44 335 GLU A CA 1
ATOM 2639 C C . GLU A 1 335 ? -2.621 1.599 5.977 1 93.44 335 GLU A C 1
ATOM 2641 O O . GLU A 1 335 ? -2.221 1.475 4.816 1 93.44 335 GLU A O 1
ATOM 2646 N N . GLN A 1 336 ? -3.602 0.903 6.48 1 92.94 336 GLN A N 1
ATOM 2647 C CA . GLN A 1 336 ? -4.285 -0.112 5.688 1 92.94 336 GLN A CA 1
ATOM 2648 C C . GLN A 1 336 ? -5.062 0.522 4.535 1 92.94 336 GLN A C 1
ATOM 2650 O O . GLN A 1 336 ? -5.051 0.007 3.416 1 92.94 336 GLN A O 1
ATOM 2655 N N . LEU A 1 337 ? -5.672 1.625 4.801 1 94.44 337 LEU A N 1
ATOM 2656 C CA . LEU A 1 337 ? -6.43 2.332 3.775 1 94.44 337 LEU A CA 1
ATOM 2657 C C . LEU A 1 337 ? -5.516 2.803 2.65 1 94.44 337 LEU A C 1
ATOM 2659 O O . LEU A 1 337 ? -5.828 2.615 1.472 1 94.44 337 LEU A O 1
ATOM 2663 N N . CYS A 1 338 ? -4.395 3.301 3.061 1 95.44 338 CYS A N 1
ATOM 2664 C CA . CYS A 1 338 ? -3.492 3.922 2.098 1 95.44 338 CYS A CA 1
ATOM 2665 C C . CYS A 1 338 ? -2.771 2.867 1.269 1 95.44 338 CYS A C 1
ATOM 2667 O O . CYS A 1 338 ? -2.309 3.15 0.162 1 95.44 338 CYS A O 1
ATOM 2669 N N . ALA A 1 339 ? -2.725 1.621 1.719 1 94.88 339 ALA A N 1
ATOM 2670 C CA . ALA A 1 339 ? -1.959 0.566 1.061 1 94.88 339 ALA A CA 1
ATOM 2671 C C . ALA A 1 339 ? -2.74 -0.033 -0.105 1 94.88 339 ALA A C 1
ATOM 2673 O O . ALA A 1 339 ? -2.178 -0.751 -0.935 1 94.88 339 ALA A O 1
ATOM 2674 N N . ARG A 1 340 ? -3.957 0.271 -0.192 1 94.62 340 ARG A N 1
ATOM 2675 C CA . ARG A 1 340 ? -4.824 -0.34 -1.194 1 94.62 340 ARG A CA 1
ATOM 2676 C C . ARG A 1 340 ? -4.395 0.058 -2.604 1 94.62 340 ARG A C 1
ATOM 2678 O O . ARG A 1 340 ? -4.188 1.24 -2.883 1 94.62 340 ARG A O 1
ATOM 2685 N N . SER A 1 341 ? -4.297 -0.927 -3.445 1 93.69 341 SER A N 1
ATOM 2686 C CA . SER A 1 341 ? -3.934 -0.697 -4.84 1 93.69 341 SER A CA 1
ATOM 2687 C C . SER A 1 341 ? -5.117 -0.167 -5.641 1 93.69 341 SER A C 1
ATOM 2689 O O . SER A 1 341 ? -6.246 -0.632 -5.469 1 93.69 341 SER A O 1
ATOM 2691 N N . TRP A 1 342 ? -4.898 0.744 -6.52 1 91.56 342 TRP A N 1
ATOM 2692 C CA . TRP A 1 342 ? -5.941 1.286 -7.383 1 91.56 342 TRP A CA 1
ATOM 2693 C C . TRP A 1 342 ? -6.16 0.396 -8.602 1 91.56 342 TRP A C 1
ATOM 2695 O O . TRP A 1 342 ? -7.004 0.69 -9.445 1 91.56 342 TRP A O 1
ATOM 2705 N N . ARG A 1 343 ? -5.461 -0.688 -8.594 1 90.12 343 ARG A N 1
ATOM 2706 C CA . ARG A 1 343 ? -5.715 -1.693 -9.617 1 90.12 343 ARG A CA 1
ATOM 2707 C C . ARG A 1 343 ? -6.902 -2.572 -9.242 1 90.12 343 ARG A C 1
ATOM 2709 O O . ARG A 1 343 ? -7.461 -3.27 -10.094 1 90.12 343 ARG A O 1
ATOM 2716 N N . VAL A 1 344 ? -7.199 -2.576 -7.957 1 91.62 344 VAL A N 1
ATOM 2717 C CA . VAL A 1 344 ? -8.461 -3.182 -7.539 1 91.62 344 VAL A CA 1
ATOM 2718 C C . VAL A 1 344 ? -9.625 -2.359 -8.07 1 91.62 344 VAL A C 1
ATOM 2720 O O . VAL A 1 344 ? -9.602 -1.127 -8.031 1 91.62 344 VAL A O 1
ATOM 2723 N N . PRO A 1 345 ? -10.648 -3 -8.555 1 90.06 345 PRO A N 1
ATOM 2724 C CA . PRO A 1 345 ? -11.789 -2.229 -9.055 1 90.06 345 PRO A CA 1
ATOM 2725 C C . PRO A 1 345 ? -12.438 -1.356 -7.98 1 90.06 345 PRO A C 1
ATOM 2727 O O . PRO A 1 345 ? -12.664 -1.821 -6.863 1 90.06 345 PRO A O 1
ATOM 2730 N N . HIS A 1 346 ? -12.68 -0.095 -8.352 1 92.69 346 HIS A N 1
ATOM 2731 C CA . HIS A 1 346 ? -13.32 0.859 -7.457 1 92.69 346 HIS A CA 1
ATOM 2732 C C . HIS A 1 346 ? -14.688 1.279 -7.984 1 92.69 346 HIS A C 1
ATOM 2734 O O . HIS A 1 346 ? -14.852 1.495 -9.188 1 92.69 346 HIS A O 1
ATOM 2740 N N . ARG A 1 347 ? -15.586 1.29 -7.078 1 93.06 347 ARG A N 1
ATOM 2741 C CA . ARG A 1 347 ? -16.922 1.828 -7.348 1 93.06 347 ARG A CA 1
ATOM 2742 C C . ARG A 1 347 ? -17.266 2.934 -6.359 1 93.06 347 ARG A C 1
ATOM 2744 O O . ARG A 1 347 ? -17.062 2.785 -5.156 1 93.06 347 ARG A O 1
ATOM 2751 N N . PHE A 1 348 ? -17.75 4.078 -6.863 1 94.81 348 PHE A N 1
ATOM 2752 C CA . PHE A 1 348 ? -18.234 5.168 -6.023 1 94.81 348 PHE A CA 1
ATOM 2753 C C . PHE A 1 348 ? -19.75 5.18 -5.977 1 94.81 348 PHE A C 1
ATOM 2755 O O . PHE A 1 348 ? -20.406 5.078 -7.016 1 94.81 348 PHE A O 1
ATOM 2762 N N . GLU A 1 349 ? -20.266 5.18 -4.867 1 92.94 349 GLU A N 1
ATOM 2763 C CA . GLU A 1 349 ? -21.703 5.289 -4.695 1 92.94 349 GLU A CA 1
ATOM 2764 C C . GLU A 1 349 ? -22.094 6.668 -4.168 1 92.94 349 GLU A C 1
ATOM 2766 O O . GLU A 1 349 ? -21.359 7.27 -3.381 1 92.94 349 GLU A O 1
ATOM 2771 N N . GLY A 1 350 ? -23.359 7.059 -4.582 1 82.56 350 GLY A N 1
ATOM 2772 C CA . GLY A 1 350 ? -23.891 8.32 -4.09 1 82.56 350 GLY A CA 1
ATOM 2773 C C . GLY A 1 350 ? -23.281 9.531 -4.777 1 82.56 350 GLY A C 1
ATOM 2774 O O . GLY A 1 350 ? -23.562 10.672 -4.402 1 82.56 350 GLY A O 1
ATOM 2775 N N . GLY A 1 351 ? -22.297 9.281 -5.676 1 62.31 351 GLY A N 1
ATOM 2776 C CA . GLY A 1 351 ? -21.734 10.406 -6.402 1 62.31 351 GLY A CA 1
ATOM 2777 C C . GLY A 1 351 ? -22.469 10.734 -7.68 1 62.31 351 GLY A C 1
ATOM 2778 O O . GLY A 1 351 ? -23.312 9.953 -8.133 1 62.31 351 GLY A O 1
ATOM 2779 N N . ASN A 1 352 ? -22.594 11.992 -8.008 1 46.56 352 ASN A N 1
ATOM 2780 C CA . ASN A 1 352 ? -23.094 12.328 -9.336 1 46.56 352 ASN A CA 1
ATOM 2781 C C . ASN A 1 352 ? -22.297 11.633 -10.438 1 46.56 352 ASN A C 1
ATOM 2783 O O . ASN A 1 352 ? -22.688 11.664 -11.602 1 46.56 352 ASN A O 1
ATOM 2787 N N . VAL A 1 353 ? -21.078 11.406 -10.156 1 38.28 353 VAL A N 1
ATOM 2788 C CA . VAL A 1 353 ? -20.266 10.867 -11.242 1 38.28 353 VAL A CA 1
ATOM 2789 C C . VAL A 1 353 ? -20 9.391 -11.008 1 38.28 353 VAL A C 1
ATOM 2791 O O . VAL A 1 353 ? -19.375 9.016 -10.008 1 38.28 353 VAL A O 1
ATOM 2794 N N . CYS A 1 354 ? -20.891 8.477 -11.117 1 38.16 354 CYS A N 1
ATOM 2795 C CA . CYS A 1 354 ? -20.5 7.074 -11.133 1 38.16 354 CYS A CA 1
ATOM 2796 C C . CYS A 1 354 ? -19.328 6.848 -12.086 1 38.16 354 CYS A C 1
ATOM 2798 O O . CYS A 1 354 ? -19.469 7.008 -13.297 1 38.16 354 CYS A O 1
ATOM 2800 N N . THR A 1 355 ? -18.078 7.285 -11.734 1 40.22 355 THR A N 1
ATOM 2801 C CA . THR A 1 355 ? -17.047 7.066 -12.734 1 40.22 355 THR A CA 1
ATOM 2802 C C . THR A 1 355 ? -16.812 5.574 -12.953 1 40.22 355 THR A C 1
ATOM 2804 O O . THR A 1 355 ? -16.844 4.789 -12 1 40.22 355 THR A O 1
ATOM 2807 N N . PRO A 1 356 ? -17.078 5.238 -14.031 1 39.03 356 PRO A N 1
ATOM 2808 C CA . PRO A 1 356 ? -16.672 3.863 -14.336 1 39.03 356 PRO A CA 1
ATOM 2809 C C . PRO A 1 356 ? -15.328 3.492 -13.711 1 39.03 356 PRO A C 1
ATOM 2811 O O . PRO A 1 356 ? -14.523 4.375 -13.414 1 39.03 356 PRO A O 1
ATOM 2814 N N . PRO A 1 357 ? -15.195 2.438 -13.102 1 38.09 357 PRO A N 1
ATOM 2815 C CA . PRO A 1 357 ? -13.859 2.023 -12.648 1 38.09 357 PRO A CA 1
ATOM 2816 C C . PRO A 1 357 ? -12.742 2.566 -13.539 1 38.09 357 PRO A C 1
ATOM 2818 O O . PRO A 1 357 ? -12.836 2.488 -14.766 1 38.09 357 PRO A O 1
ATOM 2821 N N . THR A 1 358 ? -12.188 3.656 -13.18 1 34.94 358 THR A N 1
ATOM 2822 C CA . THR A 1 358 ? -11.102 4.277 -13.93 1 34.94 358 THR A CA 1
ATOM 2823 C C . THR A 1 358 ? -10 3.27 -14.227 1 34.94 358 THR A C 1
ATOM 2825 O O . THR A 1 358 ? -8.914 3.643 -14.672 1 34.94 358 THR A O 1
ATOM 2828 N N . ASN A 1 359 ? -9.961 2.215 -13.703 1 31.06 359 ASN A N 1
ATOM 2829 C CA . ASN A 1 359 ? -8.758 1.52 -14.133 1 31.06 359 ASN A CA 1
ATOM 2830 C C . ASN A 1 359 ? -8.641 1.484 -15.656 1 31.06 359 ASN A C 1
ATOM 2832 O O . ASN A 1 359 ? -9.359 0.735 -16.328 1 31.06 359 ASN A O 1
ATOM 2836 N N . GLN A 1 360 ? -8.539 2.717 -16.312 1 28.95 360 GLN A N 1
ATOM 2837 C CA . GLN A 1 360 ? -8.141 2.662 -17.703 1 28.95 360 GLN A CA 1
ATOM 2838 C C . GLN A 1 360 ? -6.945 1.737 -17.906 1 28.95 360 GLN A C 1
ATOM 2840 O O . GLN A 1 360 ? -6.398 1.643 -19 1 28.95 360 GLN A O 1
ATOM 2845 N N . PHE A 1 361 ? -6.176 1.37 -17.25 1 24.45 361 PHE A N 1
ATOM 2846 C CA . PHE A 1 361 ? -5.457 0.276 -17.891 1 24.45 361 PHE A CA 1
ATOM 2847 C C . PHE A 1 361 ? -6.414 -0.852 -18.266 1 24.45 361 PHE A C 1
ATOM 2849 O O . PHE A 1 361 ? -5.977 -1.955 -18.594 1 24.45 361 PHE A O 1
ATOM 2856 N N . VAL A 1 362 ? -7.797 -0.673 -18.219 1 20.52 362 VAL A N 1
ATOM 2857 C CA . VAL A 1 362 ? -8.312 -1.231 -19.469 1 20.52 362 VAL A CA 1
ATOM 2858 C C . VAL A 1 362 ? -8.352 -0.149 -20.547 1 20.52 362 VAL A C 1
ATOM 2860 O O . VAL A 1 362 ? -8.797 0.974 -20.297 1 20.52 362 VAL A O 1
ATOM 2863 N N . MET B 1 1 ? 11.812 14.367 -6.219 1 80.56 1 MET B N 1
ATOM 2864 C CA . MET B 1 1 ? 12.141 13.125 -5.52 1 80.56 1 MET B CA 1
ATOM 2865 C C . MET B 1 1 ? 11.086 12.062 -5.785 1 80.56 1 MET B C 1
ATOM 2867 O O . MET B 1 1 ? 9.906 12.375 -5.953 1 80.56 1 MET B O 1
ATOM 2871 N N . GLY B 1 2 ? 11.469 10.805 -5.914 1 91.69 2 GLY B N 1
ATOM 2872 C CA . GLY B 1 2 ? 10.594 9.766 -6.434 1 91.69 2 GLY B CA 1
ATOM 2873 C C . GLY B 1 2 ? 11.273 8.422 -6.566 1 91.69 2 GLY B C 1
ATOM 2874 O O . GLY B 1 2 ? 12.289 8.164 -5.922 1 91.69 2 GLY B O 1
ATOM 2875 N N . VAL B 1 3 ? 10.664 7.637 -7.285 1 95.31 3 VAL B N 1
ATOM 2876 C CA . VAL B 1 3 ? 11.07 6.25 -7.484 1 95.31 3 VAL B CA 1
ATOM 2877 C C . VAL B 1 3 ? 11.711 6.09 -8.859 1 95.31 3 VAL B C 1
ATOM 2879 O O . VAL B 1 3 ? 11.242 6.672 -9.844 1 95.31 3 VAL B O 1
ATOM 2882 N N . THR B 1 4 ? 12.797 5.348 -8.898 1 95.38 4 THR B N 1
ATOM 2883 C CA . THR B 1 4 ? 13.438 4.996 -10.156 1 95.38 4 THR B CA 1
ATOM 2884 C C . THR B 1 4 ? 13.422 3.482 -10.367 1 95.38 4 THR B C 1
ATOM 2886 O O . THR B 1 4 ? 13.805 2.725 -9.469 1 95.38 4 THR B O 1
ATOM 2889 N N . ILE B 1 5 ? 12.953 3.031 -11.484 1 96.56 5 ILE B N 1
ATOM 2890 C CA . ILE B 1 5 ? 12.984 1.63 -11.891 1 96.56 5 ILE B CA 1
ATOM 2891 C C . ILE B 1 5 ? 14.008 1.44 -13.008 1 96.56 5 ILE B C 1
ATOM 2893 O O . ILE B 1 5 ? 13.883 2.037 -14.078 1 96.56 5 ILE B O 1
ATOM 2897 N N . ASP B 1 6 ? 14.992 0.646 -12.766 1 96.62 6 ASP B N 1
ATOM 2898 C CA . ASP B 1 6 ? 16.078 0.386 -13.711 1 96.62 6 ASP B CA 1
ATOM 2899 C C . ASP B 1 6 ? 15.766 -0.83 -14.578 1 96.62 6 ASP B C 1
ATOM 2901 O O . ASP B 1 6 ? 16.016 -1.968 -14.18 1 96.62 6 ASP B O 1
ATOM 2905 N N . LEU B 1 7 ? 15.352 -0.561 -15.758 1 97.69 7 LEU B N 1
ATOM 2906 C CA . LEU B 1 7 ? 14.961 -1.639 -16.656 1 97.69 7 LEU B CA 1
ATOM 2907 C C . LEU B 1 7 ? 16.188 -2.385 -17.172 1 97.69 7 LEU B C 1
ATOM 2909 O O . LEU B 1 7 ? 16.078 -3.533 -17.609 1 97.69 7 LEU B O 1
ATOM 2913 N N . ASN B 1 8 ? 17.359 -1.785 -17.156 1 97.12 8 ASN B N 1
ATOM 2914 C CA . ASN B 1 8 ? 18.594 -2.504 -17.484 1 97.12 8 ASN B CA 1
ATOM 2915 C C . ASN B 1 8 ? 18.906 -3.582 -16.453 1 97.12 8 ASN B C 1
ATOM 2917 O O . ASN B 1 8 ? 19.422 -4.641 -16.797 1 97.12 8 ASN B O 1
ATOM 2921 N N . ALA B 1 9 ? 18.625 -3.27 -15.219 1 96.88 9 ALA B N 1
ATOM 2922 C CA . ALA B 1 9 ? 18.781 -4.277 -14.18 1 96.88 9 ALA B CA 1
ATOM 2923 C C . ALA B 1 9 ? 17.875 -5.48 -14.43 1 96.88 9 ALA B C 1
ATOM 2925 O O . ALA B 1 9 ? 18.312 -6.629 -14.289 1 96.88 9 ALA B O 1
ATOM 2926 N N . VAL B 1 10 ? 16.672 -5.234 -14.867 1 98 10 VAL B N 1
ATOM 2927 C CA . VAL B 1 10 ? 15.727 -6.297 -15.18 1 98 10 VAL B CA 1
ATOM 2928 C C . VAL B 1 10 ? 16.266 -7.164 -16.312 1 98 10 VAL B C 1
ATOM 2930 O O . VAL B 1 10 ? 16.25 -8.391 -16.234 1 98 10 VAL B O 1
ATOM 2933 N N . ARG B 1 11 ? 16.844 -6.543 -17.359 1 97.56 11 ARG B N 1
ATOM 2934 C CA . ARG B 1 11 ? 17.453 -7.262 -18.469 1 97.56 11 ARG B CA 1
ATOM 2935 C C . ARG B 1 11 ? 18.594 -8.148 -17.984 1 97.56 11 ARG B C 1
ATOM 2937 O O . ARG B 1 11 ? 18.656 -9.328 -18.344 1 97.56 11 ARG B O 1
ATOM 2944 N N . GLU B 1 12 ? 19.422 -7.539 -17.203 1 97.25 12 GLU B N 1
ATOM 2945 C CA . GLU B 1 12 ? 20.609 -8.258 -16.766 1 97.25 12 GLU B CA 1
ATOM 2946 C C . GLU B 1 12 ? 20.25 -9.414 -15.844 1 97.25 12 GLU B C 1
ATOM 2948 O O . GLU B 1 12 ? 20.828 -10.5 -15.945 1 97.25 12 GLU B O 1
ATOM 2953 N N . ASN B 1 13 ? 19.328 -9.18 -14.945 1 97.56 13 ASN B N 1
ATOM 2954 C CA . ASN B 1 13 ? 18.875 -10.258 -14.078 1 97.56 13 ASN B CA 1
ATOM 2955 C C . ASN B 1 13 ? 18.312 -11.422 -14.883 1 97.56 13 ASN B C 1
ATOM 2957 O O . ASN B 1 13 ? 18.641 -12.586 -14.617 1 97.56 13 ASN B O 1
ATOM 2961 N N . LYS B 1 14 ? 17.484 -11.07 -15.875 1 98.19 14 LYS B N 1
ATOM 2962 C CA . LYS B 1 14 ? 16.938 -12.102 -16.75 1 98.19 14 LYS B CA 1
ATOM 2963 C C . LYS B 1 14 ? 18.047 -12.906 -17.422 1 98.19 14 LYS B C 1
ATOM 2965 O O . LYS B 1 14 ? 17.984 -14.141 -17.453 1 98.19 14 LYS B O 1
ATOM 2970 N N . ARG B 1 15 ? 19.062 -12.297 -17.922 1 97.81 15 ARG B N 1
ATOM 2971 C CA . ARG B 1 15 ? 20.188 -12.969 -18.562 1 97.81 15 ARG B CA 1
ATOM 2972 C C . ARG B 1 15 ? 20.922 -13.883 -17.578 1 97.81 15 ARG B C 1
ATOM 2974 O O . ARG B 1 15 ? 21.234 -15.023 -17.906 1 97.81 15 ARG B O 1
ATOM 2981 N N . ARG B 1 16 ? 21.109 -13.375 -16.422 1 96.62 16 ARG B N 1
ATOM 2982 C CA . ARG B 1 16 ? 21.844 -14.125 -15.406 1 96.62 16 ARG B CA 1
ATOM 2983 C C . ARG B 1 16 ? 21.062 -15.344 -14.938 1 96.62 16 ARG B C 1
ATOM 2985 O O . ARG B 1 16 ? 21.625 -16.406 -14.695 1 96.62 16 ARG B O 1
ATOM 2992 N N . ILE B 1 17 ? 19.797 -15.18 -14.797 1 96.56 17 ILE B N 1
ATOM 2993 C CA . ILE B 1 17 ? 18.938 -16.281 -14.406 1 96.56 17 ILE B CA 1
ATOM 2994 C C . ILE B 1 17 ? 18.969 -17.359 -15.484 1 96.56 17 ILE B C 1
ATOM 2996 O O . ILE B 1 17 ? 19.109 -18.547 -15.188 1 96.56 17 ILE B O 1
ATOM 3000 N N . GLU B 1 18 ? 18.875 -16.969 -16.719 1 96.81 18 GLU B N 1
ATOM 3001 C CA . GLU B 1 18 ? 18.859 -17.953 -17.812 1 96.81 18 GLU B CA 1
ATOM 3002 C C . GLU B 1 18 ? 20.219 -18.625 -17.969 1 96.81 18 GLU B C 1
ATOM 3004 O O . GLU B 1 18 ? 20.297 -19.766 -18.453 1 96.81 18 GLU B O 1
ATOM 3009 N N . ALA B 1 19 ? 21.25 -17.953 -17.547 1 95 19 ALA B N 1
ATOM 3010 C CA . ALA B 1 19 ? 22.578 -18.547 -17.594 1 95 19 ALA B CA 1
ATOM 3011 C C . ALA B 1 19 ? 22.688 -19.75 -16.656 1 95 19 ALA B C 1
ATOM 3013 O O . ALA B 1 19 ? 23.609 -20.547 -16.75 1 95 19 ALA B O 1
ATOM 3014 N N . LEU B 1 20 ? 21.734 -19.828 -15.797 1 91.56 20 LEU B N 1
ATOM 3015 C CA . LEU B 1 20 ? 21.719 -20.969 -14.898 1 91.56 20 LEU B CA 1
ATOM 3016 C C . LEU B 1 20 ? 21.203 -22.219 -15.617 1 91.56 20 LEU B C 1
ATOM 3018 O O . LEU B 1 20 ? 21.281 -23.328 -15.078 1 91.56 20 LEU B O 1
ATOM 3022 N N . GLY B 1 21 ? 20.562 -22.078 -16.828 1 89.62 21 GLY B N 1
ATOM 3023 C CA . GLY B 1 21 ? 20.453 -23.281 -17.656 1 89.62 21 GLY B CA 1
ATOM 3024 C C . GLY B 1 21 ? 19.062 -23.453 -18.25 1 89.62 21 GLY B C 1
ATOM 3025 O O . GLY B 1 21 ? 18.812 -24.406 -18.984 1 89.62 21 GLY B O 1
ATOM 3026 N N . ARG B 1 22 ? 18.156 -22.578 -17.938 1 94.44 22 ARG B N 1
ATOM 3027 C CA . ARG B 1 22 ? 16.812 -22.75 -18.469 1 94.44 22 ARG B CA 1
ATOM 3028 C C . ARG B 1 22 ? 16.172 -21.406 -18.797 1 94.44 22 ARG B C 1
ATOM 3030 O O . ARG B 1 22 ? 16.438 -20.406 -18.109 1 94.44 22 ARG B O 1
ATOM 3037 N N . PRO B 1 23 ? 15.305 -21.406 -19.781 1 96.88 23 PRO B N 1
ATOM 3038 C CA . PRO B 1 23 ? 14.57 -20.172 -20.094 1 96.88 23 PRO B CA 1
ATOM 3039 C C . PRO B 1 23 ? 13.609 -19.766 -18.969 1 96.88 23 PRO B C 1
ATOM 3041 O O . PRO B 1 23 ? 13.164 -20.609 -18.188 1 96.88 23 PRO B O 1
ATOM 3044 N N . VAL B 1 24 ? 13.281 -18.469 -19.016 1 97.75 24 VAL B N 1
ATOM 3045 C CA . VAL B 1 24 ? 12.469 -17.891 -17.953 1 97.75 24 VAL B CA 1
ATOM 3046 C C . VAL B 1 24 ? 11 -17.859 -18.391 1 97.75 24 VAL B C 1
ATOM 3048 O O . VAL B 1 24 ? 10.68 -17.438 -19.5 1 97.75 24 VAL B O 1
ATOM 3051 N N . PHE B 1 25 ? 10.156 -18.453 -17.594 1 98.62 25 PHE B N 1
ATOM 3052 C CA . PHE B 1 25 ? 8.742 -18.109 -17.516 1 98.62 25 PHE B CA 1
ATOM 3053 C C . PHE B 1 25 ? 8.508 -16.984 -16.531 1 98.62 25 PHE B C 1
ATOM 3055 O O . PHE B 1 25 ? 8.547 -17.203 -15.312 1 98.62 25 PHE B O 1
ATOM 3062 N N . ALA B 1 26 ? 8.32 -15.758 -17.016 1 98.75 26 ALA B N 1
ATOM 3063 C CA . ALA B 1 26 ? 8.375 -14.562 -16.188 1 98.75 26 ALA B CA 1
ATOM 3064 C C . ALA B 1 26 ? 7.07 -14.367 -15.414 1 98.75 26 ALA B C 1
ATOM 3066 O O . ALA B 1 26 ? 6 -14.227 -16.016 1 98.75 26 ALA B O 1
ATOM 3067 N N . VAL B 1 27 ? 7.195 -14.375 -14.156 1 98.44 27 VAL B N 1
ATOM 3068 C CA . VAL B 1 27 ? 6.047 -14.078 -13.305 1 98.44 27 VAL B CA 1
ATOM 3069 C C . VAL B 1 27 ? 5.949 -12.578 -13.07 1 98.4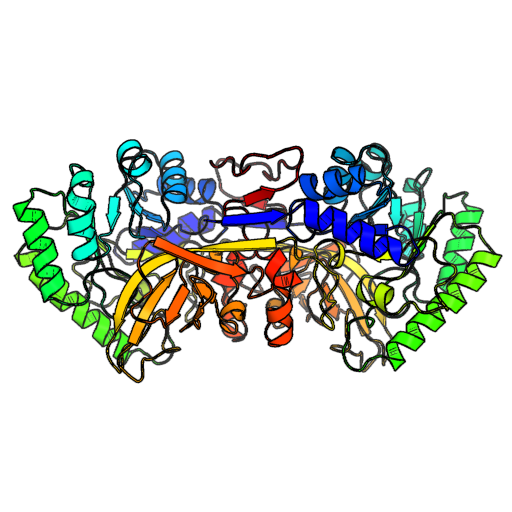4 27 VAL B C 1
ATOM 3071 O O . VAL B 1 27 ? 6.809 -11.992 -12.406 1 98.44 27 VAL B O 1
ATOM 3074 N N . VAL B 1 28 ? 4.867 -11.938 -13.578 1 98.5 28 VAL B N 1
ATOM 3075 C CA . VAL B 1 28 ? 4.758 -10.484 -13.539 1 98.5 28 VAL B CA 1
ATOM 3076 C C . VAL B 1 28 ? 3.426 -10.086 -12.906 1 98.5 28 VAL B C 1
ATOM 3078 O O . VAL B 1 28 ? 2.826 -9.078 -13.289 1 98.5 28 VAL B O 1
ATOM 3081 N N . LYS B 1 29 ? 2.994 -10.906 -11.984 1 97.44 29 LYS B N 1
ATOM 3082 C CA . LYS B 1 29 ? 1.718 -10.633 -11.328 1 97.44 29 LYS B CA 1
ATOM 3083 C C . LYS B 1 29 ? 1.783 -9.352 -10.5 1 97.44 29 LYS B C 1
ATOM 3085 O O . LYS B 1 29 ? 2.871 -8.859 -10.195 1 97.44 29 LYS B O 1
ATOM 3090 N N . ASN B 1 30 ? 0.583 -8.766 -10.195 1 96.56 30 ASN B N 1
ATOM 3091 C CA . ASN B 1 30 ? 0.427 -7.574 -9.359 1 96.56 30 ASN B CA 1
ATOM 3092 C C . ASN B 1 30 ? 1.244 -6.402 -9.898 1 96.56 30 ASN B C 1
ATOM 3094 O O . ASN B 1 30 ? 2.002 -5.777 -9.156 1 96.56 30 ASN B O 1
ATOM 3098 N N . ASN B 1 31 ? 1.104 -6.121 -11.25 1 96.88 31 ASN B N 1
ATOM 3099 C CA . ASN B 1 31 ? 1.767 -5.008 -11.914 1 96.88 31 ASN B CA 1
ATOM 3100 C C . ASN B 1 31 ? 3.283 -5.172 -11.906 1 96.88 31 ASN B C 1
ATOM 3102 O O . ASN B 1 31 ? 4.012 -4.223 -11.625 1 96.88 31 ASN B O 1
ATOM 3106 N N . ALA B 1 32 ? 3.688 -6.418 -12.156 1 97.19 32 ALA B N 1
ATOM 3107 C CA . ALA B 1 32 ? 5.105 -6.766 -12.078 1 97.19 32 ALA B CA 1
ATOM 3108 C C . ALA B 1 32 ? 5.688 -6.387 -10.719 1 97.19 32 ALA B C 1
ATOM 3110 O O . ALA B 1 32 ? 6.703 -5.688 -10.648 1 97.19 32 ALA B O 1
ATOM 3111 N N . TYR B 1 33 ? 5.023 -6.887 -9.672 1 96.44 33 TYR B N 1
ATOM 3112 C CA . TYR B 1 33 ? 5.406 -6.594 -8.297 1 96.44 33 TYR B CA 1
ATOM 3113 C C . TYR B 1 33 ? 5.41 -5.094 -8.039 1 96.44 33 TYR B C 1
ATOM 3115 O O . TYR B 1 33 ? 6.266 -4.582 -7.316 1 96.44 33 TYR B O 1
ATOM 3123 N N . ASN B 1 34 ? 4.586 -4.398 -8.758 1 96.06 34 ASN B N 1
ATOM 3124 C CA . ASN B 1 34 ? 4.309 -2.971 -8.656 1 96.06 34 ASN B CA 1
ATOM 3125 C C . ASN B 1 34 ? 5.434 -2.141 -9.266 1 96.06 34 ASN B C 1
ATOM 3127 O O . ASN B 1 34 ? 5.586 -0.96 -8.945 1 96.06 34 ASN B O 1
ATOM 3131 N N . LEU B 1 35 ? 6.25 -2.73 -10.141 1 96.38 35 LEU B N 1
ATOM 3132 C CA . LEU B 1 35 ? 7.316 -2 -10.812 1 96.38 35 LEU B CA 1
ATOM 3133 C C . LEU B 1 35 ? 6.836 -1.456 -12.156 1 96.38 35 LEU B C 1
ATOM 3135 O O . LEU B 1 35 ? 7.555 -0.708 -12.82 1 96.38 35 LEU B O 1
ATOM 3139 N N . GLY B 1 36 ? 5.598 -1.804 -12.523 1 95.75 36 GLY B N 1
ATOM 3140 C CA . GLY B 1 36 ? 5.031 -1.348 -13.781 1 95.75 36 GLY B CA 1
ATOM 3141 C C . GLY B 1 36 ? 4.934 -2.445 -14.82 1 95.75 36 GLY B C 1
ATOM 3142 O O . GLY B 1 36 ? 5.953 -2.896 -15.352 1 95.75 36 GLY B O 1
ATOM 3143 N N . MET B 1 37 ? 3.73 -2.797 -15.211 1 96.62 37 MET B N 1
ATOM 3144 C CA . MET B 1 37 ? 3.486 -3.932 -16.094 1 96.62 37 MET B CA 1
ATOM 3145 C C . MET B 1 37 ? 4.051 -3.666 -17.5 1 96.62 37 MET B C 1
ATOM 3147 O O . MET B 1 37 ? 4.914 -4.402 -17.969 1 96.62 37 MET B O 1
ATOM 3151 N N . GLU B 1 38 ? 3.693 -2.592 -18.062 1 96.44 38 GLU B N 1
ATOM 3152 C CA . GLU B 1 38 ? 4.031 -2.32 -19.453 1 96.44 38 GLU B CA 1
ATOM 3153 C C . GLU B 1 38 ? 5.543 -2.201 -19.641 1 96.44 38 GLU B C 1
ATOM 3155 O O . GLU B 1 38 ? 6.133 -2.926 -20.453 1 96.44 38 GLU B O 1
ATOM 3160 N N . PRO B 1 39 ? 6.238 -1.329 -18.844 1 96.75 39 PRO B N 1
ATOM 3161 C CA . PRO B 1 39 ? 7.68 -1.212 -19.078 1 96.75 39 PRO B CA 1
ATOM 3162 C C . PRO B 1 39 ? 8.438 -2.504 -18.766 1 96.75 39 PRO B C 1
ATOM 3164 O O . PRO B 1 39 ? 9.383 -2.854 -19.484 1 96.75 39 PRO B O 1
ATOM 3167 N N . VAL B 1 40 ? 8.023 -3.25 -17.766 1 97.75 40 VAL B N 1
ATOM 3168 C CA . VAL B 1 40 ? 8.727 -4.469 -17.375 1 97.75 40 VAL B CA 1
ATOM 3169 C C . VAL B 1 40 ? 8.484 -5.559 -18.422 1 97.75 40 VAL B C 1
ATOM 3171 O O . VAL B 1 40 ? 9.43 -6.195 -18.891 1 97.75 40 VAL B O 1
ATOM 3174 N N . VAL B 1 41 ? 7.238 -5.75 -18.812 1 98.44 41 VAL B N 1
ATOM 3175 C CA . VAL B 1 41 ? 6.891 -6.801 -19.766 1 98.44 41 VAL B CA 1
ATOM 3176 C C . VAL B 1 41 ? 7.527 -6.5 -21.125 1 98.44 41 VAL B C 1
ATOM 3178 O O . VAL B 1 41 ? 8.094 -7.395 -21.766 1 98.44 41 VAL B O 1
ATOM 3181 N N . THR B 1 42 ? 7.422 -5.254 -21.547 1 97.81 42 THR B N 1
ATOM 3182 C CA . THR B 1 42 ? 8.047 -4.863 -22.812 1 97.81 42 THR B CA 1
ATOM 3183 C C . THR B 1 42 ? 9.539 -5.16 -22.781 1 97.81 42 THR B C 1
ATOM 3185 O O . THR B 1 42 ? 10.086 -5.73 -23.734 1 97.81 42 THR B O 1
ATOM 3188 N N . THR B 1 43 ? 10.164 -4.824 -21.703 1 97.75 43 THR B N 1
ATOM 3189 C CA . THR B 1 43 ? 11.602 -5.035 -21.547 1 97.75 43 THR B CA 1
ATOM 3190 C C . THR B 1 43 ? 11.945 -6.52 -21.609 1 97.75 43 THR B C 1
ATOM 3192 O O . THR B 1 43 ? 12.852 -6.926 -22.344 1 97.75 43 THR B O 1
ATOM 3195 N N . LEU B 1 44 ? 11.234 -7.312 -20.891 1 98.44 44 LEU B N 1
ATOM 3196 C CA . LEU B 1 44 ? 11.477 -8.75 -20.844 1 98.44 44 LEU B CA 1
ATOM 3197 C C . LEU B 1 44 ? 11.203 -9.391 -22.203 1 98.44 44 LEU B C 1
ATOM 3199 O O . LEU B 1 44 ? 11.938 -10.273 -22.641 1 98.44 44 LEU B O 1
ATOM 3203 N N . TYR B 1 45 ? 10.148 -8.93 -22.828 1 98.44 45 TYR B N 1
ATOM 3204 C CA . TYR B 1 45 ? 9.797 -9.43 -24.156 1 98.44 45 TYR B CA 1
ATOM 3205 C C . TYR B 1 45 ? 10.891 -9.117 -25.172 1 98.44 45 TYR B C 1
ATOM 3207 O O . TYR B 1 45 ? 11.289 -9.984 -25.938 1 98.44 45 TYR B O 1
ATOM 3215 N N . GLU B 1 46 ? 11.367 -7.957 -25.141 1 97 46 GLU B N 1
ATOM 3216 C CA . GLU B 1 46 ? 12.453 -7.539 -26.031 1 97 46 GLU B CA 1
ATOM 3217 C C . GLU B 1 46 ? 13.719 -8.344 -25.75 1 97 46 GLU B C 1
ATOM 3219 O O . GLU B 1 46 ? 14.516 -8.578 -26.672 1 97 46 GLU B O 1
ATOM 3224 N N . GLU B 1 47 ? 13.82 -8.773 -24.531 1 96.75 47 GLU B N 1
ATOM 3225 C CA . GLU B 1 47 ? 14.992 -9.555 -24.141 1 96.75 47 GLU B CA 1
ATOM 3226 C C . GLU B 1 47 ? 14.805 -11.031 -24.469 1 96.75 47 GLU B C 1
ATOM 3228 O O . GLU B 1 47 ? 15.656 -11.859 -24.141 1 96.75 47 GLU B O 1
ATOM 3233 N N . GLY B 1 48 ? 13.672 -11.398 -25.016 1 97.5 48 GLY B N 1
ATOM 3234 C CA . GLY B 1 48 ? 13.523 -12.742 -25.562 1 97.5 48 GLY B CA 1
ATOM 3235 C C . GLY B 1 48 ? 12.578 -13.609 -24.75 1 97.5 48 GLY B C 1
ATOM 3236 O O . GLY B 1 48 ? 12.359 -14.773 -25.078 1 97.5 48 GLY B O 1
ATOM 3237 N N . VAL B 1 49 ? 12.008 -13.086 -23.703 1 98.44 49 VAL B N 1
ATOM 3238 C CA . VAL B 1 49 ? 11.023 -13.852 -22.953 1 98.44 49 VAL B CA 1
ATOM 3239 C C . VAL B 1 49 ? 9.766 -14.055 -23.797 1 98.44 49 VAL B C 1
ATOM 3241 O O . VAL B 1 49 ? 9.258 -13.109 -24.406 1 98.44 49 VAL B O 1
ATOM 3244 N N . ARG B 1 50 ? 9.289 -15.25 -23.75 1 98.25 50 ARG B N 1
ATOM 3245 C CA . ARG B 1 50 ? 8.125 -15.547 -24.578 1 98.25 50 ARG B CA 1
ATOM 3246 C C . ARG B 1 50 ? 7 -16.156 -23.75 1 98.25 50 ARG B C 1
ATOM 3248 O O . ARG B 1 50 ? 5.926 -16.469 -24.281 1 98.25 50 ARG B O 1
ATOM 3255 N N . HIS B 1 51 ? 7.238 -16.375 -22.5 1 98.69 51 HIS B N 1
ATOM 3256 C CA . HIS B 1 51 ? 6.242 -16.891 -21.562 1 98.69 51 HIS B CA 1
ATOM 3257 C C . HIS B 1 51 ? 6.09 -15.984 -20.344 1 98.69 51 HIS B C 1
ATOM 3259 O O . HIS B 1 51 ? 7.074 -15.672 -19.672 1 98.69 51 HIS B O 1
ATOM 3265 N N . PHE B 1 52 ? 4.887 -15.523 -20.109 1 98.88 52 PHE B N 1
ATOM 3266 C CA . PHE B 1 52 ? 4.566 -14.688 -18.969 1 98.88 52 PHE B CA 1
ATOM 3267 C C . PHE B 1 52 ? 3.455 -15.312 -18.141 1 98.88 52 PHE B C 1
ATOM 3269 O O . PHE B 1 52 ? 2.607 -16.031 -18.656 1 98.88 52 PHE B O 1
ATOM 3276 N N . MET B 1 53 ? 3.498 -15.055 -16.891 1 98.5 53 MET B N 1
ATOM 3277 C CA . MET B 1 53 ? 2.512 -15.602 -15.961 1 98.5 53 MET B CA 1
ATOM 3278 C C . MET B 1 53 ? 1.926 -14.5 -15.086 1 98.5 53 MET B C 1
ATOM 3280 O O . MET B 1 53 ? 2.65 -13.625 -14.617 1 98.5 53 MET B O 1
ATOM 3284 N N . VAL B 1 54 ? 0.633 -14.508 -14.922 1 98.12 54 VAL B N 1
ATOM 3285 C CA . VAL B 1 54 ? -0.106 -13.578 -14.07 1 98.12 54 VAL B CA 1
ATOM 3286 C C . VAL B 1 54 ? -1.172 -14.336 -13.281 1 98.12 54 VAL B C 1
ATOM 3288 O O . VAL B 1 54 ? -1.294 -15.555 -13.406 1 98.12 54 VAL B O 1
ATOM 3291 N N . THR B 1 55 ? -1.867 -13.609 -12.43 1 96 55 THR B N 1
ATOM 3292 C CA . THR B 1 55 ? -2.885 -14.258 -11.609 1 96 55 THR B CA 1
ATOM 3293 C C . THR B 1 55 ? -4.281 -13.984 -12.164 1 96 55 THR B C 1
ATOM 3295 O O . THR B 1 55 ? -5.184 -14.805 -12.016 1 96 55 THR B O 1
ATOM 3298 N N . THR B 1 56 ? -4.465 -12.836 -12.852 1 94.25 56 THR B N 1
ATOM 3299 C CA . THR B 1 56 ? -5.816 -12.438 -13.227 1 94.25 56 THR B CA 1
ATOM 3300 C C . THR B 1 56 ? -5.918 -12.195 -14.727 1 94.25 56 THR B C 1
ATOM 3302 O O . THR B 1 56 ? -4.906 -11.992 -15.398 1 94.25 56 THR B O 1
ATOM 3305 N N . LEU B 1 57 ? -7.133 -12.195 -15.219 1 96.19 57 LEU B N 1
ATOM 3306 C CA . LEU B 1 57 ? -7.406 -11.961 -16.625 1 96.19 57 LEU B CA 1
ATOM 3307 C C . LEU B 1 57 ? -7.059 -10.523 -17.016 1 96.19 57 LEU B C 1
ATOM 3309 O O . LEU B 1 57 ? -6.539 -10.281 -18.109 1 96.19 57 LEU B O 1
ATOM 3313 N N . ASP B 1 58 ? -7.273 -9.586 -16.141 1 93.94 58 ASP B N 1
ATOM 3314 C CA . ASP B 1 58 ? -6.953 -8.188 -16.422 1 93.94 58 ASP B CA 1
ATOM 3315 C C . ASP B 1 58 ? -5.453 -8.008 -16.641 1 93.94 58 ASP B C 1
ATOM 3317 O O . ASP B 1 58 ? -5.035 -7.332 -17.594 1 93.94 58 ASP B O 1
ATOM 3321 N N . GLU B 1 59 ? -4.723 -8.586 -15.797 1 96.38 59 GLU B N 1
ATOM 3322 C CA . GLU B 1 59 ? -3.273 -8.531 -15.953 1 96.38 59 GLU B CA 1
ATOM 3323 C C . GLU B 1 59 ? -2.83 -9.211 -17.25 1 96.38 59 GLU B C 1
ATOM 3325 O O . GLU B 1 59 ? -1.901 -8.742 -17.906 1 96.38 59 GLU B O 1
ATOM 3330 N N . ALA B 1 60 ? -3.488 -10.312 -17.547 1 98.12 60 ALA B N 1
ATOM 3331 C CA . ALA B 1 60 ? -3.129 -11.055 -18.75 1 98.12 60 ALA B CA 1
ATOM 3332 C C . ALA B 1 60 ? -3.332 -10.195 -20 1 98.12 60 ALA B C 1
ATOM 3334 O O . ALA B 1 60 ? -2.494 -10.203 -20.906 1 98.12 60 ALA B O 1
ATOM 3335 N N . SER B 1 61 ? -4.398 -9.508 -20 1 96.62 61 SER B N 1
ATOM 3336 C CA . SER B 1 61 ? -4.68 -8.625 -21.125 1 96.62 61 SER B CA 1
ATOM 3337 C C . SER B 1 61 ? -3.639 -7.516 -21.234 1 96.62 61 SER B C 1
ATOM 3339 O O . SER B 1 61 ? -3.254 -7.125 -22.344 1 96.62 61 SER B O 1
ATOM 3341 N N . GLU B 1 62 ? -3.195 -7.008 -20.109 1 96.19 62 GLU B N 1
ATOM 3342 C CA . GLU B 1 62 ? -2.135 -6.008 -20.094 1 96.19 62 GLU B CA 1
ATOM 3343 C C . GLU B 1 62 ? -0.839 -6.566 -20.672 1 96.19 62 GLU B C 1
ATOM 3345 O O . GLU B 1 62 ? -0.167 -5.902 -21.469 1 96.19 62 GLU B O 1
ATOM 3350 N N . VAL B 1 63 ? -0.537 -7.777 -20.25 1 98.5 63 VAL B N 1
ATOM 3351 C CA . VAL B 1 63 ? 0.671 -8.422 -20.75 1 98.5 63 VAL B CA 1
ATOM 3352 C C . VAL B 1 63 ? 0.569 -8.594 -22.266 1 98.5 63 VAL B C 1
ATOM 3354 O O . VAL B 1 63 ? 1.517 -8.297 -23 1 98.5 63 VAL B O 1
ATOM 3357 N N . ARG B 1 64 ? -0.565 -9.055 -22.734 1 98.19 64 ARG B N 1
ATOM 3358 C CA . ARG B 1 64 ? -0.796 -9.281 -24.156 1 98.19 64 ARG B CA 1
ATOM 3359 C C . ARG B 1 64 ? -0.545 -8.008 -24.953 1 98.19 64 ARG B C 1
ATOM 3361 O O . ARG B 1 64 ? 0.063 -8.055 -26.031 1 98.19 64 ARG B O 1
ATOM 3368 N N . ALA B 1 65 ? -0.971 -6.93 -24.438 1 96.69 65 ALA B N 1
ATOM 3369 C CA . ALA B 1 65 ? -0.812 -5.648 -25.125 1 96.69 65 ALA B CA 1
ATOM 3370 C C . ALA B 1 65 ? 0.662 -5.289 -25.281 1 96.69 65 ALA B C 1
ATOM 3372 O O . ALA B 1 65 ? 1.056 -4.68 -26.281 1 96.69 65 ALA B O 1
ATOM 3373 N N . SER B 1 66 ? 1.469 -5.699 -24.328 1 96.56 66 SER B N 1
ATOM 3374 C CA . SER B 1 66 ? 2.879 -5.32 -24.297 1 96.56 66 SER B CA 1
ATOM 3375 C C . SER B 1 66 ? 3.754 -6.398 -24.938 1 96.56 66 SER B C 1
ATOM 3377 O O . SER B 1 66 ? 4.906 -6.137 -25.297 1 96.56 66 SER B O 1
ATOM 3379 N N . ALA B 1 67 ? 3.213 -7.598 -25.031 1 97.94 67 ALA B N 1
ATOM 3380 C CA . ALA B 1 67 ? 3.902 -8.758 -25.594 1 97.94 67 ALA B CA 1
ATOM 3381 C C . ALA B 1 67 ? 2.982 -9.547 -26.516 1 97.94 67 ALA B C 1
ATOM 3383 O O . ALA B 1 67 ? 2.535 -10.641 -26.172 1 97.94 67 ALA B O 1
ATOM 3384 N N . PRO B 1 68 ? 2.762 -9.117 -27.703 1 96.38 68 PRO B N 1
ATOM 3385 C CA . PRO B 1 68 ? 1.658 -9.578 -28.547 1 96.38 68 PRO B CA 1
ATOM 3386 C C . PRO B 1 68 ? 1.788 -11.047 -28.938 1 96.38 68 PRO B C 1
ATOM 3388 O O . PRO B 1 68 ? 0.781 -11.711 -29.188 1 96.38 68 PRO B O 1
ATOM 3391 N N . GLU B 1 69 ? 2.943 -11.617 -28.953 1 96.81 69 GLU B N 1
ATOM 3392 C CA . GLU B 1 69 ? 3.084 -12.992 -29.422 1 96.81 69 GLU B CA 1
ATOM 3393 C C . GLU B 1 69 ? 3.479 -13.93 -28.281 1 96.81 69 GLU B C 1
ATOM 3395 O O . GLU B 1 69 ? 3.738 -15.109 -28.516 1 96.81 69 GLU B O 1
ATOM 3400 N N . ALA B 1 70 ? 3.527 -13.375 -27.125 1 98.06 70 ALA B N 1
ATOM 3401 C CA . ALA B 1 70 ? 3.941 -14.203 -25.984 1 98.06 70 ALA B CA 1
ATOM 3402 C C . ALA B 1 70 ? 2.795 -15.086 -25.516 1 98.06 70 ALA B C 1
ATOM 3404 O O . ALA B 1 70 ? 1.624 -14.781 -25.75 1 98.06 70 ALA B O 1
ATOM 3405 N N . ARG B 1 71 ? 3.176 -16.188 -24.969 1 98.44 71 ARG B N 1
ATOM 3406 C CA . ARG B 1 71 ? 2.209 -16.984 -24.219 1 98.44 71 ARG B CA 1
ATOM 3407 C C . ARG B 1 71 ? 1.984 -16.391 -22.828 1 98.44 71 ARG B C 1
ATOM 3409 O O . ARG B 1 71 ? 2.941 -16.047 -22.125 1 98.44 71 ARG B O 1
ATOM 3416 N N . VAL B 1 72 ? 0.74 -16.219 -22.5 1 98.81 72 VAL B N 1
ATOM 3417 C CA . VAL B 1 72 ? 0.388 -15.656 -21.188 1 98.81 72 VAL B CA 1
ATOM 3418 C C . VAL B 1 72 ? -0.472 -16.656 -20.422 1 98.81 72 VAL B C 1
ATOM 3420 O O . VAL B 1 72 ? -1.574 -17 -20.844 1 98.81 72 VAL B O 1
ATOM 3423 N N . LEU B 1 73 ? 0.026 -17.109 -19.312 1 98.81 73 LEU B N 1
ATOM 3424 C CA . LEU B 1 73 ? -0.672 -18.078 -18.469 1 98.81 73 LEU B CA 1
ATOM 3425 C C . LEU B 1 73 ? -1.359 -17.391 -17.297 1 98.81 73 LEU B C 1
ATOM 3427 O O . LEU B 1 73 ? -0.721 -16.641 -16.547 1 98.81 73 LEU B O 1
ATOM 3431 N N . VAL B 1 74 ? -2.617 -17.609 -17.172 1 98.5 74 VAL B N 1
ATOM 3432 C CA . VAL B 1 74 ? -3.365 -17.172 -15.992 1 98.5 74 VAL B CA 1
ATOM 3433 C C . VAL B 1 74 ? -3.402 -18.312 -14.961 1 98.5 74 VAL B C 1
ATOM 3435 O O . VAL B 1 74 ? -3.932 -19.391 -15.234 1 98.5 74 VAL B O 1
ATOM 3438 N N . MET B 1 75 ? -2.971 -17.984 -13.797 1 96.62 75 MET B N 1
ATOM 3439 C CA . MET B 1 75 ? -2.752 -19.031 -12.805 1 96.62 75 MET B CA 1
ATOM 3440 C C . MET B 1 75 ? -4.02 -19.297 -12 1 96.62 75 MET B C 1
ATOM 3442 O O . MET B 1 75 ? -4.238 -20.406 -11.516 1 96.62 75 MET B O 1
ATOM 3446 N N . ASN B 1 76 ? -4.812 -18.281 -11.773 1 95.81 76 ASN B N 1
ATOM 3447 C CA . ASN B 1 76 ? -6.059 -18.469 -11.039 1 95.81 76 ASN B CA 1
ATOM 3448 C C . ASN B 1 76 ? -7.078 -19.25 -11.875 1 95.81 76 ASN B C 1
ATOM 3450 O O . ASN B 1 76 ? -7.105 -19.125 -13.102 1 95.81 76 ASN B O 1
ATOM 3454 N N . PRO B 1 77 ? -7.941 -20.047 -11.195 1 96.25 77 PRO B N 1
ATOM 3455 C CA . PRO B 1 77 ? -9.078 -20.594 -11.93 1 96.25 77 PRO B CA 1
ATOM 3456 C C . PRO B 1 77 ? -9.938 -19.516 -12.594 1 96.25 77 PRO B C 1
ATOM 3458 O O . PRO B 1 77 ? -10.281 -18.531 -11.953 1 96.25 77 PRO B O 1
ATOM 3461 N N . VAL B 1 78 ? -10.234 -19.766 -13.859 1 96.5 78 VAL B N 1
ATOM 3462 C CA . VAL B 1 78 ? -10.961 -18.812 -14.68 1 96.5 78 VAL B CA 1
ATOM 3463 C C . VAL B 1 78 ? -12.438 -19.203 -14.75 1 96.5 78 VAL B C 1
ATOM 3465 O O . VAL B 1 78 ? -12.766 -20.375 -14.891 1 96.5 78 VAL B O 1
ATOM 3468 N N . TYR B 1 79 ? -13.281 -18.188 -14.672 1 95.75 79 TYR B N 1
ATOM 3469 C CA . TYR B 1 79 ? -14.719 -18.453 -14.773 1 95.75 79 TYR B CA 1
ATOM 3470 C C . TYR B 1 79 ? -15.367 -17.547 -15.805 1 95.75 79 TYR B C 1
ATOM 3472 O O . TYR B 1 79 ? -16.562 -17.672 -16.094 1 95.75 79 TYR B O 1
ATOM 3480 N N . GLU B 1 80 ? -14.625 -16.562 -16.297 1 95.19 80 GLU B N 1
ATOM 3481 C CA . GLU B 1 80 ? -15.008 -15.703 -17.406 1 95.19 80 GLU B CA 1
ATOM 3482 C C . GLU B 1 80 ? -14.094 -15.93 -18.609 1 95.19 80 GLU B C 1
ATOM 3484 O O . GLU B 1 80 ? -12.867 -15.93 -18.469 1 95.19 80 GLU B O 1
ATOM 3489 N N . TRP B 1 81 ? -14.633 -16.047 -19.797 1 97.81 81 TRP B N 1
ATOM 3490 C CA . TRP B 1 81 ? -13.828 -16.688 -20.828 1 97.81 81 TRP B CA 1
ATOM 3491 C C . TRP B 1 81 ? -13.641 -15.75 -22.031 1 97.81 81 TRP B C 1
ATOM 3493 O O . TRP B 1 81 ? -12.812 -16.016 -22.891 1 97.81 81 TRP B O 1
ATOM 3503 N N . THR B 1 82 ? -14.305 -14.57 -22.031 1 97.69 82 THR B N 1
ATOM 3504 C CA . THR B 1 82 ? -14.242 -13.672 -23.172 1 97.69 82 THR B CA 1
ATOM 3505 C C . THR B 1 82 ? -12.805 -13.25 -23.453 1 97.69 82 THR B C 1
ATOM 3507 O O . THR B 1 82 ? -12.32 -13.414 -24.578 1 97.69 82 THR B O 1
ATOM 3510 N N . SER B 1 83 ? -12.141 -12.766 -22.453 1 97.62 83 SER B N 1
ATOM 3511 C CA . SER B 1 83 ? -10.773 -12.289 -22.672 1 97.62 83 SER B CA 1
ATOM 3512 C C . SER B 1 83 ? -9.828 -13.453 -22.953 1 97.62 83 SER B C 1
ATOM 3514 O O . SER B 1 83 ? -8.828 -13.281 -23.656 1 97.62 83 SER B O 1
ATOM 3516 N N . VAL B 1 84 ? -10.102 -14.656 -22.438 1 98.44 84 VAL B N 1
ATOM 3517 C CA . VAL B 1 84 ? -9.266 -15.828 -22.672 1 98.44 84 VAL B CA 1
ATOM 3518 C C . VAL B 1 84 ? -9.234 -16.141 -24.156 1 98.44 84 VAL B C 1
ATOM 3520 O O . VAL B 1 84 ? -8.156 -16.312 -24.75 1 98.44 84 VAL B O 1
ATOM 3523 N N . HIS B 1 85 ? -10.422 -16.172 -24.75 1 98.25 85 HIS B N 1
ATOM 3524 C CA . HIS B 1 85 ? -10.523 -16.484 -26.172 1 98.25 85 HIS B CA 1
ATOM 3525 C C . HIS B 1 85 ? -9.992 -15.344 -27.031 1 98.25 85 HIS B C 1
ATOM 3527 O O . HIS B 1 85 ? -9.242 -15.57 -27.984 1 98.25 85 HIS B O 1
ATOM 3533 N N . ARG B 1 86 ? -10.359 -14.117 -26.641 1 97.5 86 ARG B N 1
ATOM 3534 C CA . ARG B 1 86 ? -9.945 -12.945 -27.406 1 97.5 86 ARG B CA 1
ATOM 3535 C C . ARG B 1 86 ? -8.43 -12.828 -27.453 1 97.5 86 ARG B C 1
ATOM 3537 O O . ARG B 1 86 ? -7.852 -12.586 -28.516 1 97.5 86 ARG B O 1
ATOM 3544 N N . ASP B 1 87 ? -7.84 -13.047 -26.344 1 97.75 87 ASP B N 1
ATOM 3545 C CA . ASP B 1 87 ? -6.41 -12.781 -26.203 1 97.75 87 ASP B CA 1
ATOM 3546 C C . ASP B 1 87 ? -5.602 -14.07 -26.312 1 97.75 87 ASP B C 1
ATOM 3548 O O . ASP B 1 87 ? -4.379 -14.062 -26.156 1 97.75 87 ASP B O 1
ATOM 3552 N N . GLN B 1 88 ? -6.266 -15.203 -26.531 1 97.94 88 GLN B N 1
ATOM 3553 C CA . GLN B 1 88 ? -5.625 -16.5 -26.672 1 97.94 88 GLN B CA 1
ATOM 3554 C C . GLN B 1 88 ? -4.727 -16.812 -25.484 1 97.94 88 GLN B C 1
ATOM 3556 O O . GLN B 1 88 ? -3.547 -17.125 -25.641 1 97.94 88 GLN B O 1
ATOM 3561 N N . LEU B 1 89 ? -5.293 -16.719 -24.328 1 98.62 89 LEU B N 1
ATOM 3562 C CA . LEU B 1 89 ? -4.57 -16.922 -23.078 1 98.62 89 LEU B CA 1
ATOM 3563 C C . LEU B 1 89 ? -4.484 -18.406 -22.734 1 98.62 89 LEU B C 1
ATOM 3565 O O . LEU B 1 89 ? -5.363 -19.188 -23.109 1 98.62 89 LEU B O 1
ATOM 3569 N N . ASP B 1 90 ? -3.371 -18.797 -22.094 1 98.75 90 ASP B N 1
ATOM 3570 C CA . ASP B 1 90 ? -3.283 -20.109 -21.453 1 98.75 90 ASP B CA 1
ATOM 3571 C C . ASP B 1 90 ? -3.941 -20.094 -20.078 1 98.75 90 ASP B C 1
ATOM 3573 O O . ASP B 1 90 ? -3.982 -19.047 -19.422 1 98.75 90 ASP B O 1
ATOM 3577 N N . VAL B 1 91 ? -4.453 -21.25 -19.688 1 98.75 91 VAL B N 1
ATOM 3578 C CA . VAL B 1 91 ? -5.176 -21.297 -18.422 1 98.75 91 VAL B CA 1
ATOM 3579 C C . VAL B 1 91 ? -4.688 -22.5 -17.609 1 98.75 91 VAL B C 1
ATOM 3581 O O . VAL B 1 91 ? -4.516 -23.594 -18.141 1 98.75 91 VAL B O 1
ATOM 3584 N N . ALA B 1 92 ? -4.473 -22.281 -16.375 1 98.38 92 ALA B N 1
ATOM 3585 C CA . ALA B 1 92 ? -4.145 -23.359 -15.461 1 98.38 92 ALA B CA 1
ATOM 3586 C C . ALA B 1 92 ? -5.402 -24.078 -14.984 1 98.38 92 ALA B C 1
ATOM 3588 O O . ALA B 1 92 ? -6.414 -23.438 -14.688 1 98.38 92 ALA B O 1
ATOM 3589 N N . ILE B 1 93 ? -5.301 -25.328 -14.883 1 98.38 93 ILE B N 1
ATOM 3590 C CA . ILE B 1 93 ? -6.422 -26.141 -14.414 1 98.38 93 ILE B CA 1
ATOM 3591 C C . ILE B 1 93 ? -6.523 -26.031 -12.891 1 98.38 93 ILE B C 1
ATOM 3593 O O . ILE B 1 93 ? -5.59 -26.391 -12.172 1 98.38 93 ILE B O 1
ATOM 3597 N N . GLY B 1 94 ? -7.688 -25.625 -12.438 1 95.81 94 GLY B N 1
ATOM 3598 C CA . GLY B 1 94 ? -7.883 -25.422 -11.008 1 95.81 94 GLY B CA 1
ATOM 3599 C C . GLY B 1 94 ? -8.039 -26.703 -10.234 1 95.81 94 GLY B C 1
ATOM 3600 O O . GLY B 1 94 ? -7.598 -26.797 -9.086 1 95.81 94 GLY B O 1
ATOM 3601 N N . SER B 1 95 ? -8.727 -27.609 -10.734 1 97.25 95 SER B N 1
ATOM 3602 C CA . SER B 1 95 ? -9.047 -28.938 -10.203 1 97.25 95 SER B CA 1
ATOM 3603 C C . SER B 1 95 ? -9.773 -29.781 -11.234 1 97.25 95 SER B C 1
ATOM 3605 O O . SER B 1 95 ? -10.133 -29.297 -12.312 1 97.25 95 SER B O 1
ATOM 3607 N N . TYR B 1 96 ? -9.836 -31.047 -10.852 1 98.19 96 TYR B N 1
ATOM 3608 C CA . TYR B 1 96 ? -10.625 -31.906 -11.727 1 98.19 96 TYR B CA 1
ATOM 3609 C C . TYR B 1 96 ? -12.055 -31.391 -11.836 1 98.19 96 TYR B C 1
ATOM 3611 O O . TYR B 1 96 ? -12.609 -31.312 -12.938 1 98.19 96 TYR B O 1
ATOM 3619 N N . ASP B 1 97 ? -12.688 -31.031 -10.719 1 97.06 97 ASP B N 1
ATOM 3620 C CA . ASP B 1 97 ? -14.062 -30.547 -10.711 1 97.06 97 ASP B CA 1
ATOM 3621 C C . ASP B 1 97 ? -14.188 -29.266 -11.531 1 97.06 97 ASP B C 1
ATOM 3623 O O . ASP B 1 97 ? -15.156 -29.094 -12.273 1 97.06 97 ASP B O 1
ATOM 3627 N N . TRP B 1 98 ? -13.266 -28.375 -11.414 1 97.75 98 TRP B N 1
ATOM 3628 C CA . TRP B 1 98 ? -13.234 -27.156 -12.211 1 97.75 98 TRP B CA 1
ATOM 3629 C C . TRP B 1 98 ? -13.18 -27.469 -13.703 1 97.75 98 TRP B C 1
ATOM 3631 O O . TRP B 1 98 ? -13.945 -26.922 -14.492 1 97.75 98 TRP B O 1
ATOM 3641 N N . LEU B 1 99 ? -12.289 -28.422 -14.078 1 98.69 99 LEU B N 1
ATOM 3642 C CA . LEU B 1 99 ? -12.102 -28.828 -15.469 1 98.69 99 LEU B CA 1
ATOM 3643 C C . LEU B 1 99 ? -13.406 -29.328 -16.078 1 98.69 99 LEU B C 1
ATOM 3645 O O . LEU B 1 99 ? -13.805 -28.891 -17.156 1 98.69 99 LEU B O 1
ATOM 3649 N N . VAL B 1 100 ? -14.039 -30.203 -15.289 1 98.5 100 VAL B N 1
ATOM 3650 C CA . VAL B 1 100 ? -15.289 -30.797 -15.766 1 98.5 100 VAL B CA 1
ATOM 3651 C C . VAL B 1 100 ? -16.359 -29.719 -15.875 1 98.5 100 VAL B C 1
ATOM 3653 O O . VAL B 1 100 ? -17.078 -29.641 -16.875 1 98.5 100 VAL B O 1
ATOM 3656 N N . SER B 1 101 ? -16.422 -28.859 -14.906 1 97.62 101 SER B N 1
ATOM 3657 C CA . SER B 1 101 ? -17.453 -27.828 -14.859 1 97.62 101 SER B CA 1
ATOM 3658 C C . SER B 1 101 ? -17.266 -26.812 -15.977 1 97.62 101 SER B C 1
ATOM 3660 O O . SER B 1 101 ? -18.25 -26.203 -16.453 1 97.62 101 SER B O 1
ATOM 3662 N N . GLN B 1 102 ? -16.031 -26.609 -16.438 1 98 102 GLN B N 1
ATOM 3663 C CA . GLN B 1 102 ? -15.734 -25.578 -17.422 1 98 102 GLN B CA 1
ATOM 3664 C C . GLN B 1 102 ? -15.586 -26.172 -18.812 1 98 102 GLN B C 1
ATOM 3666 O O . GLN B 1 102 ? -15.195 -25.484 -19.766 1 98 102 GLN B O 1
ATOM 3671 N N . ARG B 1 103 ? -15.914 -27.375 -19.047 1 98.31 103 ARG B N 1
ATOM 3672 C CA . ARG B 1 103 ? -15.602 -28.141 -20.266 1 98.31 103 ARG B CA 1
ATOM 3673 C C . ARG B 1 103 ? -16.047 -27.375 -21.516 1 98.31 103 ARG B C 1
ATOM 3675 O O . ARG B 1 103 ? -15.328 -27.312 -22.5 1 98.31 103 ARG B O 1
ATOM 3682 N N . ASP B 1 104 ? -17.203 -26.766 -21.469 1 98 104 ASP B N 1
ATOM 3683 C CA . ASP B 1 104 ? -17.812 -26.156 -22.641 1 98 104 ASP B CA 1
ATOM 3684 C C . ASP B 1 104 ? -17.016 -24.969 -23.141 1 98 104 ASP B C 1
ATOM 3686 O O . ASP B 1 104 ? -17.203 -24.5 -24.266 1 98 104 ASP B O 1
ATOM 3690 N N . GLN B 1 105 ? -16.141 -24.438 -22.312 1 98.25 105 GLN B N 1
ATOM 3691 C CA . GLN B 1 105 ? -15.398 -23.234 -22.656 1 98.25 105 GLN B CA 1
ATOM 3692 C C . GLN B 1 105 ? -13.969 -23.578 -23.078 1 98.25 105 GLN B C 1
ATOM 3694 O O . GLN B 1 105 ? -13.211 -22.688 -23.484 1 98.25 105 GLN B O 1
ATOM 3699 N N . LEU B 1 106 ? -13.602 -24.797 -23.109 1 98.56 106 LEU B N 1
ATOM 3700 C CA . LEU B 1 106 ? -12.18 -25.141 -23.078 1 98.56 106 LEU B CA 1
ATOM 3701 C C . LEU B 1 106 ? -11.672 -25.484 -24.484 1 98.56 106 LEU B C 1
ATOM 3703 O O . LEU B 1 106 ? -10.469 -25.672 -24.672 1 98.56 106 LEU B O 1
ATOM 3707 N N . ASP B 1 107 ? -12.586 -25.609 -25.438 1 97.81 107 ASP B N 1
ATOM 3708 C CA . ASP B 1 107 ? -12.141 -25.922 -26.797 1 97.81 107 ASP B CA 1
ATOM 3709 C C . ASP B 1 107 ? -11.172 -24.859 -27.312 1 97.81 107 ASP B C 1
ATOM 3711 O O . ASP B 1 107 ? -11.477 -23.672 -27.297 1 97.81 107 ASP B O 1
ATOM 3715 N N . GLY B 1 108 ? -10.039 -25.297 -27.703 1 97.19 108 GLY B N 1
ATOM 3716 C CA . GLY B 1 108 ? -9.055 -24.406 -28.281 1 97.19 108 GLY B CA 1
ATOM 3717 C C . GLY B 1 108 ? -8.227 -23.672 -27.234 1 97.19 108 GLY B C 1
ATOM 3718 O O . GLY B 1 108 ? -7.324 -22.906 -27.578 1 97.19 108 GLY B O 1
ATOM 3719 N N . VAL B 1 109 ? -8.516 -23.828 -26.016 1 98.56 109 VAL B N 1
ATOM 3720 C CA . VAL B 1 109 ? -7.77 -23.172 -24.953 1 98.56 109 VAL B CA 1
ATOM 3721 C C . VAL B 1 109 ? -6.578 -24.031 -24.531 1 98.56 109 VAL B C 1
ATOM 3723 O O . VAL B 1 109 ? -6.723 -25.25 -24.328 1 98.56 109 VAL B O 1
ATOM 3726 N N . ARG B 1 110 ? -5.43 -23.453 -24.484 1 98.69 110 ARG B N 1
ATOM 3727 C CA . ARG B 1 110 ? -4.242 -24.141 -24 1 98.69 110 ARG B CA 1
ATOM 3728 C C . ARG B 1 110 ? -4.27 -24.266 -22.469 1 98.69 110 ARG B C 1
ATOM 3730 O O . ARG B 1 110 ? -4.391 -23.266 -21.766 1 98.69 110 ARG B O 1
ATOM 3737 N N . LEU B 1 111 ? -4.125 -25.484 -22 1 98.88 111 LEU B N 1
ATOM 3738 C CA . LEU B 1 111 ? -4.301 -25.75 -20.578 1 98.88 111 LEU B CA 1
ATOM 3739 C C . LEU B 1 111 ? -2.994 -26.219 -19.953 1 98.88 111 LEU B C 1
ATOM 3741 O O . LEU B 1 111 ? -2.193 -26.891 -20.594 1 98.88 111 LEU B O 1
ATOM 3745 N N . HIS B 1 112 ? -2.744 -25.859 -18.734 1 98.88 112 HIS B N 1
ATOM 3746 C CA . HIS B 1 112 ? -1.629 -26.328 -17.922 1 98.88 112 HIS B CA 1
ATOM 3747 C C . HIS B 1 112 ? -2.123 -27.109 -16.703 1 98.88 112 HIS B C 1
ATOM 3749 O O . HIS B 1 112 ? -2.916 -26.594 -15.914 1 98.88 112 HIS B O 1
ATOM 3755 N N . LEU B 1 113 ? -1.658 -28.297 -16.531 1 98.88 113 LEU B N 1
ATOM 3756 C CA . LEU B 1 113 ? -1.949 -29.094 -15.344 1 98.88 113 LEU B CA 1
ATOM 3757 C C . LEU B 1 113 ? -1.027 -28.703 -14.188 1 98.88 113 LEU B C 1
ATOM 3759 O O . LEU B 1 113 ? 0.194 -28.844 -14.289 1 98.88 113 LEU B O 1
ATOM 3763 N N . LYS B 1 114 ? -1.619 -28.219 -13.195 1 98.62 114 LYS B N 1
ATOM 3764 C CA . LYS B 1 114 ? -0.875 -27.891 -11.977 1 98.62 114 LYS B CA 1
ATOM 3765 C C . LYS B 1 114 ? -0.962 -29.031 -10.969 1 98.62 114 LYS B C 1
ATOM 3767 O O . LYS B 1 114 ? -2.051 -29.531 -10.68 1 98.62 114 LYS B O 1
ATOM 3772 N N . LEU B 1 115 ? 0.165 -29.438 -10.453 1 98.5 115 LEU B N 1
ATOM 3773 C CA . LEU B 1 115 ? 0.242 -30.422 -9.375 1 98.5 115 LEU B CA 1
ATOM 3774 C C . LEU B 1 115 ? 0.447 -29.734 -8.023 1 98.5 115 LEU B C 1
ATOM 3776 O O . LEU B 1 115 ? 1.428 -29.016 -7.836 1 98.5 115 LEU B O 1
ATOM 3780 N N . ASP B 1 116 ? -0.488 -29.906 -7.152 1 97.31 116 ASP B N 1
ATOM 3781 C CA . ASP B 1 116 ? -0.328 -29.375 -5.805 1 97.31 116 ASP B CA 1
ATOM 3782 C C . ASP B 1 116 ? 0.521 -30.297 -4.941 1 97.31 116 ASP B C 1
ATOM 3784 O O . ASP B 1 116 ? 0.03 -31.328 -4.445 1 97.31 116 ASP B O 1
ATOM 3788 N N . VAL B 1 117 ? 1.688 -29.875 -4.688 1 95.62 117 VAL B N 1
ATOM 3789 C CA . VAL B 1 117 ? 2.6 -30.766 -3.98 1 95.62 117 VAL B CA 1
ATOM 3790 C C . VAL B 1 117 ? 2.73 -30.328 -2.523 1 95.62 117 VAL B C 1
ATOM 3792 O O . VAL B 1 117 ? 3.5 -30.922 -1.759 1 95.62 117 VAL B O 1
ATOM 3795 N N . GLY B 1 118 ? 1.94 -29.234 -2.186 1 92.69 118 GLY B N 1
ATOM 3796 C CA . GLY B 1 118 ? 2.035 -28.859 -0.784 1 92.69 118 GLY B CA 1
ATOM 3797 C C . GLY B 1 118 ? 1.515 -27.469 -0.506 1 92.69 118 GLY B C 1
ATOM 3798 O O . GLY B 1 118 ? 1.271 -27.109 0.648 1 92.69 118 GLY B O 1
ATOM 3799 N N . MET B 1 119 ? 1.335 -26.609 -1.475 1 92.56 119 MET B N 1
ATOM 3800 C CA . MET B 1 119 ? 0.856 -25.25 -1.309 1 92.56 119 MET B CA 1
ATOM 3801 C C . MET B 1 119 ? -0.597 -25.234 -0.846 1 92.56 119 MET B C 1
ATOM 3803 O O . MET B 1 119 ? -1.012 -24.328 -0.122 1 92.56 119 MET B O 1
ATOM 3807 N N . ASN B 1 120 ? -1.353 -26.203 -1.312 1 94.19 120 ASN B N 1
ATOM 3808 C CA . ASN B 1 120 ? -2.777 -26.344 -1.034 1 94.19 120 ASN B CA 1
ATOM 3809 C C . ASN B 1 120 ? -3.559 -25.109 -1.478 1 94.19 120 ASN B C 1
ATOM 3811 O O . ASN B 1 120 ? -4.352 -24.562 -0.708 1 94.19 120 ASN B O 1
ATOM 3815 N N . ARG B 1 121 ? -3.352 -24.656 -2.66 1 94.94 121 ARG B N 1
ATOM 3816 C CA . ARG B 1 121 ? -4.039 -23.516 -3.268 1 94.94 121 ARG B CA 1
ATOM 3817 C C . ARG B 1 121 ? -4.871 -23.969 -4.465 1 94.94 121 ARG B C 1
ATOM 3819 O O . ARG B 1 121 ? -6.098 -24.047 -4.383 1 94.94 121 ARG B O 1
ATOM 3826 N N . PHE B 1 122 ? -4.211 -24.391 -5.543 1 96.38 122 PHE B N 1
ATOM 3827 C CA . PHE B 1 122 ? -4.883 -24.875 -6.742 1 96.38 122 PHE B CA 1
ATOM 3828 C C . PHE B 1 122 ? -4.223 -26.156 -7.246 1 96.38 122 PHE B C 1
ATOM 3830 O O . PHE B 1 122 ? -3.158 -26.547 -6.758 1 96.38 122 PHE B O 1
ATOM 3837 N N . GLY B 1 123 ? -4.945 -26.859 -8.195 1 97.19 123 GLY B N 1
ATOM 3838 C CA . GLY B 1 123 ? -4.34 -27.969 -8.906 1 97.19 123 GLY B CA 1
ATOM 3839 C C . GLY B 1 123 ? -4.75 -29.328 -8.352 1 97.19 123 GLY B C 1
ATOM 3840 O O . GLY B 1 123 ? -5.539 -29.406 -7.402 1 97.19 123 GLY B O 1
ATOM 3841 N N . ALA B 1 124 ? -4.199 -30.391 -8.945 1 98.12 124 ALA B N 1
ATOM 3842 C CA . ALA B 1 124 ? -4.48 -31.75 -8.531 1 98.12 124 ALA B CA 1
ATOM 3843 C C . ALA B 1 124 ? -3.854 -32.062 -7.172 1 98.12 124 ALA B C 1
ATOM 3845 O O . ALA B 1 124 ? -2.637 -31.953 -7.004 1 98.12 124 ALA B O 1
ATOM 3846 N N . LYS B 1 125 ? -4.664 -32.531 -6.305 1 95.94 125 LYS B N 1
ATOM 3847 C CA . LYS B 1 125 ? -4.227 -32.75 -4.926 1 95.94 125 LYS B CA 1
ATOM 3848 C C . LYS B 1 125 ? -3.602 -34.125 -4.758 1 95.94 125 LYS B C 1
ATOM 3850 O O . LYS B 1 125 ? -2.869 -34.375 -3.797 1 95.94 125 LYS B O 1
ATOM 3855 N N . THR B 1 126 ? -3.969 -35.031 -5.613 1 96.94 126 THR B N 1
ATOM 3856 C CA . THR B 1 126 ? -3.445 -36.375 -5.594 1 96.94 126 THR B CA 1
ATOM 3857 C C . THR B 1 126 ? -2.998 -36.812 -6.988 1 96.94 126 THR B C 1
ATOM 3859 O O . THR B 1 126 ? -3.391 -36.219 -7.984 1 96.94 126 THR B O 1
ATOM 3862 N N . PHE B 1 127 ? -2.154 -37.812 -6.961 1 98.19 127 PHE B N 1
ATOM 3863 C CA . PHE B 1 127 ? -1.736 -38.344 -8.25 1 98.19 127 PHE B CA 1
ATOM 3864 C C . PHE B 1 127 ? -2.93 -38.906 -9.016 1 98.19 127 PHE B C 1
ATOM 3866 O O . PHE B 1 127 ? -3.004 -38.75 -10.242 1 98.19 127 PHE B O 1
ATOM 3873 N N . GLN B 1 128 ? -3.861 -39.469 -8.312 1 98.31 128 GLN B N 1
ATOM 3874 C CA . GLN B 1 128 ? -5.062 -40 -8.938 1 98.31 128 GLN B CA 1
ATOM 3875 C C . GLN B 1 128 ? -5.871 -38.906 -9.609 1 98.31 128 GLN B C 1
ATOM 3877 O O . GLN B 1 128 ? -6.398 -39.094 -10.711 1 98.31 128 GLN B O 1
ATOM 3882 N N . GLU B 1 129 ? -5.965 -37.844 -8.977 1 98.38 129 GLU B N 1
ATOM 3883 C CA . GLU B 1 129 ? -6.66 -36.719 -9.578 1 98.38 129 GLU B CA 1
ATOM 3884 C C . GLU B 1 129 ? -5.934 -36.219 -10.828 1 98.38 129 GLU B C 1
ATOM 3886 O O . GLU B 1 129 ? -6.566 -35.875 -11.828 1 98.38 129 GLU B O 1
ATOM 3891 N N . ALA B 1 130 ? -4.629 -36.188 -10.758 1 98.81 130 ALA B N 1
ATOM 3892 C CA . ALA B 1 130 ? -3.83 -35.781 -11.914 1 98.81 130 ALA B CA 1
ATOM 3893 C C . ALA B 1 130 ? -4.066 -36.688 -13.102 1 98.81 130 ALA B C 1
ATOM 3895 O O . ALA B 1 130 ? -4.238 -36.25 -14.227 1 98.81 130 ALA B O 1
ATOM 3896 N N . LEU B 1 131 ? -4.105 -37.969 -12.773 1 98.69 131 LEU B N 1
ATOM 3897 C CA . LEU B 1 131 ? -4.375 -38.938 -13.812 1 98.69 131 LEU B CA 1
ATOM 3898 C C . LEU B 1 131 ? -5.754 -38.719 -14.43 1 98.69 131 LEU B C 1
ATOM 3900 O O . LEU B 1 131 ? -5.914 -38.812 -15.648 1 98.69 131 LEU B O 1
ATOM 3904 N N . ALA B 1 132 ? -6.664 -38.469 -13.602 1 98.75 132 ALA B N 1
ATOM 3905 C CA . ALA B 1 132 ? -8.031 -38.219 -14.078 1 98.75 132 ALA B CA 1
ATOM 3906 C C . ALA B 1 132 ? -8.086 -37 -14.984 1 98.75 132 ALA B C 1
ATOM 3908 O O . ALA B 1 132 ? -8.812 -37 -15.984 1 98.75 132 ALA B O 1
ATOM 3909 N N . ILE B 1 133 ? -7.371 -36 -14.664 1 98.81 133 ILE B N 1
ATOM 3910 C CA . ILE B 1 133 ? -7.336 -34.75 -15.453 1 98.81 133 ILE B CA 1
ATOM 3911 C C . ILE B 1 133 ? -6.734 -35.062 -16.828 1 98.81 133 ILE B C 1
ATOM 3913 O O . ILE B 1 133 ? -7.289 -34.656 -17.844 1 98.81 133 ILE B O 1
ATOM 3917 N N . VAL B 1 134 ? -5.609 -35.75 -16.844 1 98.81 134 VAL B N 1
ATOM 3918 C CA . VAL B 1 134 ? -4.965 -36.125 -18.109 1 98.81 134 VAL B CA 1
ATOM 3919 C C . VAL B 1 134 ? -5.922 -36.938 -18.969 1 98.81 134 VAL B C 1
ATOM 3921 O O . VAL B 1 134 ? -6.105 -36.656 -20.156 1 98.81 134 VAL B O 1
ATOM 3924 N N . ALA B 1 135 ? -6.535 -37.938 -18.328 1 98.69 135 ALA B N 1
ATOM 3925 C CA . ALA B 1 135 ? -7.465 -38.781 -19.047 1 98.69 135 ALA B CA 1
ATOM 3926 C C . ALA B 1 135 ? -8.633 -38 -19.625 1 98.69 135 ALA B C 1
ATOM 3928 O O . ALA B 1 135 ? -9.023 -38.188 -20.781 1 98.69 135 ALA B O 1
ATOM 3929 N N . PHE B 1 136 ? -9.172 -37.156 -18.828 1 98.75 136 PHE B N 1
ATOM 3930 C CA . PHE B 1 136 ? -10.289 -36.344 -19.25 1 98.75 136 PHE B CA 1
ATOM 3931 C C . PHE B 1 136 ? -9.898 -35.469 -20.453 1 98.75 136 PHE B C 1
ATOM 3933 O O . PHE B 1 136 ? -10.656 -35.375 -21.422 1 98.75 136 PHE B O 1
ATOM 3940 N N . CYS B 1 137 ? -8.781 -34.812 -20.391 1 98.75 137 CYS B N 1
ATOM 3941 C CA . CYS B 1 137 ? -8.312 -33.969 -21.484 1 98.75 137 CYS B CA 1
ATOM 3942 C C . CYS B 1 137 ? -8.141 -34.75 -22.766 1 98.75 137 CYS B C 1
ATOM 3944 O O . CYS B 1 137 ? -8.5 -34.281 -23.844 1 98.75 137 CYS B O 1
ATOM 3946 N N . GLN B 1 138 ? -7.562 -35.969 -22.641 1 98.5 138 GLN B N 1
ATOM 3947 C CA . GLN B 1 138 ? -7.383 -36.844 -23.797 1 98.5 138 GLN B CA 1
ATOM 3948 C C . GLN B 1 138 ? -8.727 -37.25 -24.391 1 98.5 138 GLN B C 1
ATOM 3950 O O . GLN B 1 138 ? -8.945 -37.156 -25.594 1 98.5 138 GLN B O 1
ATOM 3955 N N . ASP B 1 139 ? -9.602 -37.656 -23.547 1 98.5 139 ASP B N 1
ATOM 3956 C CA . ASP B 1 139 ? -10.906 -38.156 -23.969 1 98.5 139 ASP B CA 1
ATOM 3957 C C . ASP B 1 139 ? -11.703 -37.031 -24.672 1 98.5 139 ASP B C 1
ATOM 3959 O O . ASP B 1 139 ? -12.398 -37.281 -25.656 1 98.5 139 ASP B O 1
ATOM 3963 N N . GLU B 1 140 ? -11.578 -35.875 -24.172 1 98.5 140 GLU B N 1
ATOM 3964 C CA . GLU B 1 140 ? -12.375 -34.75 -24.672 1 98.5 140 GLU B CA 1
ATOM 3965 C C . GLU B 1 140 ? -11.633 -33.969 -25.75 1 98.5 140 GLU B C 1
ATOM 3967 O O . GLU B 1 140 ? -12.156 -33 -26.297 1 98.5 140 GLU B O 1
ATOM 3972 N N . GLY B 1 141 ? -10.414 -34.312 -26.047 1 98.31 141 GLY B N 1
ATOM 3973 C CA . GLY B 1 141 ? -9.633 -33.688 -27.094 1 98.31 141 GLY B CA 1
ATOM 3974 C C . GLY B 1 141 ? -9.195 -32.281 -26.719 1 98.31 141 GLY B C 1
ATOM 3975 O O . GLY B 1 141 ? -9.195 -31.375 -27.562 1 98.31 141 GLY B O 1
ATOM 3976 N N . LEU B 1 142 ? -8.977 -32.031 -25.453 1 98.69 142 LEU B N 1
ATOM 3977 C CA . LEU B 1 142 ? -8.547 -30.719 -24.984 1 98.69 142 LEU B CA 1
ATOM 3978 C C . LEU B 1 142 ? -7.047 -30.531 -25.172 1 98.69 142 LEU B C 1
ATOM 3980 O O . LEU B 1 142 ? -6.301 -31.5 -25.25 1 98.69 142 LEU B O 1
ATOM 3984 N N . ASP B 1 143 ? -6.609 -29.25 -25.281 1 98.62 143 ASP B N 1
ATOM 3985 C CA . ASP B 1 143 ? -5.215 -28.906 -25.547 1 98.62 143 ASP B CA 1
ATOM 3986 C C . ASP B 1 143 ? -4.426 -28.766 -24.25 1 98.62 143 ASP B C 1
ATOM 3988 O O . ASP B 1 143 ? -4.133 -27.656 -23.812 1 98.62 143 ASP B O 1
ATOM 3992 N N . LEU B 1 144 ? -4.055 -29.875 -23.688 1 98.81 144 LEU B N 1
ATOM 3993 C CA . LEU B 1 144 ? -3.219 -29.922 -22.484 1 98.81 144 LEU B CA 1
ATOM 3994 C C . LEU B 1 144 ? -1.743 -29.797 -22.859 1 98.81 144 LEU B C 1
ATOM 3996 O O . LEU B 1 144 ? -1.133 -30.75 -23.328 1 98.81 144 LEU B O 1
ATOM 4000 N N . VAL B 1 145 ? -1.163 -28.609 -22.562 1 98.69 145 VAL B N 1
ATOM 4001 C CA . VAL B 1 145 ? 0.149 -28.328 -23.125 1 98.69 145 VAL B CA 1
ATOM 4002 C C . VAL B 1 145 ? 1.184 -28.203 -22.016 1 98.69 145 VAL B C 1
ATOM 4004 O O . VAL B 1 145 ? 2.385 -28.344 -22.25 1 98.69 145 VAL B O 1
ATOM 4007 N N . GLY B 1 146 ? 0.735 -27.891 -20.844 1 98.75 146 GLY B N 1
ATOM 4008 C CA . GLY B 1 146 ? 1.688 -27.562 -19.797 1 98.75 146 GLY B CA 1
ATOM 4009 C C . GLY B 1 146 ? 1.521 -28.422 -18.562 1 98.75 146 GLY B C 1
ATOM 4010 O O . GLY B 1 146 ? 0.424 -28.906 -18.281 1 98.75 146 GLY B O 1
ATOM 4011 N N . LEU B 1 147 ? 2.631 -28.594 -17.797 1 98.75 147 LEU B N 1
ATOM 4012 C CA . LEU B 1 147 ? 2.717 -29.266 -16.484 1 98.75 147 LEU B CA 1
ATOM 4013 C C . LEU B 1 147 ? 3.521 -28.422 -15.508 1 98.75 147 LEU B C 1
ATOM 4015 O O . LEU B 1 147 ? 4.602 -27.922 -15.844 1 98.75 147 LEU B O 1
ATOM 4019 N N . CYS B 1 148 ? 2.904 -28.234 -14.328 1 98.5 148 CYS B N 1
ATOM 4020 C CA . CYS B 1 148 ? 3.613 -27.297 -13.461 1 98.5 148 CYS B CA 1
ATOM 4021 C C . CYS B 1 148 ? 3.291 -27.578 -11.992 1 98.5 148 CYS B C 1
ATOM 4023 O O . CYS B 1 148 ? 2.439 -28.406 -11.688 1 98.5 148 CYS B O 1
ATOM 4025 N N . THR B 1 149 ? 4.035 -26.953 -11.133 1 97.94 149 THR B N 1
ATOM 4026 C CA . THR B 1 149 ? 3.797 -26.891 -9.695 1 97.94 149 THR B CA 1
ATOM 4027 C C . THR B 1 149 ? 4.332 -25.578 -9.117 1 97.94 149 THR B C 1
ATOM 4029 O O . THR B 1 149 ? 4.742 -24.688 -9.859 1 97.94 149 THR B O 1
ATOM 4032 N N . HIS B 1 150 ? 4.125 -25.391 -7.871 1 94.69 150 HIS B N 1
ATOM 4033 C CA . HIS B 1 150 ? 4.707 -24.297 -7.094 1 94.69 150 HIS B CA 1
ATOM 4034 C C . HIS B 1 150 ? 5.195 -24.797 -5.734 1 94.69 150 HIS B C 1
ATOM 4036 O O . HIS B 1 150 ? 4.422 -25.359 -4.965 1 94.69 150 HIS B O 1
ATOM 4042 N N . PHE B 1 151 ? 6.441 -24.562 -5.492 1 94 151 PHE B N 1
ATOM 4043 C CA . PHE B 1 151 ? 7.027 -25.031 -4.234 1 94 151 PHE B CA 1
ATOM 4044 C C . PHE B 1 151 ? 6.793 -24 -3.129 1 94 151 PHE B C 1
ATOM 4046 O O . PHE B 1 151 ? 7.293 -22.875 -3.203 1 94 151 PHE B O 1
ATOM 4053 N N . PRO B 1 152 ? 6.148 -24.391 -2.049 1 89.75 152 PRO B N 1
ATOM 4054 C CA . PRO B 1 152 ? 5.824 -23.422 -0.989 1 89.75 152 PRO B CA 1
ATOM 4055 C C . PRO B 1 152 ? 6.98 -23.203 -0.021 1 89.75 152 PRO B C 1
ATOM 4057 O O . PRO B 1 152 ? 6.992 -22.219 0.717 1 89.75 152 PRO B O 1
ATOM 4060 N N . LEU B 1 153 ? 7.984 -24.047 -0.029 1 86.69 153 LEU B N 1
ATOM 4061 C CA . LEU B 1 153 ? 8.922 -24.016 1.086 1 86.69 153 LEU B CA 1
ATOM 4062 C C . LEU B 1 153 ? 10.344 -23.734 0.594 1 86.69 153 LEU B C 1
ATOM 4064 O O . LEU B 1 153 ? 11.305 -23.844 1.361 1 86.69 153 LEU B O 1
ATOM 4068 N N . ALA B 1 154 ? 10.414 -23.422 -0.667 1 85.19 154 ALA B N 1
ATOM 4069 C CA . ALA B 1 154 ? 11.742 -23.219 -1.231 1 85.19 154 ALA B CA 1
ATOM 4070 C C . ALA B 1 154 ? 12.461 -22.062 -0.532 1 85.19 154 ALA B C 1
ATOM 4072 O O . ALA B 1 154 ? 13.688 -22.062 -0.438 1 85.19 154 ALA B O 1
ATOM 4073 N N . ASP B 1 155 ? 11.68 -21.078 -0.036 1 81.19 155 ASP B N 1
ATOM 4074 C CA . ASP B 1 155 ? 12.273 -19.891 0.583 1 81.19 155 ASP B CA 1
ATOM 4075 C C . ASP B 1 155 ? 12.078 -19.922 2.098 1 81.19 155 ASP B C 1
ATOM 4077 O O . ASP B 1 155 ? 12.328 -18.906 2.773 1 81.19 155 ASP B O 1
ATOM 4081 N N . ALA B 1 156 ? 11.617 -20.969 2.582 1 82.62 156 ALA B N 1
ATOM 4082 C CA . ALA B 1 156 ? 11.328 -21.047 4.012 1 82.62 156 ALA B CA 1
ATOM 4083 C C . ALA B 1 156 ? 12.578 -21.438 4.801 1 82.62 156 ALA B C 1
ATOM 4085 O O . ALA B 1 156 ? 13.328 -22.328 4.387 1 82.62 156 ALA B O 1
ATOM 4086 N N . ASP B 1 157 ? 12.695 -20.797 5.895 1 78.81 157 ASP B N 1
ATOM 4087 C CA . ASP B 1 157 ? 13.812 -21.141 6.77 1 78.81 157 ASP B CA 1
ATOM 4088 C C . ASP B 1 157 ? 13.602 -22.516 7.418 1 78.81 157 ASP B C 1
ATOM 4090 O O . ASP B 1 157 ? 12.492 -22.828 7.852 1 78.81 157 ASP B O 1
ATOM 4094 N N . ASN B 1 158 ? 14.633 -23.297 7.457 1 80.75 158 ASN B N 1
ATOM 4095 C CA . ASN B 1 158 ? 14.664 -24.562 8.18 1 80.75 158 ASN B CA 1
ATOM 4096 C C . ASN B 1 158 ? 13.609 -25.531 7.668 1 80.75 158 ASN B C 1
ATOM 4098 O O . ASN B 1 158 ? 12.953 -26.219 8.453 1 80.75 158 ASN B O 1
ATOM 4102 N N . ALA B 1 159 ? 13.359 -25.5 6.391 1 86 159 ALA B N 1
ATOM 4103 C CA . ALA B 1 159 ? 12.359 -26.375 5.805 1 86 159 ALA B CA 1
ATOM 4104 C C . ALA B 1 159 ? 12.938 -27.172 4.637 1 86 159 ALA B C 1
ATOM 4106 O O . ALA B 1 159 ? 12.219 -27.516 3.693 1 86 159 ALA B O 1
ATOM 4107 N N . GLU B 1 160 ? 14.211 -27.422 4.734 1 88.06 160 GLU B N 1
ATOM 4108 C CA . GLU B 1 160 ? 14.906 -28.062 3.625 1 88.06 160 GLU B CA 1
ATOM 4109 C C . GLU B 1 160 ? 14.383 -29.484 3.395 1 88.06 160 GLU B C 1
ATOM 4111 O O . GLU B 1 160 ? 14.242 -29.922 2.25 1 88.06 160 GLU B O 1
ATOM 4116 N N . ILE B 1 161 ? 14.156 -30.172 4.469 1 89.88 161 ILE B N 1
ATOM 4117 C CA . ILE B 1 161 ? 13.672 -31.547 4.363 1 89.88 161 ILE B CA 1
ATOM 4118 C C . ILE B 1 161 ? 12.273 -31.547 3.744 1 89.88 161 ILE B C 1
ATOM 4120 O O . ILE B 1 161 ? 12.016 -32.312 2.805 1 89.88 161 ILE B O 1
ATOM 4124 N N . GLU B 1 162 ? 11.43 -30.734 4.23 1 90.12 162 GLU B N 1
ATOM 4125 C CA . GLU B 1 162 ? 10.062 -30.641 3.713 1 90.12 162 GLU B CA 1
ATOM 4126 C C . GLU B 1 162 ? 10.055 -30.219 2.248 1 90.12 162 GLU B C 1
ATOM 4128 O O . GLU B 1 162 ? 9.281 -30.75 1.447 1 90.12 162 GLU B O 1
ATOM 4133 N N . HIS B 1 163 ? 10.898 -29.297 1.931 1 93.5 163 HIS B N 1
ATOM 4134 C CA . HIS B 1 163 ? 11.023 -28.875 0.54 1 93.5 163 HIS B CA 1
ATOM 4135 C C . HIS B 1 163 ? 11.477 -30.031 -0.347 1 93.5 163 HIS B C 1
ATOM 4137 O O . HIS B 1 163 ? 10.938 -30.234 -1.438 1 93.5 163 HIS B O 1
ATOM 4143 N N . SER B 1 164 ? 12.406 -30.766 0.127 1 95.62 164 SER B N 1
ATOM 4144 C CA . SER B 1 164 ? 12.906 -31.922 -0.627 1 95.62 164 SER B CA 1
ATOM 4145 C C . SER B 1 164 ? 11.789 -32.906 -0.905 1 95.62 164 SER B C 1
ATOM 4147 O O . SER B 1 164 ? 11.727 -33.5 -1.992 1 95.62 164 SER B O 1
ATOM 4149 N N . VAL B 1 165 ? 10.953 -33.062 0.017 1 94.94 165 VAL B N 1
ATOM 4150 C CA . VAL B 1 165 ? 9.828 -34 -0.135 1 94.94 165 VAL B CA 1
ATOM 4151 C C . VAL B 1 165 ? 8.891 -33.469 -1.226 1 94.94 165 VAL B C 1
ATOM 4153 O O . VAL B 1 165 ? 8.391 -34.25 -2.041 1 94.94 165 VAL B O 1
ATOM 4156 N N . HIS B 1 166 ? 8.664 -32.219 -1.262 1 95.62 166 HIS B N 1
ATOM 4157 C CA . HIS B 1 166 ? 7.82 -31.625 -2.289 1 95.62 166 HIS B CA 1
ATOM 4158 C C . HIS B 1 166 ? 8.438 -31.797 -3.674 1 95.62 166 HIS B C 1
ATOM 4160 O O . HIS B 1 166 ? 7.73 -32.094 -4.637 1 95.62 166 HIS B O 1
ATOM 4166 N N . VAL B 1 167 ? 9.742 -31.594 -3.754 1 97.38 167 VAL B N 1
ATOM 4167 C CA . VAL B 1 167 ? 10.445 -31.75 -5.02 1 97.38 167 VAL B CA 1
ATOM 4168 C C . VAL B 1 167 ? 10.344 -33.188 -5.496 1 97.38 167 VAL B C 1
ATOM 4170 O O . VAL B 1 167 ? 10.078 -33.469 -6.672 1 97.38 167 VAL B O 1
ATOM 4173 N N . GLU B 1 168 ? 10.523 -34.094 -4.594 1 97.75 168 GLU B N 1
ATOM 4174 C CA . GLU B 1 168 ? 10.422 -35.531 -4.926 1 97.75 168 GLU B CA 1
ATOM 4175 C C . GLU B 1 168 ? 9.016 -35.875 -5.422 1 97.75 168 GLU B C 1
ATOM 4177 O O . GLU B 1 168 ? 8.867 -36.625 -6.391 1 97.75 168 GLU B O 1
ATOM 4182 N N . ARG B 1 169 ? 8.086 -35.375 -4.781 1 97.56 169 ARG B N 1
ATOM 4183 C CA . ARG B 1 169 ? 6.695 -35.625 -5.156 1 97.56 169 ARG B CA 1
ATOM 4184 C C . ARG B 1 169 ? 6.41 -35.125 -6.566 1 97.56 169 ARG B C 1
ATOM 4186 O O . ARG B 1 169 ? 5.812 -35.812 -7.379 1 97.56 169 ARG B O 1
ATOM 4193 N N . PHE B 1 170 ? 6.859 -33.938 -6.84 1 98.38 170 PHE B N 1
ATOM 4194 C CA . PHE B 1 170 ? 6.648 -33.375 -8.172 1 98.38 170 PHE B CA 1
ATOM 4195 C C . PHE B 1 170 ? 7.375 -34.219 -9.227 1 98.38 170 PHE B C 1
ATOM 4197 O O . PHE B 1 170 ? 6.812 -34.531 -10.281 1 98.38 170 PHE B O 1
ATOM 4204 N N . ALA B 1 171 ? 8.609 -34.5 -8.914 1 98.19 171 ALA B N 1
ATOM 4205 C CA . ALA B 1 171 ? 9.414 -35.281 -9.844 1 98.19 171 ALA B CA 1
ATOM 4206 C C . ALA B 1 171 ? 8.758 -36.625 -10.141 1 98.19 171 ALA B C 1
ATOM 4208 O O . ALA B 1 171 ? 8.625 -37.031 -11.305 1 98.19 171 ALA B O 1
ATOM 4209 N N . ASP B 1 172 ? 8.312 -37.25 -9.125 1 98.38 172 ASP B N 1
ATOM 4210 C CA . ASP B 1 172 ? 7.672 -38.562 -9.273 1 98.38 172 ASP B CA 1
ATOM 4211 C C . ASP B 1 172 ? 6.391 -38.438 -10.094 1 98.38 172 ASP B C 1
ATOM 4213 O O . ASP B 1 172 ? 6.238 -39.125 -11.117 1 98.38 172 ASP B O 1
ATOM 4217 N N . TRP B 1 173 ? 5.473 -37.531 -9.68 1 98.62 173 TRP B N 1
ATOM 4218 C CA . TRP B 1 173 ? 4.195 -37.375 -10.367 1 98.62 173 TRP B CA 1
ATOM 4219 C C . TRP B 1 173 ? 4.402 -36.969 -11.812 1 98.62 173 TRP B C 1
ATOM 4221 O O . TRP B 1 173 ? 3.789 -37.531 -12.727 1 98.62 173 TRP B O 1
ATOM 4231 N N . SER B 1 174 ? 5.262 -36 -12.023 1 98.44 174 SER B N 1
ATOM 4232 C CA . SER B 1 174 ? 5.457 -35.438 -13.367 1 98.44 174 SER B CA 1
ATOM 4233 C C . SER B 1 174 ? 6.047 -36.5 -14.305 1 98.44 174 SER B C 1
ATOM 4235 O O . SER B 1 174 ? 5.594 -36.656 -15.438 1 98.44 174 SER B O 1
ATOM 4237 N N . ASN B 1 175 ? 7.051 -37.25 -13.844 1 97.81 175 ASN B N 1
ATOM 4238 C CA . ASN B 1 175 ? 7.656 -38.281 -14.672 1 97.81 175 ASN B CA 1
ATOM 4239 C C . ASN B 1 175 ? 6.633 -39.344 -15.086 1 97.81 175 ASN B C 1
ATOM 4241 O O . ASN B 1 175 ? 6.586 -39.75 -16.25 1 97.81 175 ASN B O 1
ATOM 4245 N N . ARG B 1 176 ? 5.836 -39.719 -14.18 1 98.38 176 ARG B N 1
ATOM 4246 C CA . ARG B 1 176 ? 4.824 -40.719 -14.461 1 98.38 176 ARG B CA 1
ATOM 4247 C C . ARG B 1 176 ? 3.762 -40.188 -15.414 1 98.38 176 ARG B C 1
ATOM 4249 O O . ARG B 1 176 ? 3.273 -40.906 -16.281 1 98.38 176 ARG B O 1
ATOM 4256 N N . LEU B 1 177 ? 3.4 -38.969 -15.25 1 98.75 177 LEU B N 1
ATOM 4257 C CA . LEU B 1 177 ? 2.408 -38.375 -16.125 1 98.75 177 LEU B CA 1
ATOM 4258 C C . LEU B 1 177 ? 2.963 -38.188 -17.531 1 98.75 177 LEU B C 1
ATOM 4260 O O . LEU B 1 177 ? 2.23 -38.344 -18.516 1 98.75 177 LEU B O 1
ATOM 4264 N N . MET B 1 178 ? 4.211 -37.875 -17.625 1 98.25 178 MET B N 1
ATOM 4265 C CA . MET B 1 178 ? 4.848 -37.625 -18.922 1 98.25 178 MET B CA 1
ATOM 4266 C C . MET B 1 178 ? 4.957 -38.906 -19.719 1 98.25 178 MET B C 1
ATOM 4268 O O . MET B 1 178 ? 5.145 -38.875 -20.938 1 98.25 178 MET B O 1
ATOM 4272 N N . GLU B 1 179 ? 4.84 -40.031 -19.078 1 97.81 179 GLU B N 1
ATOM 4273 C CA . GLU B 1 179 ? 4.766 -41.312 -19.781 1 97.81 179 GLU B CA 1
ATOM 4274 C C . GLU B 1 179 ? 3.41 -41.469 -20.469 1 97.81 179 GLU B C 1
ATOM 4276 O O . GLU B 1 179 ? 3.273 -42.281 -21.391 1 97.81 179 GLU B O 1
ATOM 4281 N N . ARG B 1 180 ? 2.477 -40.719 -20 1 97.5 180 ARG B N 1
ATOM 4282 C CA . ARG B 1 180 ? 1.104 -40.906 -20.469 1 97.5 180 ARG B CA 1
ATOM 4283 C C . ARG B 1 180 ? 0.683 -39.781 -21.406 1 97.5 180 ARG B C 1
ATOM 4285 O O . ARG B 1 180 ? -0.296 -39.906 -22.141 1 97.5 180 ARG B O 1
ATOM 4292 N N . HIS B 1 181 ? 1.312 -38.719 -21.344 1 98.25 181 HIS B N 1
ATOM 4293 C CA . HIS B 1 181 ? 0.974 -37.531 -22.109 1 98.25 181 HIS B CA 1
ATOM 4294 C C . HIS B 1 181 ? 2.213 -36.688 -22.391 1 98.25 181 HIS B C 1
ATOM 4296 O O . HIS B 1 181 ? 3.09 -36.562 -21.531 1 98.25 181 HIS B O 1
ATOM 4302 N N . THR B 1 182 ? 2.291 -36.156 -23.609 1 98.06 182 THR B N 1
ATOM 4303 C CA . THR B 1 182 ? 3.383 -35.25 -23.953 1 98.06 182 THR B CA 1
ATOM 4304 C C . THR B 1 182 ? 3.037 -33.812 -23.578 1 98.06 182 THR B C 1
ATOM 4306 O O . THR B 1 182 ? 2.01 -33.281 -24.016 1 98.06 182 THR B O 1
ATOM 4309 N N . PHE B 1 183 ? 3.826 -33.219 -22.781 1 98.5 183 PHE B N 1
ATOM 4310 C CA . PHE B 1 183 ? 3.697 -31.812 -22.422 1 98.5 183 PHE B CA 1
ATOM 4311 C C . PHE B 1 183 ? 4.727 -30.969 -23.156 1 98.5 183 PHE B C 1
ATOM 4313 O O . PHE B 1 183 ? 5.91 -31.312 -23.203 1 98.5 183 PHE B O 1
ATOM 4320 N N . ASP B 1 184 ? 4.336 -29.859 -23.719 1 97.75 184 ASP B N 1
ATOM 4321 C CA . ASP B 1 184 ? 5.234 -28.953 -24.422 1 97.75 184 ASP B CA 1
ATOM 4322 C C . ASP B 1 184 ? 6.094 -28.172 -23.438 1 97.75 184 ASP B C 1
ATOM 4324 O O . ASP B 1 184 ? 7.223 -27.781 -23.75 1 97.75 184 ASP B O 1
ATOM 4328 N N . ILE B 1 185 ? 5.531 -27.875 -22.312 1 97.75 185 ILE B N 1
ATOM 4329 C CA . ILE B 1 185 ? 6.195 -27.016 -21.344 1 97.75 185 ILE B CA 1
ATOM 4330 C C . ILE B 1 185 ? 6.02 -27.594 -19.938 1 97.75 185 ILE B C 1
ATOM 4332 O O . ILE B 1 185 ? 4.91 -27.969 -19.547 1 97.75 185 ILE B O 1
ATOM 4336 N N . VAL B 1 186 ? 7.117 -27.719 -19.203 1 98.44 186 VAL B N 1
ATOM 4337 C CA . VAL B 1 186 ? 7.137 -28.141 -17.797 1 98.44 186 VAL B CA 1
ATOM 4338 C C . VAL B 1 186 ? 7.875 -27.094 -16.969 1 98.44 186 VAL B C 1
ATOM 4340 O O . VAL B 1 186 ? 9.039 -26.781 -17.234 1 98.44 186 VAL B O 1
ATOM 4343 N N . HIS B 1 187 ? 7.168 -26.5 -16.016 1 98 187 HIS B N 1
ATOM 4344 C CA . HIS B 1 187 ? 7.758 -25.406 -15.25 1 98 187 HIS B CA 1
ATOM 4345 C C . HIS B 1 187 ? 7.445 -25.547 -13.766 1 98 187 HIS B C 1
ATOM 4347 O O . HIS B 1 187 ? 6.34 -25.953 -13.391 1 98 187 HIS B O 1
ATOM 4353 N N . ALA B 1 188 ? 8.422 -25.25 -12.859 1 95.69 188 ALA B N 1
ATOM 4354 C CA . ALA B 1 188 ? 8.227 -25.5 -11.43 1 95.69 188 ALA B CA 1
ATOM 4355 C C . ALA B 1 188 ? 9.039 -24.516 -10.594 1 95.69 188 ALA B C 1
ATOM 4357 O O . ALA B 1 188 ? 8.484 -23.781 -9.773 1 95.69 188 ALA B O 1
ATOM 4358 N N . ALA B 1 189 ? 10.383 -24.422 -10.812 1 91.5 189 ALA B N 1
ATOM 4359 C CA . ALA B 1 189 ? 11.312 -23.719 -9.938 1 91.5 189 ALA B CA 1
ATOM 4360 C C . ALA B 1 189 ? 10.992 -22.234 -9.875 1 91.5 189 ALA B C 1
ATOM 4362 O O . ALA B 1 189 ? 11.164 -21.516 -10.859 1 91.5 189 ALA B O 1
ATOM 4363 N N . ASN B 1 190 ? 10.484 -21.859 -8.703 1 92.19 190 ASN B N 1
ATOM 4364 C CA . ASN B 1 190 ? 10.406 -20.422 -8.445 1 92.19 190 ASN B CA 1
ATOM 4365 C C . ASN B 1 190 ? 11.789 -19.828 -8.188 1 92.19 190 ASN B C 1
ATOM 4367 O O . ASN B 1 190 ? 12.805 -20.516 -8.352 1 92.19 190 ASN B O 1
ATOM 4371 N N . SER B 1 191 ? 11.836 -18.562 -7.848 1 91.62 191 SER B N 1
ATOM 4372 C CA . SER B 1 191 ? 13.109 -17.859 -7.695 1 91.62 191 SER B CA 1
ATOM 4373 C C . SER B 1 191 ? 14.039 -18.609 -6.754 1 91.62 191 SER B C 1
ATOM 4375 O O . SER B 1 191 ? 15.164 -18.969 -7.133 1 91.62 191 SER B O 1
ATOM 4377 N N . ALA B 1 192 ? 13.578 -18.953 -5.566 1 88.44 192 ALA B N 1
ATOM 4378 C CA . ALA B 1 192 ? 14.414 -19.625 -4.57 1 88.44 192 ALA B CA 1
ATOM 4379 C C . ALA B 1 192 ? 14.82 -21.016 -5.039 1 88.44 192 ALA B C 1
ATOM 4381 O O . ALA B 1 192 ? 15.969 -21.422 -4.879 1 88.44 192 ALA B O 1
ATOM 4382 N N . ALA B 1 193 ? 13.922 -21.734 -5.664 1 90.56 193 ALA B N 1
ATOM 4383 C CA . ALA B 1 193 ? 14.188 -23.109 -6.121 1 90.56 193 ALA B CA 1
ATOM 4384 C C . ALA B 1 193 ? 15.172 -23.109 -7.285 1 90.56 193 ALA B C 1
ATOM 4386 O O . ALA B 1 193 ? 15.93 -24.062 -7.469 1 90.56 193 ALA B O 1
ATOM 4387 N N . THR B 1 194 ? 15.133 -22.078 -8.039 1 91.56 194 THR B N 1
ATOM 4388 C CA . THR B 1 194 ? 16.062 -21.953 -9.156 1 91.56 194 THR B CA 1
ATOM 4389 C C . THR B 1 194 ? 17.5 -21.922 -8.672 1 91.56 194 THR B C 1
ATOM 4391 O O . THR B 1 194 ? 18.391 -22.531 -9.289 1 91.56 194 THR B O 1
ATOM 4394 N N . LEU B 1 195 ? 17.719 -21.328 -7.566 1 87.81 195 LEU B N 1
ATOM 4395 C CA . LEU B 1 195 ? 19.047 -21.234 -6.992 1 87.81 195 LEU B CA 1
ATOM 4396 C C . LEU B 1 195 ? 19.547 -22.594 -6.504 1 87.81 195 LEU B C 1
ATOM 4398 O O . LEU B 1 195 ? 20.75 -22.859 -6.523 1 87.81 195 LEU B O 1
ATOM 4402 N N . GLN B 1 196 ? 18.672 -23.406 -6.086 1 86.94 196 GLN B N 1
ATOM 4403 C CA . GLN B 1 196 ? 19.016 -24.703 -5.512 1 86.94 196 GLN B CA 1
ATOM 4404 C C . GLN B 1 196 ? 19.438 -25.688 -6.594 1 86.94 196 GLN B C 1
ATOM 4406 O O . GLN B 1 196 ? 20.125 -26.672 -6.316 1 86.94 196 GLN B O 1
ATOM 4411 N N . ALA B 1 197 ? 19.062 -25.531 -7.82 1 87.69 197 ALA B N 1
ATOM 4412 C CA . ALA B 1 197 ? 19.453 -26.359 -8.961 1 87.69 197 ALA B CA 1
ATOM 4413 C C . ALA B 1 197 ? 19.266 -27.844 -8.664 1 87.69 197 ALA B C 1
ATOM 4415 O O . ALA B 1 197 ? 20.188 -28.641 -8.852 1 87.69 197 ALA B O 1
ATOM 4416 N N . ASP B 1 198 ? 18.156 -28.25 -8.141 1 93.69 198 ASP B N 1
ATOM 4417 C CA . ASP B 1 198 ? 17.859 -29.641 -7.809 1 93.69 198 ASP B CA 1
ATOM 4418 C C . ASP B 1 198 ? 17.812 -30.5 -9.062 1 93.69 198 ASP B C 1
ATOM 4420 O O . ASP B 1 198 ? 17 -30.266 -9.961 1 93.69 198 ASP B O 1
ATOM 4424 N N . PRO B 1 199 ? 18.609 -31.516 -9.141 1 95.31 199 PRO B N 1
ATOM 4425 C CA . PRO B 1 199 ? 18.656 -32.344 -10.344 1 95.31 199 PRO B CA 1
ATOM 4426 C C . PRO B 1 199 ? 17.359 -33.062 -10.625 1 95.31 199 PRO B C 1
ATOM 4428 O O . PRO B 1 199 ? 17.078 -33.438 -11.773 1 95.31 199 PRO B O 1
ATOM 4431 N N . ARG B 1 200 ? 16.516 -33.25 -9.633 1 96.5 200 ARG B N 1
ATOM 4432 C CA . ARG B 1 200 ? 15.234 -33.938 -9.805 1 96.5 200 ARG B CA 1
ATOM 4433 C C . ARG B 1 200 ? 14.289 -33.125 -10.68 1 96.5 200 ARG B C 1
ATOM 4435 O O . ARG B 1 200 ? 13.289 -33.625 -11.18 1 96.5 200 ARG B O 1
ATOM 4442 N N . LEU B 1 201 ? 14.68 -31.844 -10.93 1 96.69 201 LEU B N 1
ATOM 4443 C CA . LEU B 1 201 ? 13.859 -30.953 -11.75 1 96.69 201 LEU B CA 1
ATOM 4444 C C . LEU B 1 201 ? 14.461 -30.797 -13.141 1 96.69 201 LEU B C 1
ATOM 4446 O O . LEU B 1 201 ? 14.109 -29.859 -13.875 1 96.69 201 LEU B O 1
ATOM 4450 N N . GLY B 1 202 ? 15.367 -31.656 -13.516 1 95.25 202 GLY B N 1
ATOM 4451 C CA . GLY B 1 202 ? 16.078 -31.578 -14.781 1 95.25 202 GLY B CA 1
ATOM 4452 C C . GLY B 1 202 ? 15.164 -31.688 -15.992 1 95.25 202 GLY B C 1
ATOM 4453 O O . GLY B 1 202 ? 15.516 -31.234 -17.078 1 95.25 202 GLY B O 1
ATOM 4454 N N . HIS B 1 203 ? 14.039 -32.281 -15.836 1 96.12 203 HIS B N 1
ATOM 4455 C CA . HIS B 1 203 ? 13.102 -32.469 -16.938 1 96.12 203 HIS B CA 1
ATOM 4456 C C . HIS B 1 203 ? 12.273 -31.219 -17.203 1 96.12 203 HIS B C 1
ATOM 4458 O O . HIS B 1 203 ? 11.578 -31.125 -18.203 1 96.12 203 HIS B O 1
ATOM 4464 N N . CYS B 1 204 ? 12.305 -30.234 -16.328 1 97.56 204 CYS B N 1
ATOM 4465 C CA . CYS B 1 204 ? 11.578 -28.984 -16.516 1 97.56 204 CYS B CA 1
ATOM 4466 C C . CYS B 1 204 ? 12.148 -28.188 -17.672 1 97.56 204 CYS B C 1
ATOM 4468 O O . CYS B 1 204 ? 13.367 -28.125 -17.844 1 97.56 204 CYS B O 1
ATOM 4470 N N . THR B 1 205 ? 11.281 -27.562 -18.422 1 97.75 205 THR B N 1
ATOM 4471 C CA . THR B 1 205 ? 11.695 -26.828 -19.609 1 97.75 205 THR B CA 1
ATOM 4472 C C . THR B 1 205 ? 11.961 -25.359 -19.266 1 97.75 205 THR B C 1
ATOM 4474 O O . THR B 1 205 ? 12.719 -24.672 -19.953 1 97.75 205 THR B O 1
ATOM 4477 N N . HIS B 1 206 ? 11.344 -24.875 -18.219 1 97.75 206 HIS B N 1
ATOM 4478 C CA . HIS B 1 206 ? 11.43 -23.469 -17.828 1 97.75 206 HIS B CA 1
ATOM 4479 C C . HIS B 1 206 ? 11.539 -23.328 -16.312 1 97.75 206 HIS B C 1
ATOM 4481 O O . HIS B 1 206 ? 11.109 -24.203 -15.57 1 97.75 206 HIS B O 1
ATOM 4487 N N . VAL B 1 207 ? 12.18 -22.234 -15.883 1 97 207 VAL B N 1
ATOM 4488 C CA . VAL B 1 207 ? 12.062 -21.797 -14.5 1 97 207 VAL B CA 1
ATOM 4489 C C . VAL B 1 207 ? 11 -20.703 -14.391 1 97 207 VAL B C 1
ATOM 4491 O O . VAL B 1 207 ? 10.781 -19.938 -15.344 1 97 207 VAL B O 1
ATOM 4494 N N . ARG B 1 208 ? 10.359 -20.625 -13.266 1 96.69 208 ARG B N 1
ATOM 4495 C CA . ARG B 1 208 ? 9.305 -19.656 -13.016 1 96.69 208 ARG B CA 1
ATOM 4496 C C . ARG B 1 208 ? 9.758 -18.594 -12.023 1 96.69 208 ARG B C 1
ATOM 4498 O O . ARG B 1 208 ? 9.438 -18.688 -10.828 1 96.69 208 ARG B O 1
ATOM 4505 N N . VAL B 1 209 ? 10.273 -17.547 -12.547 1 96.38 209 VAL B N 1
ATOM 4506 C CA . VAL B 1 209 ? 10.922 -16.594 -11.664 1 96.38 209 VAL B CA 1
ATOM 4507 C C . VAL B 1 209 ? 10.156 -15.273 -11.664 1 96.38 209 VAL B C 1
ATOM 4509 O O . VAL B 1 209 ? 9.672 -14.828 -12.711 1 96.38 209 VAL B O 1
ATOM 4512 N N . GLY B 1 210 ? 9.992 -14.703 -10.484 1 96.12 210 GLY B N 1
ATOM 4513 C CA . GLY B 1 210 ? 9.391 -13.391 -10.297 1 96.12 210 GLY B CA 1
ATOM 4514 C C . GLY B 1 210 ? 10.344 -12.391 -9.672 1 96.12 210 GLY B C 1
ATOM 4515 O O . GLY B 1 210 ? 11.055 -11.68 -10.383 1 96.12 210 GLY B O 1
ATOM 4516 N N . ILE B 1 211 ? 10.594 -12.453 -8.383 1 95.5 211 ILE B N 1
ATOM 4517 C CA . ILE B 1 211 ? 11.281 -11.453 -7.582 1 95.5 211 ILE B CA 1
ATOM 4518 C C . ILE B 1 211 ? 12.734 -11.344 -8.023 1 95.5 211 ILE B C 1
ATOM 4520 O O . ILE B 1 211 ? 13.336 -10.266 -7.957 1 95.5 211 ILE B O 1
ATOM 4524 N N . PHE B 1 212 ? 13.336 -12.43 -8.555 1 96.06 212 PHE B N 1
ATOM 4525 C CA . PHE B 1 212 ? 14.719 -12.406 -9.016 1 96.06 212 PHE B CA 1
ATOM 4526 C C . PHE B 1 212 ? 14.859 -11.5 -10.234 1 96.06 212 PHE B C 1
ATOM 4528 O O . PHE B 1 212 ? 15.906 -10.867 -10.43 1 96.06 212 PHE B O 1
ATOM 4535 N N . LEU B 1 213 ? 13.82 -11.461 -11.031 1 97.56 213 LEU B N 1
ATOM 4536 C CA . LEU B 1 213 ? 13.867 -10.602 -12.211 1 97.56 213 LEU B CA 1
ATOM 4537 C C . LEU B 1 213 ? 14.102 -9.148 -11.82 1 97.56 213 LEU B C 1
ATOM 4539 O O . LEU B 1 213 ? 14.633 -8.359 -12.602 1 97.56 213 LEU B O 1
ATOM 4543 N N . TYR B 1 214 ? 13.758 -8.844 -10.578 1 96.19 214 TYR B N 1
ATOM 4544 C CA . TYR B 1 214 ? 13.805 -7.453 -10.125 1 96.19 214 TYR B CA 1
ATOM 4545 C C . TYR B 1 214 ? 14.992 -7.219 -9.203 1 96.19 214 TYR B C 1
ATOM 4547 O O . TYR B 1 214 ? 15.141 -6.133 -8.641 1 96.19 214 TYR B O 1
ATOM 4555 N N . GLY B 1 215 ? 15.797 -8.281 -8.992 1 95.06 215 GLY B N 1
ATOM 4556 C CA . GLY B 1 215 ? 17.062 -8.133 -8.305 1 95.06 215 GLY B CA 1
ATOM 4557 C C . GLY B 1 215 ? 16.969 -8.398 -6.816 1 95.06 215 GLY B C 1
ATOM 4558 O O . GLY B 1 215 ? 17.828 -7.941 -6.043 1 95.06 215 GLY B O 1
ATOM 4559 N N . TYR B 1 216 ? 15.922 -9.18 -6.43 1 93.25 216 TYR B N 1
ATOM 4560 C CA . TYR B 1 216 ? 15.734 -9.328 -4.992 1 93.25 216 TYR B CA 1
ATOM 4561 C C . TYR B 1 216 ? 15.531 -10.789 -4.617 1 93.25 216 TYR B C 1
ATOM 4563 O O . TYR B 1 216 ? 15.156 -11.602 -5.461 1 93.25 216 TYR B O 1
ATOM 4571 N N . SER B 1 217 ? 15.859 -11.055 -3.404 1 89.5 217 SER B N 1
ATOM 4572 C CA . SER B 1 217 ? 15.75 -12.398 -2.857 1 89.5 217 SER B CA 1
ATOM 4573 C C . SER B 1 217 ? 15.148 -12.383 -1.459 1 89.5 217 SER B C 1
ATOM 4575 O O . SER B 1 217 ? 15.586 -11.625 -0.595 1 89.5 217 SER B O 1
ATOM 4577 N N . SER B 1 218 ? 14.117 -13.141 -1.275 1 77 218 SER B N 1
ATOM 4578 C CA . SER B 1 218 ? 13.5 -13.242 0.046 1 77 218 SER B CA 1
ATOM 4579 C C . SER B 1 218 ? 14.312 -14.164 0.957 1 77 218 SER B C 1
ATOM 4581 O O . SER B 1 218 ? 14.016 -14.281 2.148 1 77 218 SER B O 1
ATOM 4583 N N . VAL B 1 219 ? 15.219 -14.867 0.379 1 77.75 219 VAL B N 1
ATOM 4584 C CA . VAL B 1 219 ? 16.078 -15.789 1.115 1 77.75 219 VAL B CA 1
ATOM 4585 C C . VAL B 1 219 ? 17.422 -15.117 1.395 1 77.75 219 VAL B C 1
ATOM 4587 O O . VAL B 1 219 ? 17.5 -13.898 1.54 1 77.75 219 VAL B O 1
ATOM 4590 N N . GLU B 1 220 ? 18.5 -15.922 1.354 1 79.44 220 GLU B N 1
ATOM 4591 C CA . GLU B 1 220 ? 19.844 -15.398 1.544 1 79.44 220 GLU B CA 1
ATOM 4592 C C . GLU B 1 220 ? 20.234 -14.469 0.399 1 79.44 220 GLU B C 1
ATOM 4594 O O . GLU B 1 220 ? 19.719 -14.594 -0.713 1 79.44 220 GLU B O 1
ATOM 4599 N N . PRO B 1 221 ? 21 -13.539 0.75 1 84.88 221 PRO B N 1
ATOM 4600 C CA . PRO B 1 221 ? 21.469 -12.625 -0.295 1 84.88 221 PRO B CA 1
ATOM 4601 C C . PRO B 1 221 ? 22.078 -13.352 -1.488 1 84.88 221 PRO B C 1
ATOM 4603 O O . PRO B 1 221 ? 22.781 -14.344 -1.312 1 84.88 221 PRO B O 1
ATOM 4606 N N . VAL B 1 222 ? 21.641 -12.984 -2.613 1 88.88 222 VAL B N 1
ATOM 4607 C CA . VAL B 1 222 ? 22.219 -13.461 -3.869 1 88.88 222 VAL B CA 1
ATOM 4608 C C . VAL B 1 222 ? 23.031 -12.344 -4.523 1 88.88 222 VAL B C 1
ATOM 4610 O O . VAL B 1 222 ? 22.453 -11.383 -5.055 1 88.88 222 VAL B O 1
ATOM 4613 N N . ASP B 1 223 ? 24.297 -12.414 -4.555 1 88.69 223 ASP B N 1
ATOM 4614 C CA . ASP B 1 223 ? 25.219 -11.336 -4.855 1 88.69 223 ASP B CA 1
ATOM 4615 C C . ASP B 1 223 ? 25.109 -10.891 -6.309 1 88.69 223 ASP B C 1
ATOM 4617 O O . ASP B 1 223 ? 25.375 -9.734 -6.637 1 88.69 223 ASP B O 1
ATOM 4621 N N . TRP B 1 224 ? 24.703 -11.836 -7.148 1 92.44 224 TRP B N 1
ATOM 4622 C CA . TRP B 1 224 ? 24.734 -11.492 -8.57 1 92.44 224 TRP B CA 1
ATOM 4623 C C . TRP B 1 224 ? 23.438 -10.836 -9 1 92.44 224 TRP B C 1
ATOM 4625 O O . TRP B 1 224 ? 23.312 -10.375 -10.141 1 92.44 224 TRP B O 1
ATOM 4635 N N . LEU B 1 225 ? 22.484 -10.75 -8.188 1 94.31 225 LEU B N 1
ATOM 4636 C CA . LEU B 1 225 ? 21.25 -10.047 -8.5 1 94.31 225 LEU B CA 1
ATOM 4637 C C . LEU B 1 225 ? 21.453 -8.531 -8.453 1 94.31 225 LEU B C 1
ATOM 4639 O O . LEU B 1 225 ? 22.125 -8.023 -7.555 1 94.31 225 LEU B O 1
ATOM 4643 N N . ILE B 1 226 ? 20.891 -7.852 -9.406 1 94.94 226 ILE B N 1
ATOM 4644 C CA . ILE B 1 226 ? 21.016 -6.398 -9.5 1 94.94 226 ILE B CA 1
ATOM 4645 C C . ILE B 1 226 ? 19.672 -5.75 -9.141 1 94.94 226 ILE B C 1
ATOM 4647 O O . ILE B 1 226 ? 18.688 -5.898 -9.867 1 94.94 226 ILE B O 1
ATOM 4651 N N . PRO B 1 227 ? 19.672 -4.969 -8.062 1 94.88 227 PRO B N 1
ATOM 4652 C CA . PRO B 1 227 ? 18.422 -4.32 -7.652 1 94.88 227 PRO B CA 1
ATOM 4653 C C . PRO B 1 227 ? 17.891 -3.338 -8.695 1 94.88 227 PRO B C 1
ATOM 4655 O O . PRO B 1 227 ? 18.641 -2.471 -9.164 1 94.88 227 PRO B O 1
ATOM 4658 N N . ALA B 1 228 ? 16.594 -3.42 -9.008 1 96.12 228 ALA B N 1
ATOM 4659 C CA . ALA B 1 228 ? 16 -2.613 -10.07 1 96.12 228 ALA B CA 1
ATOM 4660 C C . ALA B 1 228 ? 15.258 -1.413 -9.5 1 96.12 228 ALA B C 1
ATOM 4662 O O . ALA B 1 228 ? 14.828 -0.529 -10.242 1 96.12 228 ALA B O 1
ATOM 4663 N N . PHE B 1 229 ? 15.156 -1.306 -8.234 1 95.69 229 PHE B N 1
ATOM 4664 C CA . PHE B 1 229 ? 14.273 -0.337 -7.59 1 95.69 229 PHE B CA 1
ATOM 4665 C C . PHE B 1 229 ? 15.07 0.592 -6.68 1 95.69 229 PHE B C 1
ATOM 4667 O O . PHE B 1 229 ? 15.875 0.133 -5.863 1 95.69 229 PHE B O 1
ATOM 4674 N N . ARG B 1 230 ? 14.883 1.895 -6.871 1 95.94 230 ARG B N 1
ATOM 4675 C CA . ARG B 1 230 ? 15.438 2.924 -5.996 1 95.94 230 ARG B CA 1
ATOM 4676 C C . ARG B 1 230 ? 14.367 3.932 -5.594 1 95.94 230 ARG B C 1
ATOM 4678 O O . ARG B 1 230 ? 13.523 4.312 -6.41 1 95.94 230 ARG B O 1
ATOM 4685 N N . TRP B 1 231 ? 14.43 4.379 -4.34 1 97.31 231 TRP B N 1
ATOM 4686 C CA . TRP B 1 231 ? 13.477 5.355 -3.816 1 97.31 231 TRP B CA 1
ATOM 4687 C C . TRP B 1 231 ? 14.195 6.438 -3.016 1 97.31 231 TRP B C 1
ATOM 4689 O O . TRP B 1 231 ? 14.922 6.137 -2.064 1 97.31 231 TRP B O 1
ATOM 4699 N N . GLU B 1 232 ? 13.984 7.648 -3.445 1 96.94 232 GLU B N 1
ATOM 4700 C CA . GLU B 1 232 ? 14.594 8.789 -2.777 1 96.94 232 GLU B CA 1
ATOM 4701 C C . GLU B 1 232 ? 13.555 9.844 -2.406 1 96.94 232 GLU B C 1
ATOM 4703 O O . GLU B 1 232 ? 12.508 9.938 -3.049 1 96.94 232 GLU B O 1
ATOM 4708 N N . THR B 1 233 ? 13.797 10.5 -1.354 1 96.88 233 THR B N 1
ATOM 4709 C CA . THR B 1 233 ? 13.031 11.672 -0.932 1 96.88 233 THR B CA 1
ATOM 4710 C C . THR B 1 233 ? 13.961 12.812 -0.527 1 96.88 233 THR B C 1
ATOM 4712 O O . THR B 1 233 ? 15.117 12.852 -0.945 1 96.88 233 THR B O 1
ATOM 4715 N N . GLU B 1 234 ? 13.398 13.781 0.227 1 96.12 234 GLU B N 1
ATOM 4716 C CA . GLU B 1 234 ? 14.219 14.922 0.603 1 96.12 234 GLU B CA 1
ATOM 4717 C C . GLU B 1 234 ? 13.914 15.383 2.023 1 96.12 234 GLU B C 1
ATOM 4719 O O . GLU B 1 234 ? 12.82 15.133 2.541 1 96.12 234 GLU B O 1
ATOM 4724 N N . VAL B 1 235 ? 14.922 16.031 2.594 1 97.81 235 VAL B N 1
ATOM 4725 C CA . VAL B 1 235 ? 14.727 16.703 3.875 1 97.81 235 VAL B CA 1
ATOM 4726 C C . VAL B 1 235 ? 13.969 18.016 3.666 1 97.81 235 VAL B C 1
ATOM 4728 O O . VAL B 1 235 ? 14.383 18.859 2.871 1 97.81 235 VAL B O 1
ATOM 4731 N N . VAL B 1 236 ? 12.867 18.188 4.453 1 96.31 236 VAL B N 1
ATOM 4732 C CA . VAL B 1 236 ? 12.062 19.375 4.207 1 96.31 236 VAL B CA 1
ATOM 4733 C C . VAL B 1 236 ? 12.125 20.297 5.418 1 96.31 236 VAL B C 1
ATOM 4735 O O . VAL B 1 236 ? 11.727 21.469 5.34 1 96.31 236 VAL B O 1
ATOM 4738 N N . ALA B 1 237 ? 12.648 19.828 6.512 1 96.75 237 ALA B N 1
ATOM 4739 C CA . ALA B 1 237 ? 12.883 20.641 7.707 1 96.75 237 ALA B CA 1
ATOM 4740 C C . ALA B 1 237 ? 13.938 20 8.602 1 96.75 237 ALA B C 1
ATOM 4742 O O . ALA B 1 237 ? 14.117 18.781 8.586 1 96.75 237 ALA B O 1
ATOM 4743 N N . VAL B 1 238 ? 14.648 20.797 9.266 1 97.06 238 VAL B N 1
ATOM 4744 C CA . VAL B 1 238 ? 15.602 20.375 10.289 1 97.06 238 VAL B CA 1
ATOM 4745 C C . VAL B 1 238 ? 15.469 21.266 11.523 1 97.06 238 VAL B C 1
ATOM 4747 O O . VAL B 1 238 ? 15.305 22.484 11.406 1 97.06 238 VAL B O 1
ATOM 4750 N N . HIS B 1 239 ? 15.484 20.703 12.68 1 94.44 239 HIS B N 1
ATOM 4751 C CA . HIS B 1 239 ? 15.5 21.516 13.891 1 94.44 239 HIS B CA 1
ATOM 4752 C C . HIS B 1 239 ? 16 20.703 15.086 1 94.44 239 HIS B C 1
ATOM 4754 O O . HIS B 1 239 ? 16.078 19.484 15.016 1 94.44 239 HIS B O 1
ATOM 4760 N N . ASP B 1 240 ? 16.344 21.375 16.109 1 95.94 240 ASP B N 1
ATOM 4761 C CA . ASP B 1 240 ? 16.797 20.75 17.359 1 95.94 240 ASP B CA 1
ATOM 4762 C C . ASP B 1 240 ? 15.625 20.547 18.328 1 95.94 240 ASP B C 1
ATOM 4764 O O . ASP B 1 240 ? 14.68 21.344 18.344 1 95.94 240 ASP B O 1
ATOM 4768 N N . ILE B 1 241 ? 15.75 19.469 19.031 1 95.5 241 ILE B N 1
ATOM 4769 C CA . ILE B 1 241 ? 14.773 19.219 20.094 1 95.5 241 ILE B CA 1
ATOM 4770 C C . ILE B 1 241 ? 15.5 18.984 21.422 1 95.5 241 ILE B C 1
ATOM 4772 O O . ILE B 1 241 ? 16.609 18.453 21.438 1 95.5 241 ILE B O 1
ATOM 4776 N N . GLU B 1 242 ? 14.875 19.391 22.484 1 95.06 242 GLU B N 1
ATOM 4777 C CA . GLU B 1 242 ? 15.461 19.25 23.812 1 95.06 242 GLU B CA 1
ATOM 4778 C C . GLU B 1 242 ? 15.141 17.891 24.422 1 95.06 242 GLU B C 1
ATOM 4780 O O . GLU B 1 242 ? 14.234 17.188 23.953 1 95.06 242 GLU B O 1
ATOM 4785 N N . ALA B 1 243 ? 15.906 17.547 25.438 1 95.88 243 ALA B N 1
ATOM 4786 C CA . ALA B 1 243 ? 15.594 16.344 26.203 1 95.88 243 ALA B CA 1
ATOM 4787 C C . ALA B 1 243 ? 14.156 16.391 26.719 1 95.88 243 ALA B C 1
ATOM 4789 O O . ALA B 1 243 ? 13.688 17.422 27.188 1 95.88 243 ALA B O 1
ATOM 4790 N N . GLY B 1 244 ? 13.477 15.234 26.484 1 92.19 244 GLY B N 1
ATOM 4791 C CA . GLY B 1 244 ? 12.109 15.141 26.969 1 92.19 244 GLY B CA 1
ATOM 4792 C C . GLY B 1 244 ? 11.078 15.422 25.891 1 92.19 244 GLY B C 1
ATOM 4793 O O . GLY B 1 244 ? 9.898 15.117 26.062 1 92.19 244 GLY B O 1
ATOM 4794 N N . ALA B 1 245 ? 11.523 15.977 24.828 1 91.38 245 ALA B N 1
ATOM 4795 C CA . ALA B 1 245 ? 10.586 16.312 23.766 1 91.38 245 ALA B CA 1
ATOM 4796 C C . ALA B 1 245 ? 10.102 15.055 23.047 1 91.38 245 ALA B C 1
ATOM 4798 O O . ALA B 1 245 ? 10.891 14.133 22.781 1 91.38 245 ALA B O 1
ATOM 4799 N N . HIS B 1 246 ? 8.805 15.016 22.734 1 89.81 246 HIS B N 1
ATOM 4800 C CA . HIS B 1 246 ? 8.227 13.977 21.891 1 89.81 246 HIS B CA 1
ATOM 4801 C C . HIS B 1 246 ? 8.312 14.359 20.422 1 89.81 246 HIS B C 1
ATOM 4803 O O . HIS B 1 246 ? 8.391 15.539 20.078 1 89.81 246 HIS B O 1
ATOM 4809 N N . VAL B 1 247 ? 8.367 13.336 19.562 1 92.12 247 VAL B N 1
ATOM 4810 C CA . VAL B 1 247 ? 8.383 13.57 18.125 1 92.12 247 VAL B CA 1
ATOM 4811 C C . VAL B 1 247 ? 7.258 12.781 17.453 1 92.12 247 VAL B C 1
ATOM 4813 O O . VAL B 1 247 ? 7.195 11.555 17.578 1 92.12 247 VAL B O 1
ATOM 4816 N N . GLY B 1 248 ? 6.402 13.531 16.766 1 89.5 248 GLY B N 1
ATOM 4817 C CA . GLY B 1 248 ? 5.332 12.875 16.031 1 89.5 248 GLY B CA 1
ATOM 4818 C C . GLY B 1 248 ? 4.156 12.492 16.906 1 89.5 248 GLY B C 1
ATOM 4819 O O . GLY B 1 248 ? 3.949 13.086 17.969 1 89.5 248 GLY B O 1
ATOM 4820 N N . TYR B 1 249 ? 3.367 11.602 16.359 1 84.06 249 TYR B N 1
ATOM 4821 C CA . TYR B 1 249 ? 2.166 11.156 17.062 1 84.06 249 TYR B CA 1
ATOM 4822 C C . TYR B 1 249 ? 2.518 10.211 18.203 1 84.06 249 TYR B C 1
ATOM 4824 O O . TYR B 1 249 ? 3.424 9.383 18.078 1 84.06 249 TYR B O 1
ATOM 4832 N N . GLY B 1 250 ? 1.786 10.352 19.25 1 79.62 250 GLY B N 1
ATOM 4833 C CA . GLY B 1 250 ? 1.895 9.398 20.344 1 79.62 250 GLY B CA 1
ATOM 4834 C C . GLY B 1 250 ? 3.164 9.57 21.156 1 79.62 250 GLY B C 1
ATOM 4835 O O . GLY B 1 250 ? 3.867 10.57 21.016 1 79.62 250 GLY B O 1
ATOM 4836 N N . THR B 1 251 ? 3.359 8.594 21.984 1 74.44 251 THR B N 1
ATOM 4837 C CA . THR B 1 251 ? 4.477 8.695 22.922 1 74.44 251 THR B CA 1
ATOM 4838 C C . THR B 1 251 ? 5.574 7.699 22.562 1 74.44 251 THR B C 1
ATOM 4840 O O . THR B 1 251 ? 6.371 7.309 23.406 1 74.44 251 THR B O 1
ATOM 4843 N N . GLY B 1 252 ? 5.574 7.34 21.312 1 81.12 252 GLY B N 1
ATOM 4844 C CA . GLY B 1 252 ? 6.48 6.277 20.906 1 81.12 252 GLY B CA 1
ATOM 4845 C C . GLY B 1 252 ? 7.934 6.715 20.875 1 81.12 252 GLY B C 1
ATOM 4846 O O . GLY B 1 252 ? 8.836 5.879 20.844 1 81.12 252 GLY B O 1
ATOM 4847 N N . TYR B 1 253 ? 8.148 8.016 20.875 1 91 253 TYR B N 1
ATOM 4848 C CA . TYR B 1 253 ? 9.523 8.5 20.906 1 91 253 TYR B CA 1
ATOM 4849 C C . TYR B 1 253 ? 9.648 9.734 21.781 1 91 253 TYR B C 1
ATOM 4851 O O . TYR B 1 253 ? 8.93 10.719 21.594 1 91 253 TYR B O 1
ATOM 4859 N N . THR B 1 254 ? 10.547 9.711 22.625 1 91.75 254 THR B N 1
ATOM 4860 C CA . THR B 1 254 ? 10.945 10.828 23.469 1 91.75 254 THR B CA 1
ATOM 4861 C C . THR B 1 254 ? 12.461 10.992 23.484 1 91.75 254 THR B C 1
ATOM 4863 O O . THR B 1 254 ? 13.195 10.039 23.766 1 91.75 254 THR B O 1
ATOM 4866 N N . ALA B 1 255 ? 12.859 12.211 23.219 1 94.88 255 ALA B N 1
ATOM 4867 C CA . ALA B 1 255 ? 14.297 12.469 23.172 1 94.88 255 ALA B CA 1
ATOM 4868 C C . ALA B 1 255 ? 14.914 12.375 24.562 1 94.88 255 ALA B C 1
ATOM 4870 O O . ALA B 1 255 ? 14.453 13.023 25.5 1 94.88 255 ALA B O 1
ATOM 4871 N N . GLU B 1 256 ? 15.984 11.602 24.641 1 94.31 256 GLU B N 1
ATOM 4872 C CA . GLU B 1 256 ? 16.672 11.461 25.922 1 94.31 256 GLU B CA 1
ATOM 4873 C C . GLU B 1 256 ? 17.641 12.617 26.156 1 94.31 256 GLU B C 1
ATOM 4875 O O . GLU B 1 256 ? 17.938 12.977 27.297 1 94.31 256 GLU B O 1
ATOM 4880 N N . THR B 1 257 ? 18.203 13.078 25.141 1 95.94 257 THR B N 1
ATOM 4881 C CA . THR B 1 257 ? 19.125 14.211 25.125 1 95.94 257 THR B CA 1
ATOM 4882 C C . THR B 1 257 ? 18.734 15.219 24.047 1 95.94 257 THR B C 1
ATOM 4884 O O . THR B 1 257 ? 17.734 15.016 23.344 1 95.94 257 THR B O 1
ATOM 4887 N N . LYS B 1 258 ? 19.5 16.234 24.078 1 96.69 258 LYS B N 1
ATOM 4888 C CA . LYS B 1 258 ? 19.344 17.156 22.953 1 96.69 258 LYS B CA 1
ATOM 4889 C C . LYS B 1 258 ? 19.734 16.484 21.641 1 96.69 258 LYS B C 1
ATOM 4891 O O . LYS B 1 258 ? 20.781 15.836 21.562 1 96.69 258 LYS B O 1
ATOM 4896 N N . GLU B 1 259 ? 18.797 16.578 20.672 1 96.75 259 GLU B N 1
ATOM 4897 C CA . GLU B 1 259 ? 19.031 15.945 19.375 1 96.75 259 GLU B CA 1
ATOM 4898 C C . GLU B 1 259 ? 18.609 16.859 18.219 1 96.75 259 GLU B C 1
ATOM 4900 O O . GLU B 1 259 ? 17.828 17.781 18.422 1 96.75 259 GLU B O 1
ATOM 4905 N N . ARG B 1 260 ? 19.297 16.594 17.109 1 97.69 260 ARG B N 1
ATOM 4906 C CA . ARG B 1 260 ? 18.875 17.203 15.859 1 97.69 260 ARG B CA 1
ATOM 4907 C C . ARG B 1 260 ? 18.062 16.219 15.023 1 97.69 260 ARG B C 1
ATOM 4909 O O . ARG B 1 260 ? 18.422 15.055 14.898 1 97.69 260 ARG B O 1
ATOM 4916 N N . ILE B 1 261 ? 16.906 16.734 14.469 1 97.62 261 ILE B N 1
ATOM 4917 C CA . ILE B 1 261 ? 16.047 15.828 13.711 1 97.62 261 ILE B CA 1
ATOM 4918 C C . ILE B 1 261 ? 15.766 16.406 12.328 1 97.62 261 ILE B C 1
ATOM 4920 O O . ILE B 1 261 ? 15.797 17.625 12.141 1 97.62 261 ILE B O 1
ATOM 4924 N N . ALA B 1 262 ? 15.594 15.562 11.391 1 98.38 262 ALA B N 1
ATOM 4925 C CA . ALA B 1 262 ? 15.164 15.906 10.031 1 98.38 262 ALA B CA 1
ATOM 4926 C C . ALA B 1 262 ? 13.758 15.383 9.75 1 98.38 262 ALA B C 1
ATOM 4928 O O . ALA B 1 262 ? 13.414 14.266 10.148 1 98.38 262 ALA B O 1
ATOM 4929 N N . VAL B 1 263 ? 12.969 16.203 9.094 1 97.69 263 VAL B N 1
ATOM 4930 C CA . VAL B 1 263 ? 11.641 15.812 8.633 1 97.69 263 VAL B CA 1
ATOM 4931 C C . VAL B 1 263 ? 11.695 15.461 7.148 1 97.69 263 VAL B C 1
ATOM 4933 O O . VAL B 1 263 ? 12.203 16.234 6.34 1 97.69 263 VAL B O 1
ATOM 4936 N N . LEU B 1 264 ? 11.258 14.273 6.867 1 97.94 264 LEU B N 1
ATOM 4937 C CA . LEU B 1 264 ? 11.188 13.828 5.477 1 97.94 264 LEU B CA 1
ATOM 4938 C C . LEU B 1 264 ? 9.766 13.945 4.945 1 97.94 264 LEU B C 1
ATOM 4940 O O . LEU B 1 264 ? 8.805 13.664 5.668 1 97.94 264 LEU B O 1
ATOM 4944 N N . SER B 1 265 ? 9.695 14.266 3.686 1 95.38 265 SER B N 1
ATOM 4945 C CA . SER B 1 265 ? 8.398 14.359 3.025 1 95.38 265 SER B CA 1
ATOM 4946 C C . SER B 1 265 ? 7.984 13.023 2.422 1 95.38 265 SER B C 1
ATOM 4948 O O . SER B 1 265 ? 7.855 12.898 1.201 1 95.38 265 SER B O 1
ATOM 4950 N N . VAL B 1 266 ? 7.781 12.039 3.223 1 96.94 266 VAL B N 1
ATOM 4951 C CA . VAL B 1 266 ? 7.371 10.703 2.803 1 96.94 266 VAL B CA 1
ATOM 4952 C C . VAL B 1 266 ? 6.789 9.938 3.994 1 96.94 266 VAL B C 1
ATOM 4954 O O . VAL B 1 266 ? 7.258 10.094 5.125 1 96.94 266 VAL B O 1
ATOM 4957 N N . GLY B 1 267 ? 5.801 9.18 3.758 1 96.94 267 GLY B N 1
ATOM 4958 C CA . GLY B 1 267 ? 5.184 8.352 4.777 1 96.94 267 GLY B CA 1
ATOM 4959 C C . GLY B 1 267 ? 4.438 7.16 4.207 1 96.94 267 GLY B C 1
ATOM 4960 O O . GLY B 1 267 ? 4.609 6.816 3.037 1 96.94 267 GLY B O 1
ATOM 4961 N N . TYR B 1 268 ? 3.641 6.543 5.094 1 96.62 268 TYR B N 1
ATOM 4962 C CA . TYR B 1 268 ? 2.979 5.32 4.652 1 96.62 268 TYR B CA 1
ATOM 4963 C C . TYR B 1 268 ? 1.897 5.633 3.623 1 96.62 268 TYR B C 1
ATOM 4965 O O . TYR B 1 268 ? 1.458 4.742 2.889 1 96.62 268 TYR B O 1
ATOM 4973 N N . GLY B 1 269 ? 1.435 6.84 3.521 1 96.81 269 GLY B N 1
ATOM 4974 C CA . GLY B 1 269 ? 0.521 7.234 2.461 1 96.81 269 GLY B CA 1
ATOM 4975 C C . GLY B 1 269 ? 1.148 7.176 1.081 1 96.81 269 GLY B C 1
ATOM 4976 O O . GLY B 1 269 ? 0.44 7.133 0.073 1 96.81 269 GLY B O 1
ATOM 4977 N N . ASP B 1 270 ? 2.455 7.203 1.099 1 96.25 270 ASP B N 1
ATOM 4978 C CA . ASP B 1 270 ? 3.213 7.086 -0.143 1 96.25 270 ASP B CA 1
ATOM 4979 C C . ASP B 1 270 ? 3.633 5.641 -0.397 1 96.25 270 ASP B C 1
ATOM 4981 O O . ASP B 1 270 ? 4.168 5.324 -1.462 1 96.25 270 ASP B O 1
ATOM 4985 N N . GLY B 1 271 ? 3.391 4.84 0.587 1 95.62 271 GLY B N 1
ATOM 4986 C CA . GLY B 1 271 ? 3.76 3.439 0.46 1 95.62 271 GLY B CA 1
ATOM 4987 C C . GLY B 1 271 ? 4.969 3.062 1.295 1 95.62 271 GLY B C 1
ATOM 4988 O O . GLY B 1 271 ? 5.387 1.902 1.304 1 95.62 271 GLY B O 1
ATOM 4989 N N . LEU B 1 272 ? 5.641 4.02 1.968 1 96.44 272 LEU B N 1
ATOM 4990 C CA . LEU B 1 272 ? 6.695 3.693 2.922 1 96.44 272 LEU B CA 1
ATOM 4991 C C . LEU B 1 272 ? 6.109 3.131 4.211 1 96.44 272 LEU B C 1
ATOM 4993 O O . LEU B 1 272 ? 5.895 3.869 5.176 1 96.44 272 LEU B O 1
ATOM 4997 N N . MET B 1 273 ? 6.008 1.858 4.262 1 94.62 273 MET B N 1
ATOM 4998 C CA . MET B 1 273 ? 5.289 1.221 5.363 1 94.62 273 MET B CA 1
ATOM 4999 C C . MET B 1 273 ? 6.082 1.314 6.66 1 94.62 273 MET B C 1
ATOM 5001 O O . MET B 1 273 ? 7.309 1.456 6.633 1 94.62 273 MET B O 1
ATOM 5005 N N . ARG B 1 274 ? 5.469 1.188 7.758 1 93.88 274 ARG B N 1
ATOM 5006 C CA . ARG B 1 274 ? 6.004 1.494 9.078 1 93.88 274 ARG B CA 1
ATOM 5007 C C . ARG B 1 274 ? 7.203 0.61 9.398 1 93.88 274 ARG B C 1
ATOM 5009 O O . ARG B 1 274 ? 8.125 1.037 10.094 1 93.88 274 ARG B O 1
ATOM 5016 N N . ALA B 1 275 ? 7.238 -0.605 8.867 1 93.12 275 ALA B N 1
ATOM 5017 C CA . ALA B 1 275 ? 8.336 -1.52 9.156 1 93.12 275 ALA B CA 1
ATOM 5018 C C . ALA B 1 275 ? 9.656 -0.983 8.602 1 93.12 275 ALA B C 1
ATOM 5020 O O . ALA B 1 275 ? 10.734 -1.425 9.008 1 93.12 275 ALA B O 1
ATOM 5021 N N . ARG B 1 276 ? 9.617 -0.067 7.691 1 96.19 276 ARG B N 1
ATOM 5022 C CA . ARG B 1 276 ? 10.828 0.509 7.113 1 96.19 276 ARG B CA 1
ATOM 5023 C C . ARG B 1 276 ? 11.641 1.249 8.172 1 96.19 276 ARG B C 1
ATOM 5025 O O . ARG B 1 276 ? 12.852 1.425 8.023 1 96.19 276 ARG B O 1
ATOM 5032 N N . ARG B 1 277 ? 11.023 1.607 9.258 1 95.88 277 ARG B N 1
ATOM 5033 C CA . ARG B 1 277 ? 11.672 2.408 10.289 1 95.88 277 ARG B CA 1
ATOM 5034 C C . ARG B 1 277 ? 12.805 1.634 10.953 1 95.88 277 ARG B C 1
ATOM 5036 O O . ARG B 1 277 ? 13.633 2.217 11.656 1 95.88 277 ARG B O 1
ATOM 5043 N N . PHE B 1 278 ? 12.891 0.315 10.766 1 96.69 278 PHE B N 1
ATOM 5044 C CA . PHE B 1 278 ? 13.867 -0.521 11.453 1 96.69 278 PHE B CA 1
ATOM 5045 C C . PHE B 1 278 ? 15.18 -0.557 10.688 1 96.69 278 PHE B C 1
ATOM 5047 O O . PHE B 1 278 ? 16.125 -1.23 11.102 1 96.69 278 PHE B O 1
ATOM 5054 N N . LEU B 1 279 ? 15.289 0.068 9.555 1 97.44 279 LEU B N 1
ATOM 5055 C CA . LEU B 1 279 ? 16.5 0.246 8.766 1 97.44 279 LEU B CA 1
ATOM 5056 C C . LEU B 1 279 ? 16.844 1.725 8.633 1 97.44 279 LEU B C 1
ATOM 5058 O O . LEU B 1 279 ? 15.961 2.578 8.617 1 97.44 279 LEU B O 1
ATOM 5062 N N . PRO B 1 280 ? 18.078 2.051 8.484 1 98.12 280 PRO B N 1
ATOM 5063 C CA . PRO B 1 280 ? 18.438 3.463 8.344 1 98.12 280 PRO B CA 1
ATOM 5064 C C . PRO B 1 280 ? 18.141 4.02 6.953 1 98.12 280 PRO B C 1
ATOM 5066 O O . PRO B 1 280 ? 17.953 3.252 6.004 1 98.12 280 PRO B O 1
ATOM 5069 N N . ALA B 1 281 ? 17.984 5.293 6.871 1 98.31 281 ALA B N 1
ATOM 5070 C CA . ALA B 1 281 ? 18.062 6.027 5.609 1 98.31 281 ALA B CA 1
ATOM 5071 C C . ALA B 1 281 ? 19.438 6.645 5.418 1 98.31 281 ALA B C 1
ATOM 5073 O O . ALA B 1 281 ? 20.234 6.719 6.363 1 98.31 281 ALA B O 1
ATOM 5074 N N . HIS B 1 282 ? 19.719 7.023 4.215 1 98.62 282 HIS B N 1
ATOM 5075 C CA . HIS B 1 282 ? 21.078 7.496 3.953 1 98.62 282 HIS B CA 1
ATOM 5076 C C . HIS B 1 282 ? 21.062 8.883 3.324 1 98.62 282 HIS B C 1
ATOM 5078 O O . HIS B 1 282 ? 20.281 9.156 2.416 1 98.62 282 HIS B O 1
ATOM 5084 N N . ILE B 1 283 ? 21.859 9.742 3.824 1 98.44 283 ILE B N 1
ATOM 5085 C CA . ILE B 1 283 ? 22.141 11.07 3.283 1 98.44 283 ILE B CA 1
ATOM 5086 C C . ILE B 1 283 ? 23.641 11.211 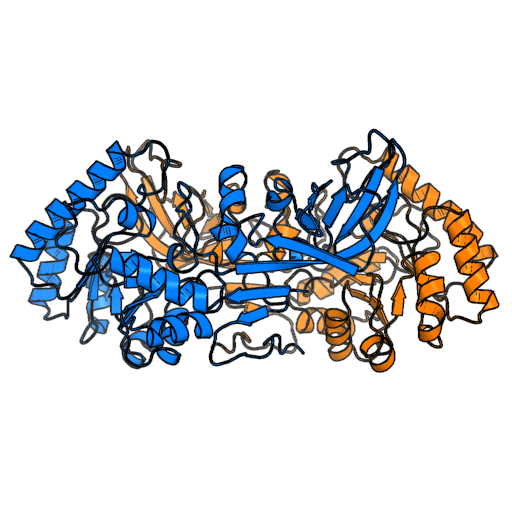3.01 1 98.44 283 ILE B C 1
ATOM 5088 O O . ILE B 1 283 ? 24.453 11.086 3.926 1 98.44 283 ILE B O 1
ATOM 5092 N N . GLU B 1 284 ? 23.969 11.383 1.792 1 96.94 284 GLU B N 1
ATOM 5093 C CA . GLU B 1 284 ? 25.359 11.453 1.372 1 96.94 284 GLU B CA 1
ATOM 5094 C C . GLU B 1 284 ? 26.141 10.219 1.835 1 96.94 284 GLU B C 1
ATOM 5096 O O . GLU B 1 284 ? 27.234 10.344 2.377 1 96.94 284 GLU B O 1
ATOM 5101 N N . GLY B 1 285 ? 25.484 9.148 1.745 1 96.75 285 GLY B N 1
ATOM 5102 C CA . GLY B 1 285 ? 26.141 7.871 2.014 1 96.75 285 GLY B CA 1
ATOM 5103 C C . GLY B 1 285 ? 26.188 7.527 3.49 1 96.75 285 GLY B C 1
ATOM 5104 O O . GLY B 1 285 ? 26.609 6.43 3.863 1 96.75 285 GLY B O 1
ATOM 5105 N N . ARG B 1 286 ? 25.781 8.445 4.367 1 98 286 ARG B N 1
ATOM 5106 C CA . ARG B 1 286 ? 25.812 8.203 5.805 1 98 286 ARG B CA 1
ATOM 5107 C C . ARG B 1 286 ? 24.453 7.719 6.301 1 98 286 ARG B C 1
ATOM 5109 O O . ARG B 1 286 ? 23.406 8.234 5.883 1 98 286 ARG B O 1
ATOM 5116 N N . ALA B 1 287 ? 24.484 6.742 7.211 1 98.5 287 ALA B N 1
ATOM 5117 C CA . ALA B 1 287 ? 23.266 6.133 7.73 1 98.5 287 ALA B CA 1
ATOM 5118 C C . ALA B 1 287 ? 22.672 6.961 8.867 1 98.5 287 ALA B C 1
ATOM 5120 O O . ALA B 1 287 ? 23.391 7.367 9.781 1 98.5 287 ALA B O 1
ATOM 5121 N N . TYR B 1 288 ? 21.422 7.238 8.828 1 98.69 288 TYR B N 1
ATOM 5122 C CA . TYR B 1 288 ? 20.672 7.918 9.883 1 98.69 288 TYR B CA 1
ATOM 5123 C C . TYR B 1 288 ? 19.438 7.125 10.273 1 98.69 288 TYR B C 1
ATOM 5125 O O . TYR B 1 288 ? 18.688 6.676 9.414 1 98.69 288 TYR B O 1
ATOM 5133 N N . PRO B 1 289 ? 19.172 6.949 11.523 1 98.06 289 PRO B N 1
ATOM 5134 C CA . PRO B 1 289 ? 18.031 6.145 11.969 1 98.06 289 PRO B CA 1
ATOM 5135 C C . PRO B 1 289 ? 16.719 6.918 11.938 1 98.06 289 PRO B C 1
ATOM 5137 O O . PRO B 1 289 ? 16.688 8.117 12.219 1 98.06 289 PRO B O 1
ATOM 5140 N N . PHE B 1 290 ? 15.703 6.219 11.555 1 97.75 290 PHE B N 1
ATOM 5141 C CA . PHE B 1 290 ? 14.359 6.738 11.812 1 97.75 290 PHE B CA 1
ATOM 5142 C C . PHE B 1 290 ? 14.102 6.84 13.312 1 97.75 290 PHE B C 1
ATOM 5144 O O . PHE B 1 290 ? 14.555 5.992 14.086 1 97.75 290 PHE B O 1
ATOM 5151 N N . ILE B 1 291 ? 13.398 7.941 13.562 1 94.31 291 ILE B N 1
ATOM 5152 C CA . ILE B 1 291 ? 12.961 8.086 14.945 1 94.31 291 ILE B CA 1
ATOM 5153 C C . ILE B 1 291 ? 11.438 8.195 15 1 94.31 291 ILE B C 1
ATOM 5155 O O . ILE B 1 291 ? 10.82 8.711 14.07 1 94.31 291 ILE B O 1
ATOM 5159 N N . SER B 1 292 ? 10.758 7.602 15.812 1 89.62 292 SER B N 1
ATOM 5160 C CA . SER B 1 292 ? 9.305 7.523 15.922 1 89.62 292 SER B CA 1
ATOM 5161 C C . SER B 1 292 ? 8.719 6.609 14.852 1 89.62 292 SER B C 1
ATOM 5163 O O . SER B 1 292 ? 9.453 5.852 14.203 1 89.62 292 SER B O 1
ATOM 5165 N N . ASN B 1 293 ? 7.469 6.609 14.727 1 89.88 293 ASN B N 1
ATOM 5166 C CA . ASN B 1 293 ? 6.773 5.844 13.703 1 89.88 293 ASN B CA 1
ATOM 5167 C C . ASN B 1 293 ? 6.738 6.586 12.367 1 89.88 293 ASN B C 1
ATOM 5169 O O . ASN B 1 293 ? 6.969 7.797 12.32 1 89.88 293 ASN B O 1
ATOM 5173 N N . ILE B 1 294 ? 6.664 5.871 11.359 1 94.56 294 ILE B N 1
ATOM 5174 C CA . ILE B 1 294 ? 6.379 6.473 10.062 1 94.56 294 ILE B CA 1
ATOM 5175 C C . ILE B 1 294 ? 4.91 6.898 10 1 94.56 294 ILE B C 1
ATOM 5177 O O . ILE B 1 294 ? 4.016 6.102 10.297 1 94.56 294 ILE B O 1
ATOM 5181 N N . PHE B 1 295 ? 4.695 8.141 9.672 1 94.06 295 PHE B N 1
ATOM 5182 C CA . PHE B 1 295 ? 3.342 8.68 9.602 1 94.06 295 PHE B CA 1
ATOM 5183 C C . PHE B 1 295 ? 2.828 8.68 8.164 1 94.06 295 PHE B C 1
ATOM 5185 O O . PHE B 1 295 ? 3.436 8.062 7.285 1 94.06 295 PHE B O 1
ATOM 5192 N N . MET B 1 296 ? 1.675 9.289 7.992 1 95.5 296 MET B N 1
ATOM 5193 C CA . MET B 1 296 ? 1.014 9.18 6.695 1 95.5 296 MET B CA 1
ATOM 5194 C C . MET B 1 296 ? 1.813 9.898 5.617 1 95.5 296 MET B C 1
ATOM 5196 O O . MET B 1 296 ? 2.037 9.352 4.535 1 95.5 296 MET B O 1
ATOM 5200 N N . SER B 1 297 ? 2.314 11.117 6.027 1 96.31 297 SER B N 1
ATOM 5201 C CA . SER B 1 297 ? 2.936 11.914 4.977 1 96.31 297 SER B CA 1
ATOM 5202 C C . SER B 1 297 ? 4.371 12.281 5.336 1 96.31 297 SER B C 1
ATOM 5204 O O . SER B 1 297 ? 5.086 12.867 4.523 1 96.31 297 SER B O 1
ATOM 5206 N N . HIS B 1 298 ? 4.793 11.93 6.539 1 96.69 298 HIS B N 1
ATOM 5207 C CA . HIS B 1 298 ? 6.105 12.375 6.988 1 96.69 298 HIS B CA 1
ATOM 5208 C C . HIS B 1 298 ? 6.812 11.281 7.785 1 96.69 298 HIS B C 1
ATOM 5210 O O . HIS B 1 298 ? 6.16 10.414 8.367 1 96.69 298 HIS B O 1
ATOM 5216 N N . SER B 1 299 ? 8.062 11.367 7.77 1 97.12 299 SER B N 1
ATOM 5217 C CA . SER B 1 299 ? 8.953 10.57 8.609 1 97.12 299 SER B CA 1
ATOM 5218 C C . SER B 1 299 ? 10.047 11.43 9.234 1 97.12 299 SER B C 1
ATOM 5220 O O . SER B 1 299 ? 10.289 12.555 8.789 1 97.12 299 SER B O 1
ATOM 5222 N N . PHE B 1 300 ? 10.672 10.875 10.258 1 97.88 300 PHE B N 1
ATOM 5223 C CA . PHE B 1 300 ? 11.656 11.633 11.016 1 97.88 300 PHE B CA 1
ATOM 5224 C C . PHE B 1 300 ? 12.961 10.859 11.148 1 97.88 300 PHE B C 1
ATOM 5226 O O . PHE B 1 300 ? 12.945 9.648 11.391 1 97.88 300 PHE B O 1
ATOM 5233 N N . LEU B 1 301 ? 14.047 11.539 10.992 1 98.5 301 LEU B N 1
ATOM 5234 C CA . LEU B 1 301 ? 15.375 10.984 11.242 1 98.5 301 LEU B CA 1
ATOM 5235 C C . LEU B 1 301 ? 16.078 11.734 12.367 1 98.5 301 LEU B C 1
ATOM 5237 O O . LEU B 1 301 ? 15.914 12.953 12.5 1 98.5 301 LEU B O 1
ATOM 5241 N N . ARG B 1 302 ? 16.797 11.008 13.211 1 98.44 302 ARG B N 1
ATOM 5242 C CA . ARG B 1 302 ? 17.828 11.656 14.023 1 98.44 302 ARG B CA 1
ATOM 5243 C C . ARG B 1 302 ? 19.094 11.883 13.227 1 98.44 302 ARG B C 1
ATOM 5245 O O . ARG B 1 302 ? 19.688 10.938 12.695 1 98.44 302 ARG B O 1
ATOM 5252 N N . VAL B 1 303 ? 19.531 13.141 13.195 1 98.56 303 VAL B N 1
ATOM 5253 C CA . VAL B 1 303 ? 20.609 13.469 12.266 1 98.56 303 VAL B CA 1
ATOM 5254 C C . VAL B 1 303 ? 21.672 14.297 12.992 1 98.56 303 VAL B C 1
ATOM 5256 O O . VAL B 1 303 ? 21.562 14.555 14.188 1 98.56 303 VAL B O 1
ATOM 5259 N N . ASP B 1 304 ? 22.781 14.555 12.289 1 98.19 304 ASP B N 1
ATOM 5260 C CA . ASP B 1 304 ? 23.828 15.422 12.828 1 98.19 304 ASP B CA 1
ATOM 5261 C C . ASP B 1 304 ? 23.828 16.781 12.133 1 98.19 304 ASP B C 1
ATOM 5263 O O . ASP B 1 304 ? 22.875 17.125 11.414 1 98.19 304 ASP B O 1
ATOM 5267 N N . ASP B 1 305 ? 24.812 17.594 12.391 1 97 305 ASP B N 1
ATOM 5268 C CA . ASP B 1 305 ? 24.812 19 12.008 1 97 305 ASP B CA 1
ATOM 5269 C C . ASP B 1 305 ? 25.125 19.156 10.523 1 97 305 ASP B C 1
ATOM 5271 O O . ASP B 1 305 ? 25.031 20.266 9.977 1 97 305 ASP B O 1
ATOM 5275 N N . THR B 1 306 ? 25.406 18.094 9.859 1 98 306 THR B N 1
ATOM 5276 C CA . THR B 1 306 ? 25.766 18.188 8.453 1 98 306 THR B CA 1
ATOM 5277 C C . THR B 1 306 ? 24.516 18.156 7.574 1 98 306 THR B C 1
ATOM 5279 O O . THR B 1 306 ? 24.578 18.531 6.395 1 98 306 THR B O 1
ATOM 5282 N N . VAL B 1 307 ? 23.453 17.656 8.07 1 98.56 307 VAL B N 1
ATOM 5283 C CA . VAL B 1 307 ? 22.234 17.484 7.309 1 98.56 307 VAL B CA 1
ATOM 5284 C C . VAL B 1 307 ? 21.5 18.828 7.195 1 98.56 307 VAL B C 1
ATOM 5286 O O . VAL B 1 307 ? 21.375 19.562 8.18 1 98.56 307 VAL B O 1
ATOM 5289 N N . GLN B 1 308 ? 21.031 19.125 5.992 1 97.31 308 GLN B N 1
ATOM 5290 C CA . GLN B 1 308 ? 20.344 20.391 5.727 1 97.31 308 GLN B CA 1
ATOM 5291 C C . GLN B 1 308 ? 19.078 20.156 4.914 1 97.31 308 GLN B C 1
ATOM 5293 O O . GLN B 1 308 ? 18.906 19.094 4.309 1 97.31 308 GLN B O 1
ATOM 5298 N N . VAL B 1 309 ? 18.234 21.172 4.953 1 96.75 309 VAL B N 1
ATOM 5299 C CA . VAL B 1 309 ? 17.031 21.156 4.125 1 96.75 309 VAL B CA 1
ATOM 5300 C C . VAL B 1 309 ? 17.422 21.031 2.652 1 96.75 309 VAL B C 1
ATOM 5302 O O . VAL B 1 309 ? 18.359 21.688 2.197 1 96.75 309 VAL B O 1
ATOM 5305 N N . GLY B 1 310 ? 16.734 20.172 1.956 1 96 310 GLY B N 1
ATOM 5306 C CA . GLY B 1 310 ? 17.016 19.969 0.543 1 96 310 GLY B CA 1
ATOM 5307 C C . GLY B 1 310 ? 17.891 18.766 0.272 1 96 310 GLY B C 1
ATOM 5308 O O . GLY B 1 310 ? 17.984 18.297 -0.867 1 96 310 GLY B O 1
ATOM 5309 N N . ASP B 1 311 ? 18.484 18.234 1.325 1 97.81 311 ASP B N 1
ATOM 5310 C CA . ASP B 1 311 ? 19.328 17.062 1.146 1 97.81 311 ASP B CA 1
ATOM 5311 C C . ASP B 1 311 ? 18.531 15.883 0.61 1 97.81 311 ASP B C 1
ATOM 5313 O O . ASP B 1 311 ? 17.391 15.656 1.036 1 97.81 311 ASP B O 1
ATOM 5317 N N . ARG B 1 312 ? 19.172 15.188 -0.314 1 97.06 312 ARG B N 1
ATOM 5318 C CA . ARG B 1 312 ? 18.594 13.969 -0.862 1 97.06 312 ARG B CA 1
ATOM 5319 C C . ARG B 1 312 ? 18.734 12.812 0.116 1 97.06 312 ARG B C 1
ATOM 5321 O O . ARG B 1 312 ? 19.812 12.609 0.697 1 97.06 312 ARG B O 1
ATOM 5328 N N . VAL B 1 313 ? 17.672 12.078 0.292 1 98.25 313 VAL B N 1
ATOM 5329 C CA . VAL B 1 313 ? 17.656 10.945 1.208 1 98.25 313 VAL B CA 1
ATOM 5330 C C . VAL B 1 313 ? 17.359 9.656 0.433 1 98.25 313 VAL B C 1
ATOM 5332 O O . VAL B 1 313 ? 16.344 9.547 -0.241 1 98.25 313 VAL B O 1
ATOM 5335 N N . GLU B 1 314 ? 18.234 8.711 0.525 1 97.81 314 GLU B N 1
ATOM 5336 C CA . GLU B 1 314 ? 17.984 7.395 -0.051 1 97.81 314 GLU B CA 1
ATOM 5337 C C . GLU B 1 314 ? 17.234 6.496 0.927 1 97.81 314 GLU B C 1
ATOM 5339 O O . GLU B 1 314 ? 17.75 6.18 2.004 1 97.81 314 GLU B O 1
ATOM 5344 N N . LEU B 1 315 ? 16.078 6.168 0.562 1 98.06 315 LEU B N 1
ATOM 5345 C CA . LEU B 1 315 ? 15.281 5.254 1.367 1 98.06 315 LEU B CA 1
ATOM 5346 C C . LEU B 1 315 ? 15.586 3.803 1.012 1 98.06 315 LEU B C 1
ATOM 5348 O O . LEU B 1 315 ? 15.797 2.973 1.899 1 98.06 315 LEU B O 1
ATOM 5352 N N . TYR B 1 316 ? 15.562 3.473 -0.252 1 96.5 316 TYR B N 1
ATOM 5353 C CA . TYR B 1 316 ? 15.977 2.197 -0.826 1 96.5 316 TYR B CA 1
ATOM 5354 C C . TYR B 1 316 ? 16.922 2.406 -1.994 1 96.5 316 TYR B C 1
ATOM 5356 O O . TYR B 1 316 ? 16.75 3.324 -2.797 1 96.5 316 TYR B O 1
ATOM 5364 N N . GLY B 1 317 ? 17.906 1.664 -2.076 1 93.12 317 GLY B N 1
ATOM 5365 C CA . GLY B 1 317 ? 18.875 1.728 -3.156 1 93.12 317 GLY B CA 1
ATOM 5366 C C . GLY B 1 317 ? 20.031 0.757 -2.979 1 93.12 317 GLY B C 1
ATOM 5367 O O . GLY B 1 317 ? 19.812 -0.428 -2.715 1 93.12 317 GLY B O 1
ATOM 5368 N N . HIS B 1 318 ? 21.234 1.313 -3.139 1 87.12 318 HIS B N 1
ATOM 5369 C CA . HIS B 1 318 ? 22.422 0.455 -3.078 1 87.12 318 HIS B CA 1
ATOM 5370 C C . HIS B 1 318 ? 22.859 0.237 -1.638 1 87.12 318 HIS B C 1
ATOM 5372 O O . HIS B 1 318 ? 23.438 -0.804 -1.313 1 87.12 318 HIS B O 1
ATOM 5378 N N . LEU B 1 319 ? 22.562 1.183 -0.8 1 93.12 319 LEU B N 1
ATOM 5379 C CA . LEU B 1 319 ? 23.031 1.096 0.581 1 93.12 319 LEU B CA 1
ATOM 5380 C C . LEU B 1 319 ? 22.031 0.324 1.44 1 93.12 319 LEU B C 1
ATOM 5382 O O . LEU B 1 319 ? 22.422 -0.521 2.248 1 93.12 319 LEU B O 1
ATOM 5386 N N . THR B 1 320 ? 20.812 0.624 1.323 1 94.38 320 THR B N 1
ATOM 5387 C CA . THR B 1 320 ? 19.719 -0.172 1.884 1 94.38 320 THR B CA 1
ATOM 5388 C C . THR B 1 320 ? 18.844 -0.757 0.774 1 94.38 320 THR B C 1
ATOM 5390 O O . THR B 1 320 ? 18.188 -0.018 0.049 1 94.38 320 THR B O 1
ATOM 5393 N N . LYS B 1 321 ? 18.906 -2.092 0.655 1 92.62 321 LYS B N 1
ATOM 5394 C CA . LYS B 1 321 ? 18.062 -2.777 -0.315 1 92.62 321 LYS B CA 1
ATOM 5395 C C . LYS B 1 321 ? 16.703 -3.123 0.29 1 92.62 321 LYS B C 1
ATOM 5397 O O . LYS B 1 321 ? 16.578 -3.26 1.509 1 92.62 321 LYS B O 1
ATOM 5402 N N . ILE B 1 322 ? 15.773 -3.268 -0.511 1 93.75 322 ILE B N 1
ATOM 5403 C CA . ILE B 1 322 ? 14.43 -3.578 -0.015 1 93.75 322 ILE B CA 1
ATOM 5404 C C . ILE B 1 322 ? 14.43 -4.961 0.634 1 93.75 322 ILE B C 1
ATOM 5406 O O . ILE B 1 322 ? 13.656 -5.219 1.559 1 93.75 322 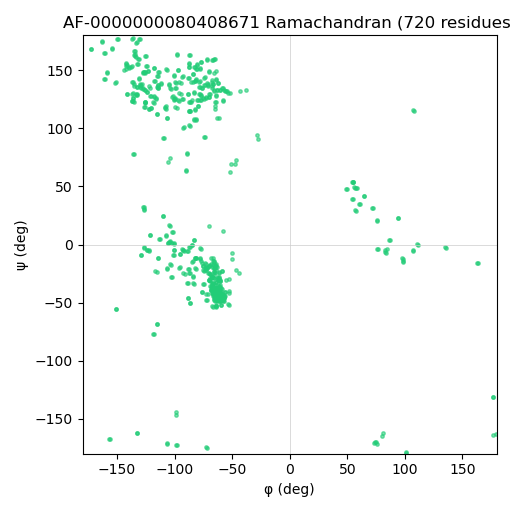ILE B O 1
ATOM 5410 N N . ASP B 1 323 ? 15.367 -5.859 0.278 1 93 323 ASP B N 1
ATOM 5411 C CA . ASP B 1 323 ? 15.516 -7.176 0.892 1 93 323 ASP B CA 1
ATOM 5412 C C . ASP B 1 323 ? 15.82 -7.055 2.383 1 93 323 ASP B C 1
ATOM 5414 O O . ASP B 1 323 ? 15.477 -7.938 3.168 1 93 323 ASP B O 1
ATOM 5418 N N . ASP B 1 324 ? 16.5 -6.004 2.725 1 93.25 324 ASP B N 1
ATOM 5419 C CA . ASP B 1 324 ? 16.953 -5.832 4.102 1 93.25 324 ASP B CA 1
ATOM 5420 C C . ASP B 1 324 ? 15.773 -5.77 5.07 1 93.25 324 ASP B C 1
ATOM 5422 O O . ASP B 1 324 ? 15.898 -6.148 6.234 1 93.25 324 ASP B O 1
ATOM 5426 N N . VAL B 1 325 ? 14.648 -5.309 4.598 1 92.88 325 VAL B N 1
ATOM 5427 C CA . VAL B 1 325 ? 13.484 -5.211 5.469 1 92.88 325 VAL B CA 1
ATOM 5428 C C . VAL B 1 325 ? 13.047 -6.605 5.914 1 92.88 325 VAL B C 1
ATOM 5430 O O . VAL B 1 325 ? 12.617 -6.797 7.051 1 92.88 325 VAL B O 1
ATOM 5433 N N . THR B 1 326 ? 13.148 -7.562 4.988 1 90.62 326 THR B N 1
ATOM 5434 C CA . THR B 1 326 ? 12.789 -8.938 5.316 1 90.62 326 THR B CA 1
ATOM 5435 C C . THR B 1 326 ? 13.68 -9.477 6.43 1 90.62 326 THR B C 1
ATOM 5437 O O . THR B 1 326 ? 13.203 -10.188 7.324 1 90.62 326 THR B O 1
ATOM 5440 N N . ARG B 1 327 ? 14.883 -9.117 6.398 1 89.88 327 ARG B N 1
ATOM 5441 C CA . ARG B 1 327 ? 15.875 -9.617 7.344 1 89.88 327 ARG B CA 1
ATOM 5442 C C . ARG B 1 327 ? 15.648 -9.031 8.734 1 89.88 327 ARG B C 1
ATOM 5444 O O . ARG B 1 327 ? 16.156 -9.555 9.727 1 89.88 327 ARG B O 1
ATOM 5451 N N . THR B 1 328 ? 14.922 -7.895 8.844 1 90.25 328 THR B N 1
ATOM 5452 C CA . THR B 1 328 ? 14.578 -7.324 10.141 1 90.25 328 THR B CA 1
ATOM 5453 C C . THR B 1 328 ? 13.547 -8.195 10.852 1 90.25 328 THR B C 1
ATOM 5455 O O . THR B 1 328 ? 13.375 -8.086 12.07 1 90.25 328 THR B O 1
ATOM 5458 N N . GLY B 1 329 ? 12.75 -8.977 10.055 1 87 329 GLY B N 1
ATOM 5459 C CA . GLY B 1 329 ? 11.695 -9.812 10.617 1 87 329 GLY B CA 1
ATOM 5460 C C . GLY B 1 329 ? 10.383 -9.086 10.781 1 87 329 GLY B C 1
ATOM 5461 O O . GLY B 1 329 ? 9.391 -9.68 11.219 1 87 329 GLY B O 1
ATOM 5462 N N . HIS B 1 330 ? 10.289 -7.82 10.328 1 87.94 330 HIS B N 1
ATOM 5463 C CA . HIS B 1 330 ? 9.094 -7.023 10.602 1 87.94 330 HIS B CA 1
ATOM 5464 C C . HIS B 1 330 ? 8.203 -6.93 9.359 1 87.94 330 HIS B C 1
ATOM 5466 O O . HIS B 1 330 ? 7.039 -6.539 9.461 1 87.94 330 HIS B O 1
ATOM 5472 N N . ALA B 1 331 ? 8.773 -7.25 8.227 1 88.38 331 ALA B N 1
ATOM 5473 C CA . ALA B 1 331 ? 8.023 -7.211 6.977 1 88.38 331 ALA B CA 1
ATOM 5474 C C . ALA B 1 331 ? 8.734 -8.008 5.887 1 88.38 331 ALA B C 1
ATOM 5476 O O . ALA B 1 331 ? 9.812 -8.562 6.121 1 88.38 331 ALA B O 1
ATOM 5477 N N . ASN B 1 332 ? 8.023 -8.086 4.766 1 89.44 332 ASN B N 1
ATOM 5478 C CA . ASN B 1 332 ? 8.602 -8.75 3.602 1 89.44 332 ASN B CA 1
ATOM 5479 C C . ASN B 1 332 ? 8.836 -7.773 2.455 1 89.44 332 ASN B C 1
ATOM 5481 O O . ASN B 1 332 ? 8.07 -6.824 2.279 1 89.44 332 ASN B O 1
ATOM 5485 N N . ASN B 1 333 ? 9.906 -8.078 1.677 1 93.25 333 ASN B N 1
ATOM 5486 C CA . ASN B 1 333 ? 10.312 -7.168 0.608 1 93.25 333 ASN B CA 1
ATOM 5487 C C . ASN B 1 333 ? 9.195 -6.98 -0.417 1 93.25 333 ASN B C 1
ATOM 5489 O O . ASN B 1 333 ? 8.898 -5.852 -0.82 1 93.25 333 ASN B O 1
ATOM 5493 N N . SER B 1 334 ? 8.508 -8.055 -0.777 1 93.56 334 SER B N 1
ATOM 5494 C CA . SER B 1 334 ? 7.461 -7.953 -1.79 1 93.56 334 SER B CA 1
ATOM 5495 C C . SER B 1 334 ? 6.281 -7.129 -1.287 1 93.56 334 SER B C 1
ATOM 5497 O O . SER B 1 334 ? 5.676 -6.371 -2.051 1 93.56 334 SER B O 1
ATOM 5499 N N . GLU B 1 335 ? 5.992 -7.305 -0.032 1 93.56 335 GLU B N 1
ATOM 5500 C CA . GLU B 1 335 ? 4.91 -6.52 0.556 1 93.56 335 GLU B CA 1
ATOM 5501 C C . GLU B 1 335 ? 5.227 -5.027 0.52 1 93.56 335 GLU B C 1
ATOM 5503 O O . GLU B 1 335 ? 4.367 -4.215 0.179 1 93.56 335 GLU B O 1
ATOM 5508 N N . GLN B 1 336 ? 6.457 -4.703 0.816 1 93 336 GLN B N 1
ATOM 5509 C CA . GLN B 1 336 ? 6.895 -3.311 0.783 1 93 336 GLN B CA 1
ATOM 5510 C C . GLN B 1 336 ? 6.875 -2.762 -0.641 1 93 336 GLN B C 1
ATOM 5512 O O . GLN B 1 336 ? 6.445 -1.627 -0.867 1 93 336 GLN B O 1
ATOM 5517 N N . LEU B 1 337 ? 7.281 -3.561 -1.557 1 94.5 337 LEU B N 1
ATOM 5518 C CA . LEU B 1 337 ? 7.297 -3.15 -2.957 1 94.5 337 LEU B CA 1
ATOM 5519 C C . LEU B 1 337 ? 5.887 -2.873 -3.459 1 94.5 337 LEU B C 1
ATOM 5521 O O . LEU B 1 337 ? 5.641 -1.849 -4.098 1 94.5 337 LEU B O 1
ATOM 5525 N N . CYS B 1 338 ? 5.008 -3.74 -3.072 1 95.5 338 CYS B N 1
ATOM 5526 C CA . CYS B 1 338 ? 3.646 -3.676 -3.598 1 95.5 338 CYS B CA 1
ATOM 5527 C C . CYS B 1 338 ? 2.867 -2.535 -2.955 1 95.5 338 CYS B C 1
ATOM 5529 O O . CYS B 1 338 ? 1.892 -2.045 -3.527 1 95.5 338 CYS B O 1
ATOM 5531 N N . ALA B 1 339 ? 3.309 -2.025 -1.813 1 95 339 ALA B N 1
ATOM 5532 C CA . ALA B 1 339 ? 2.574 -1.013 -1.059 1 95 339 ALA B CA 1
ATOM 5533 C C . ALA B 1 339 ? 2.822 0.382 -1.624 1 95 339 ALA B C 1
ATOM 5535 O O . ALA B 1 339 ? 2.105 1.33 -1.296 1 95 339 ALA B O 1
ATOM 5536 N N . ARG B 1 340 ? 3.758 0.496 -2.461 1 94.69 340 ARG B N 1
ATOM 5537 C CA . ARG B 1 340 ? 4.16 1.804 -2.969 1 94.69 340 ARG B CA 1
ATOM 5538 C C . ARG B 1 340 ? 3.049 2.438 -3.795 1 94.69 340 ARG B C 1
ATOM 5540 O O . ARG B 1 340 ? 2.479 1.792 -4.676 1 94.69 340 ARG B O 1
ATOM 5547 N N . SER B 1 341 ? 2.789 3.682 -3.512 1 93.75 341 SER B N 1
ATOM 5548 C CA . SER B 1 341 ? 1.771 4.43 -4.242 1 93.75 341 SER B CA 1
ATOM 5549 C C . SER B 1 341 ? 2.293 4.898 -5.594 1 93.75 341 SER B C 1
ATOM 5551 O O . SER B 1 341 ? 3.436 5.352 -5.703 1 93.75 341 SER B O 1
ATOM 5553 N N . TRP B 1 342 ? 1.507 4.844 -6.598 1 91.44 342 TRP B N 1
ATOM 5554 C CA . TRP B 1 342 ? 1.879 5.312 -7.93 1 91.44 342 TRP B CA 1
ATOM 5555 C C . TRP B 1 342 ? 1.673 6.82 -8.055 1 91.44 342 TRP B C 1
ATOM 5557 O O . TRP B 1 342 ? 1.923 7.402 -9.109 1 91.44 342 TRP B O 1
ATOM 5567 N N . ARG B 1 343 ? 1.297 7.395 -6.961 1 90.25 343 ARG B N 1
ATOM 5568 C CA . ARG B 1 343 ? 1.239 8.852 -6.918 1 90.25 343 ARG B CA 1
ATOM 5569 C C . ARG B 1 343 ? 2.621 9.445 -6.664 1 90.25 343 ARG B C 1
ATOM 5571 O O . ARG B 1 343 ? 2.842 10.641 -6.891 1 90.25 343 ARG B O 1
ATOM 5578 N N . VAL B 1 344 ? 3.479 8.609 -6.113 1 91.81 344 VAL B N 1
ATOM 5579 C CA . VAL B 1 344 ? 4.883 9.008 -6.059 1 91.81 344 VAL B CA 1
ATOM 5580 C C . VAL B 1 344 ? 5.453 9.078 -7.473 1 91.81 344 VAL B C 1
ATOM 5582 O O . VAL B 1 344 ? 5.184 8.203 -8.305 1 91.81 344 VAL B O 1
ATOM 5585 N N . PRO B 1 345 ? 6.234 10.078 -7.766 1 90.12 345 PRO B N 1
ATOM 5586 C CA . PRO B 1 345 ? 6.805 10.156 -9.109 1 90.12 345 PRO B CA 1
ATOM 5587 C C . PRO B 1 345 ? 7.676 8.945 -9.453 1 90.12 345 PRO B C 1
ATOM 5589 O O . PRO B 1 345 ? 8.5 8.523 -8.641 1 90.12 345 PRO B O 1
ATOM 5592 N N . HIS B 1 346 ? 7.438 8.406 -10.648 1 92.69 346 HIS B N 1
ATOM 5593 C CA . HIS B 1 346 ? 8.203 7.266 -11.141 1 92.69 346 HIS B CA 1
ATOM 5594 C C . HIS B 1 346 ? 9.023 7.645 -12.367 1 92.69 346 HIS B C 1
ATOM 5596 O O . HIS B 1 346 ? 8.547 8.375 -13.234 1 92.69 346 HIS B O 1
ATOM 5602 N N . ARG B 1 347 ? 10.219 7.195 -12.32 1 93.19 347 ARG B N 1
ATOM 5603 C CA . ARG B 1 347 ? 11.109 7.309 -13.469 1 93.19 347 ARG B CA 1
ATOM 5604 C C . ARG B 1 347 ? 11.633 5.938 -13.891 1 93.19 347 ARG B C 1
ATOM 5606 O O . ARG B 1 347 ? 12.047 5.141 -13.047 1 93.19 347 ARG B O 1
ATOM 5613 N N . PHE B 1 348 ? 11.555 5.613 -15.188 1 94.94 348 PHE B N 1
ATOM 5614 C CA . PHE B 1 348 ? 12.125 4.387 -15.734 1 94.94 348 PHE B CA 1
ATOM 5615 C C . PHE B 1 348 ? 13.445 4.676 -16.438 1 94.94 348 PHE B C 1
ATOM 5617 O O . PHE B 1 348 ? 13.547 5.625 -17.219 1 94.94 348 PHE B O 1
ATOM 5624 N N . GLU B 1 349 ? 14.406 3.996 -16.094 1 92.88 349 GLU B N 1
ATOM 5625 C CA . GLU B 1 349 ? 15.695 4.105 -16.766 1 92.88 349 GLU B CA 1
ATOM 5626 C C . GLU B 1 349 ? 15.969 2.885 -17.641 1 92.88 349 GLU B C 1
ATOM 5628 O O . GLU B 1 349 ? 15.57 1.771 -17.297 1 92.88 349 GLU B O 1
ATOM 5633 N N . GLY B 1 350 ? 16.781 3.17 -18.734 1 82.81 350 GLY B N 1
ATOM 5634 C CA . GLY B 1 350 ? 17.203 2.086 -19.609 1 82.81 350 GLY B CA 1
ATOM 5635 C C . GLY B 1 350 ? 16.109 1.62 -20.547 1 82.81 350 GLY B C 1
ATOM 5636 O O . GLY B 1 350 ? 16.266 0.636 -21.266 1 82.81 350 GLY B O 1
ATOM 5637 N N . GLY B 1 351 ? 14.883 2.211 -20.391 1 62.84 351 GLY B N 1
ATOM 5638 C CA . GLY B 1 351 ? 13.812 1.828 -21.297 1 62.84 351 GLY B CA 1
ATOM 5639 C C . GLY B 1 351 ? 13.789 2.65 -22.578 1 62.84 351 GLY B C 1
ATOM 5640 O O . GLY B 1 351 ? 14.469 3.678 -22.672 1 62.84 351 GLY B O 1
ATOM 5641 N N . ASN B 1 352 ? 13.461 2.02 -23.672 1 47.16 352 ASN B N 1
ATOM 5642 C CA . ASN B 1 352 ? 13.195 2.82 -24.875 1 47.16 352 ASN B CA 1
ATOM 5643 C C . ASN B 1 352 ? 12.109 3.861 -24.609 1 47.16 352 ASN B C 1
ATOM 5645 O O . ASN B 1 352 ? 11.859 4.723 -25.453 1 47.16 352 ASN B O 1
ATOM 5649 N N . VAL B 1 353 ? 11.242 3.537 -23.75 1 38.5 353 VAL B N 1
ATOM 5650 C CA . VAL B 1 353 ? 10.125 4.465 -23.594 1 38.5 353 VAL B CA 1
ATOM 5651 C C . VAL B 1 353 ? 10.297 5.281 -22.312 1 38.5 353 VAL B C 1
ATOM 5653 O O . VAL B 1 353 ? 10.328 4.723 -21.219 1 38.5 353 VAL B O 1
ATOM 5656 N N . CYS B 1 354 ? 11.125 6.207 -22.203 1 38.12 354 CYS B N 1
ATOM 5657 C CA . CYS B 1 354 ? 11.102 7.117 -21.062 1 38.12 354 CYS B CA 1
ATOM 5658 C C . CYS B 1 354 ? 9.688 7.625 -20.812 1 38.12 354 CYS B C 1
ATOM 5660 O O . CYS B 1 354 ? 9.133 8.367 -21.609 1 38.12 354 CYS B O 1
ATOM 5662 N N . THR B 1 355 ? 8.734 6.754 -20.344 1 40.5 355 THR B N 1
ATOM 5663 C CA . THR B 1 355 ? 7.402 7.34 -20.203 1 40.5 355 THR B CA 1
ATOM 5664 C C . THR B 1 355 ? 7.395 8.43 -19.141 1 40.5 355 THR B C 1
ATOM 5666 O O . THR B 1 355 ? 8.039 8.281 -18.094 1 40.5 355 THR B O 1
ATOM 5669 N N . PRO B 1 356 ? 7.094 9.438 -19.609 1 39.34 356 PRO B N 1
ATOM 5670 C CA . PRO B 1 356 ? 6.895 10.492 -18.609 1 39.34 356 PRO B CA 1
ATOM 5671 C C . PRO B 1 356 ? 6.121 10 -17.391 1 39.34 356 PRO B C 1
ATOM 5673 O O . PRO B 1 356 ? 5.402 9 -17.469 1 39.34 356 PRO B O 1
ATOM 5676 N N . PRO B 1 357 ? 6.52 10.25 -16.281 1 39.09 357 PRO B N 1
ATOM 5677 C CA . PRO B 1 357 ? 5.652 9.953 -15.141 1 39.09 357 PRO B CA 1
ATOM 5678 C C . PRO B 1 357 ? 4.168 10 -15.5 1 39.09 357 PRO B C 1
ATOM 5680 O O . PRO B 1 357 ? 3.721 10.93 -16.172 1 39.09 357 PRO B O 1
ATOM 5683 N N . THR B 1 358 ? 3.588 8.898 -15.891 1 33.56 358 THR B N 1
ATOM 5684 C CA . THR B 1 358 ? 2.174 8.844 -16.25 1 33.56 358 THR B CA 1
ATOM 5685 C C . THR B 1 358 ? 1.319 9.484 -15.156 1 33.56 358 THR B C 1
ATOM 5687 O O . THR B 1 358 ? 0.102 9.297 -15.125 1 33.56 358 THR B O 1
ATOM 5690 N N . ASN B 1 359 ? 1.787 9.812 -14.141 1 30.42 359 ASN B N 1
ATOM 5691 C CA . ASN B 1 359 ? 0.727 10.359 -13.297 1 30.42 359 ASN B CA 1
ATOM 5692 C C . ASN B 1 359 ? -0.088 11.414 -14.039 1 30.42 359 ASN B C 1
ATOM 5694 O O . ASN B 1 359 ? 0.412 12.5 -14.328 1 30.42 359 ASN B O 1
ATOM 5698 N N . GLN B 1 360 ? -0.883 11.141 -15.031 1 27.88 360 GLN B N 1
ATOM 5699 C CA . GLN B 1 360 ? -1.883 12.086 -15.523 1 27.88 360 GLN B CA 1
ATOM 5700 C C . GLN B 1 360 ? -2.635 12.742 -14.367 1 27.88 360 GLN B C 1
ATOM 5702 O O . GLN B 1 360 ? -3.488 13.602 -14.578 1 27.88 360 GLN B O 1
ATOM 5707 N N . PHE B 1 361 ? -2.861 12.484 -13.328 1 21.95 361 PHE B N 1
ATOM 5708 C CA . PHE B 1 361 ? -3.096 13.688 -12.539 1 21.95 361 PHE B CA 1
ATOM 5709 C C . PHE B 1 361 ? -1.8 14.461 -12.336 1 21.95 361 PHE B C 1
ATOM 5711 O O . PHE B 1 361 ? -1.734 15.359 -11.492 1 21.95 361 PHE B O 1
ATOM 5718 N N . VAL B 1 362 ? -0.603 14.273 -13.07 1 19.89 362 VAL B N 1
ATOM 5719 C CA . VAL B 1 362 ? -0.105 15.547 -13.586 1 19.89 362 VAL B CA 1
ATOM 5720 C C . VAL B 1 362 ? -0.627 15.766 -15.008 1 19.89 362 VAL B C 1
ATOM 5722 O O . VAL B 1 362 ? -0.577 14.859 -15.844 1 19.89 362 VAL B O 1
#

pLDDT: mean 93.37, std 11.45, range [19.89, 98.88]

Radius of gyration: 27.31 Å; Cα contacts (8 Å, |Δi|>4): 1662; chains: 2; bounding box: 50×86×60 Å

Foldseek 3Di:
DFKEFELVLLLQLQVVLCVLPFHEQEECELQLLQSHLQQNLLSVVVSPAQHYEYADLVSQVSSCVNRVRHAYEHEHQDDDCVSCVVSVHAYEAFFLVSCVVCVVRQVSHEYAAEEELDPPGGHYPDLVRVVVSLVVCVVSVGHHAHYEYEQPPLQPPPCVVVSVSSLVVSLVSVVVVCVVDPHNAYEYAEPSSSVVPDVSCVVGRHYYYRVSSQQADLHDDDVSRDHRMWTKWWFADKDKDAFQDADDPDRQFTHRGIFIKTKTQAFCLQLQAFLLQVFFKDFPRDTWGWTDTGDNGITMTTDDPVGDGGTMIISDDDNHHLSVSSVVVPDHSSSSSSSGDLCGFYAYPPTPPRDGSPPVVD/DFKEFELVLLLQLLVVLCVLPFHEQEECELQLLQSHLQQNLLSVVVSPAQHYEYADLVSQVSSCVNRVRHAYEHEHQDDDCVSCVVSVHAYEAFFLVSCVVCVVRQVSHEYAAEEELDPPGGHYPDLVRVVVSLVVCVVSVGHHAHYEYEQPPLQPPPCVVVSVSSLVVSLVSVVVVCVVDPHNFYEYAEPSSSVVPDVSCVVGRHYYYRVQSQQADLHDDDVSRDHRMWTKWWFADKDKDAAQDADDDDRQFTHRGIFIKTKTQAFCLQLQAFLLQVFFKDFPRDTWGWTDTGDNGITMTTDDPVGDGGTMIISDDDNHHLSVSSVVVPDHSSSSSSSGDLVGFYAYPPTPPRDGSPPVVD

Organism: NCBI:txid1345023

InterPro domains:
  IPR000821 Alanine racemase [PR00992] (21-37)
  IPR000821 Alanine racemase [PR00992] (57-75)
  IPR000821 Alanine racemase [PR00992] (112-124)
  IPR000821 Alanine racemase [PR00992] (146-157)
  IPR000821 Alanine racemase [PR00992] (191-218)
  IPR000821 Alanine racemase [PR00992] (244-259)
  IPR000821 Alanine racemase [PR00992] (261-276)
  IPR000821 Alanine racemase [PR00992] (281-298)
  IPR000821 Alanine racemase [PTHR30511] (3-349)
  IPR000821 Alanine racemase [TIGR00492] (3-346)
  IPR001608 Alanine racemase, N-terminal [PF01168] (5-217)
  IPR009006 Alanine racemase/group IV decarboxylase, C-terminal [G3DSA:2.40.37.10] (3-346)
  IPR009006 Alanine racemase/group IV decarboxylase, C-terminal [SSF50621] (214-351)
  IPR011079 Alanine racemase, C-terminal [PF00842] (229-347)
  IPR011079 Alanine racemase, C-terminal [SM01005] (228-349)
  IPR029066 PLP-binding barrel [G3DSA:3.20.20.10] (7-220)
  IPR029066 PLP-binding barrel [SSF51419] (5-225)

Solvent-accessible surface area (backbone atoms only — not comparable to full-atom values): 37081 Å² total; per-residue (Å²): 115,32,34,38,38,35,47,51,29,31,53,49,22,46,53,56,55,34,69,73,72,39,50,57,32,38,42,42,38,59,40,35,56,54,71,38,43,55,68,50,44,34,50,43,36,75,71,65,44,47,36,38,35,25,54,40,71,68,54,41,53,52,46,39,75,44,30,77,83,40,47,36,35,25,59,42,63,76,90,71,57,65,64,38,64,75,67,63,34,30,39,31,41,40,27,58,68,52,47,66,75,44,49,90,71,36,74,88,33,42,29,25,48,31,44,29,58,49,24,72,72,58,20,23,75,43,69,65,47,43,51,50,43,53,50,48,31,62,75,69,68,42,45,62,34,30,38,34,45,54,73,34,28,54,61,30,81,94,26,64,67,61,32,49,50,33,49,49,49,45,36,53,52,50,54,58,46,52,75,75,43,79,60,82,39,28,35,38,35,32,48,56,38,52,74,63,63,55,71,73,53,65,82,43,56,27,32,38,32,36,58,39,37,47,21,46,47,93,50,72,87,56,85,84,44,36,67,18,61,33,32,36,38,37,28,68,33,68,50,75,44,51,54,67,38,42,37,41,62,36,82,78,24,61,34,85,45,72,42,37,36,31,33,31,72,44,11,21,39,45,16,48,48,54,60,57,45,82,47,51,33,27,48,89,85,40,78,31,43,46,44,44,70,48,34,55,59,32,30,36,29,48,48,63,92,82,69,50,67,66,39,58,29,40,58,28,37,91,86,37,45,58,45,56,43,34,74,70,71,70,43,49,37,67,51,48,44,24,20,45,37,75,82,46,46,48,38,51,37,80,48,95,61,64,56,64,53,68,57,53,89,98,115,33,34,40,38,35,46,51,28,31,51,49,23,46,52,56,56,35,68,74,71,37,49,56,32,39,42,43,36,60,40,36,56,52,73,38,44,55,70,50,45,34,50,43,36,75,70,65,44,48,37,38,33,27,53,41,69,68,56,41,53,50,46,39,74,44,30,78,83,41,46,38,35,25,60,43,62,76,90,71,58,68,65,37,64,74,67,63,35,30,39,32,42,39,27,59,68,51,46,64,74,44,49,91,70,36,75,89,34,42,29,26,49,31,43,31,60,49,23,72,73,56,19,23,76,42,70,67,46,43,50,50,43,54,50,50,32,62,76,70,68,42,45,62,35,30,39,33,44,57,72,34,29,54,61,30,82,95,28,64,68,62,31,49,51,31,50,49,48,46,36,52,52,50,56,58,46,53,75,75,43,78,58,82,39,27,35,40,34,33,50,55,38,52,74,63,62,55,73,73,53,66,82,43,57,29,32,37,32,36,59,38,37,46,22,44,45,91,52,71,88,57,87,83,44,36,66,19,60,34,33,36,40,36,28,68,33,68,52,76,44,50,54,67,40,43,38,41,64,37,80,77,24,60,33,83,45,72,41,37,35,32,34,30,72,45,10,21,40,46,17,48,48,55,59,54,43,81,47,50,33,28,48,90,84,42,78,29,44,46,45,46,70,50,34,56,59,33,28,36,29,48,49,64,90,84,67,51,66,67,38,60,30,40,58,28,37,92,86,38,43,60,44,53,44,34,75,70,70,70,44,48,37,65,51,48,44,24,21,46,38,76,82,46,47,48,40,55,38,80,49,93,60,65,55,64,56,70,49,62,91,96

Nearest PDB structures (foldseek):
  1xql-assembly1_A  TM=8.610E-01  e=2.034E-32  Geobacillus stearothermophilus
  1bd0-assembly1_B  TM=8.468E-01  e=6.323E-32  Geobacillus stearothermophilus
  3e5p-assembly1_C  TM=8.810E-01  e=1.179E-30  Enterococcus faecalis
  3co8-assembly1_A  TM=8.495E-01  e=9.526E-30  Oenococcus oeni PSU-1
  3uw6-assembly1_A-1  TM=8.425E-01  e=2.124E-28  Geobacillus stearothermophilus

Sequence (724 aa):
MGVTIDLNAVRENKRRIEALGRPVFAVVKNNAYNLGMEPVVTTLYEEGVRHFMVTTLDEASEVRASAPEARVLVMNPVYEWTSVHRDQLDVAIGSYDWLVSQRDQLDGVRLHLKLDVGMNRFGAKTFQEALAIVAFCQDEGLDLVGLCTHFPLADADNAEIEHSVHVERFADWSNRLMERHTFDIVHAANSAATLQADPRLGHCTHVRVGIFLYGYSSVEPVDWLIPAFRWETEVVAVHDIEAGAHVGYGTGYTAETKERIAVLSVGYGDGLMRARRFLPAHIEGRAYPFISNIFMSHSFLRVDDTVQVGDRVELYGHLTKIDDVTRTGHANNSEQLCARSWRVPHRFEGGNVCTPPTNQFVMGVTIDLNAVRENKRRIEALGRPVFAVVKNNAYNLGMEPVVTTLYEEGVRHFMVTTLDEASEVRASAPEARVLVMNPVYEWTSVHRDQLDVAIGSYDWLVSQRDQLDGVRLHLKLDVGMNRFGAKTFQEALAIVAFCQDEGLDLVGLCTHFPLADADNAEIEHSVHVERFADWSNRLMERHTFDIVHAANSAATLQADPRLGHCTHVRVGIFLYGYSSVEPVDWLIPAFRWETEVVAVHDIEAGAHVGYGTGYTAETKERIAVLSVGYGDGLMRARRFLPAHIEGRAYPFISNIFMSHSFLRVDDTVQVGDRVELYGHLTKIDDVTRTGHANNSEQLCARSWRVPHRFEGGNVCTPPTNQFV